Protein 3FUY (pdb70)

Nearest PDB structures (foldseek):
  3fuy-assembly1_C  TM=1.002E+00  e=9.524E-32  uncultured bacterium
  8t6e-assembly1_E  TM=9.948E-01  e=7.193E-29  synthetic construct
  4nwr-assembly1_C  TM=9.764E-01  e=1.088E-26  uncultured bacterium
  4nwr-assembly3_y  TM=9.760E-01  e=6.179E-26  uncultured bacterium
  4nwr-assembly3_8  TM=9.685E-01  e=9.828E-25  uncultured bacterium

Structure (mmCIF, N/CA/C/O backbone):
data_3FUY
#
_entry.id   3FUY
#
_cell.length_a   71.572
_cell.length_b   71.572
_cell.length_c   92.725
_cell.angle_alpha   90.000
_cell.angle_beta   90.000
_cell.angle_gamma   120.000
#
_symmetry.space_group_name_H-M   'P 32'
#
loop_
_entity.id
_entity.type
_entity.pdbx_description
1 polymer 'Putative integron gene cassette protein'
2 non-polymer 'SULFATE ION'
3 water water
#
loop_
_atom_site.group_PDB
_atom_site.id
_atom_site.type_symbol
_atom_site.label_atom_id
_atom_site.label_alt_id
_atom_site.label_comp_id
_atom_site.label_asym_id
_atom_site.label_entity_id
_atom_site.label_seq_id
_atom_site.pdbx_PDB_ins_code
_atom_site.Cartn_x
_atom_site.Cartn_y
_atom_site.Cartn_z
_atom_site.occupancy
_atom_site.B_iso_or_equiv
_atom_site.auth_seq_id
_atom_site.auth_comp_id
_atom_site.auth_asym_id
_atom_site.auth_atom_id
_atom_site.pdbx_PDB_model_num
ATOM 1 N N . SER A 1 24 ? 8.259 13.544 25.698 1.00 41.99 3 SER A N 1
ATOM 2 C CA . SER A 1 24 ? 7.814 14.526 24.709 1.00 41.73 3 SER A CA 1
ATOM 3 C C . SER A 1 24 ? 6.614 15.344 25.183 1.00 35.43 3 SER A C 1
ATOM 4 O O . SER A 1 24 ? 6.393 16.450 24.700 1.00 37.23 3 SER A O 1
ATOM 7 N N . VAL A 1 25 ? 5.850 14.801 26.125 1.00 30.56 4 VAL A N 1
ATOM 8 C CA . VAL A 1 25 ? 4.681 15.482 26.681 1.00 27.78 4 VAL A CA 1
ATOM 9 C C . VAL A 1 25 ? 4.826 15.662 28.211 1.00 31.32 4 VAL A C 1
ATOM 10 O O . VAL A 1 25 ? 5.173 14.719 28.912 1.00 28.93 4 VAL A O 1
ATOM 14 N N . ASN A 1 26 ? 4.592 16.874 28.711 1.00 26.01 5 ASN A N 1
ATOM 15 C CA . ASN A 1 26 ? 4.605 17.138 30.160 1.00 28.31 5 ASN A CA 1
ATOM 16 C C . ASN A 1 26 ? 3.222 17.501 30.673 1.00 27.61 5 ASN A C 1
ATOM 17 O O . ASN A 1 26 ? 2.631 18.487 30.241 1.00 26.39 5 ASN A O 1
ATOM 22 N N . THR A 1 27 ? 2.701 16.679 31.578 1.00 24.77 6 THR A N 1
ATOM 23 C CA . THR A 1 27 ? 1.370 16.862 32.133 1.00 21.11 6 THR A CA 1
ATOM 24 C C . THR A 1 27 ? 1.498 17.200 33.619 1.00 27.04 6 THR A C 1
ATOM 25 O O . THR A 1 27 ? 2.308 16.581 34.312 1.00 27.77 6 THR A O 1
ATOM 29 N N . SER A 1 28 ? 0.711 18.172 34.092 1.00 24.80 7 SER A N 1
ATOM 30 C CA . SER A 1 28 ? 0.709 18.595 35.500 1.00 25.48 7 SER A CA 1
ATOM 31 C C . SER A 1 28 ? -0.709 18.826 35.978 1.00 25.56 7 SER A C 1
ATOM 32 O O . SER A 1 28 ? -1.506 19.407 35.252 1.00 26.82 7 SER A O 1
ATOM 35 N N . PHE A 1 29 ? -1.031 18.374 37.193 1.00 20.88 8 PHE A N 1
ATOM 36 C CA . PHE A 1 29 ? -2.332 18.654 37.785 1.00 23.13 8 PHE A CA 1
ATOM 37 C C . PHE A 1 29 ? -2.229 19.913 38.647 1.00 28.05 8 PHE A C 1
ATOM 38 O O . PHE A 1 29 ? -1.489 19.932 39.639 1.00 28.04 8 PHE A O 1
ATOM 46 N N . LEU A 1 30 ? -2.937 20.964 38.244 1.00 23.86 9 LEU A N 1
ATOM 47 C CA . LEU A 1 30 ? -3.051 22.179 39.049 1.00 28.21 9 LEU A CA 1
ATOM 48 C C . LEU A 1 30 ? -4.111 21.956 40.122 1.00 26.22 9 LEU A C 1
ATOM 49 O O . LEU A 1 30 ? -4.005 22.462 41.244 1.00 30.54 9 LEU A O 1
ATOM 54 N N . SER A 1 31 ? -5.119 21.167 39.773 1.00 25.18 10 SER A N 1
ATOM 55 C CA . SER A 1 31 ? -6.098 20.660 40.727 1.00 27.23 10 SER A CA 1
ATOM 56 C C . SER A 1 31 ? -6.591 19.327 40.164 1.00 26.98 10 SER A C 1
ATOM 57 O O . SER A 1 31 ? -6.093 18.883 39.138 1.00 24.65 10 SER A O 1
ATOM 60 N N . PRO A 1 32 ? -7.542 18.662 40.841 1.00 26.06 11 PRO A N 1
ATOM 61 C CA . PRO A 1 32 ? -7.967 17.386 40.257 1.00 23.91 11 PRO A CA 1
ATOM 62 C C . PRO A 1 32 ? -8.556 17.538 38.847 1.00 27.09 11 PRO A C 1
ATOM 63 O O . PRO A 1 32 ? -8.398 16.635 38.028 1.00 26.27 11 PRO A O 1
ATOM 67 N N . SER A 1 33 ? -9.179 18.681 38.570 1.00 24.32 12 SER A N 1
ATOM 68 C CA . SER A 1 33 ? -9.950 18.870 37.340 1.00 24.19 12 SER A CA 1
ATOM 69 C C . SER A 1 33 ? -9.303 19.857 36.377 1.00 26.53 12 SER A C 1
ATOM 70 O O . SER A 1 33 ? -9.915 20.265 35.387 1.00 29.29 12 SER A O 1
ATOM 73 N N . LEU A 1 34 ? -8.065 20.245 36.661 1.00 26.15 13 LEU A N 1
ATOM 74 C CA . LEU A 1 34 ? -7.376 21.218 35.823 1.00 28.46 13 LEU A CA 1
ATOM 75 C C . LEU A 1 34 ? -5.954 20.770 35.572 1.00 26.32 13 LEU A C 1
ATOM 76 O O . LEU A 1 34 ? -5.140 20.729 36.498 1.00 28.99 13 LEU A O 1
ATOM 81 N N . VAL A 1 35 ? -5.669 20.424 34.324 1.00 23.45 14 VAL A N 1
ATOM 82 C CA . VAL A 1 35 ? -4.390 19.850 33.939 1.00 25.94 14 VAL A CA 1
ATOM 83 C C . VAL A 1 35 ? -3.741 20.693 32.845 1.00 26.64 14 VAL A C 1
ATOM 84 O O . VAL A 1 35 ? -4.412 21.094 31.890 1.00 26.73 14 VAL A O 1
ATOM 88 N N . THR A 1 36 ? -2.450 20.979 32.976 1.00 22.58 15 THR A N 1
ATOM 89 C CA . THR A 1 36 ? -1.736 21.574 31.853 1.00 25.73 15 THR A CA 1
ATOM 90 C C . THR A 1 36 ? -1.029 20.494 31.071 1.00 25.66 15 THR A C 1
ATOM 91 O O . THR A 1 36 ? -0.470 19.570 31.656 1.00 23.80 15 THR A O 1
ATOM 95 N N . ILE A 1 37 ? -1.052 20.615 29.744 1.00 25.90 16 ILE A N 1
ATOM 96 C CA . ILE A 1 37 ? -0.396 19.652 28.878 1.00 20.01 16 ILE A CA 1
ATOM 97 C C . ILE A 1 37 ? 0.519 20.365 27.882 1.00 26.75 16 ILE A C 1
ATOM 98 O O . ILE A 1 37 ? 0.067 21.115 27.020 1.00 27.65 16 ILE A O 1
ATOM 103 N N . ARG A 1 38 ? 1.814 20.125 28.006 1.00 24.30 17 ARG A N 1
ATOM 104 C CA . ARG A 1 38 ? 2.794 20.731 27.125 1.00 24.90 17 ARG A CA 1
ATOM 105 C C . ARG A 1 38 ? 3.367 19.644 26.225 1.00 29.15 17 ARG A C 1
ATOM 106 O O . ARG A 1 38 ? 3.994 18.715 26.713 1.00 26.02 17 ARG A O 1
ATOM 114 N N . ASP A 1 39 ? 3.126 19.749 24.913 1.00 25.58 18 ASP A N 1
ATOM 115 C CA . ASP A 1 39 ? 3.706 18.815 23.941 1.00 26.07 18 ASP A CA 1
ATOM 116 C C . ASP A 1 39 ? 4.938 19.453 23.281 1.00 29.50 18 ASP A C 1
ATOM 117 O O . ASP A 1 39 ? 4.808 20.348 22.440 1.00 31.71 18 ASP A O 1
ATOM 122 N N . PHE A 1 40 ? 6.133 19.006 23.660 1.00 31.29 19 PHE A N 1
ATOM 123 C CA . PHE A 1 40 ? 7.374 19.589 23.132 1.00 35.91 19 PHE A CA 1
ATOM 124 C C . PHE A 1 40 ? 7.604 19.285 21.646 1.00 33.17 19 PHE A C 1
ATOM 125 O O . PHE A 1 40 ? 7.973 20.166 20.877 1.00 35.57 19 PHE A O 1
ATOM 133 N N . ASP A 1 41 ? 7.417 18.029 21.261 1.00 34.47 20 ASP A N 1
ATOM 134 C CA . ASP A 1 41 ? 7.736 17.594 19.910 1.00 34.07 20 ASP A CA 1
ATOM 135 C C . ASP A 1 41 ? 6.886 18.287 18.849 1.00 38.48 20 ASP A C 1
ATOM 136 O O . ASP A 1 41 ? 7.378 18.600 17.762 1.00 37.03 20 ASP A O 1
ATOM 141 N N . ASN A 1 42 ? 5.611 18.503 19.157 1.00 33.73 21 ASN A N 1
ATOM 142 C CA . ASN A 1 42 ? 4.713 19.178 18.231 1.00 33.51 21 ASN A CA 1
ATOM 143 C C . ASN A 1 42 ? 4.531 20.648 18.578 1.00 36.53 21 ASN A C 1
ATOM 144 O O . ASN A 1 42 ? 3.746 21.344 17.939 1.00 33.90 21 ASN A O 1
ATOM 149 N N . GLY A 1 43 ? 5.265 21.128 19.578 1.00 29.86 22 GLY A N 1
ATOM 150 C CA . GLY A 1 43 ? 5.187 22.534 19.952 1.00 32.94 22 GLY A CA 1
ATOM 151 C C . GLY A 1 43 ? 3.781 23.056 20.211 1.00 32.64 22 GLY A C 1
ATOM 152 O O . GLY A 1 43 ? 3.339 24.026 19.592 1.00 32.83 22 GLY A O 1
ATOM 153 N N . GLN A 1 44 ? 3.073 22.417 21.136 1.00 29.57 23 GLN A N 1
ATOM 154 C CA . GLN A 1 44 ? 1.699 22.786 21.450 1.00 26.99 23 GLN A CA 1
ATOM 155 C C . GLN A 1 44 ? 1.525 22.903 22.959 1.00 30.19 23 GLN A C 1
ATOM 156 O O . GLN A 1 44 ? 2.318 22.354 23.717 1.00 28.77 23 GLN A O 1
ATOM 162 N N . PHE A 1 45 ? 0.487 23.609 23.387 1.00 26.85 24 PHE A N 1
ATOM 163 C CA . PHE A 1 45 ? 0.149 23.681 24.815 1.00 29.58 24 PHE A CA 1
ATOM 164 C C . PHE A 1 45 ? -1.366 23.729 24.933 1.00 28.18 24 PHE A C 1
ATOM 165 O O . PHE A 1 45 ? -2.020 24.433 24.170 1.00 29.10 24 PHE A O 1
ATOM 173 N N . ALA A 1 46 ? -1.929 22.966 25.860 1.00 25.21 25 ALA A N 1
ATOM 174 C CA . ALA A 1 46 ? -3.371 22.999 26.082 1.00 26.02 25 ALA A CA 1
ATOM 175 C C . ALA A 1 46 ? -3.701 22.856 27.560 1.00 28.32 25 ALA A C 1
ATOM 176 O O . ALA A 1 46 ? -2.991 22.178 28.312 1.00 26.90 25 ALA A O 1
ATOM 178 N N . VAL A 1 47 ? -4.786 23.500 27.963 1.00 25.53 26 VAL A N 1
ATOM 179 C CA . VAL A 1 47 ? -5.339 23.339 29.296 1.00 24.49 26 VAL A CA 1
ATOM 180 C C . VAL A 1 47 ? -6.477 22.338 29.212 1.00 28.29 26 VAL A C 1
ATOM 181 O O . VAL A 1 47 ? -7.387 22.492 28.395 1.00 27.28 26 VAL A O 1
ATOM 185 N N . LEU A 1 48 ? -6.413 21.291 30.026 1.00 24.58 27 LEU A N 1
ATOM 186 C CA . LEU A 1 48 ? -7.521 20.351 30.111 1.00 23.41 27 LEU A CA 1
ATOM 187 C C . LEU A 1 48 ? -8.315 20.664 31.358 1.00 29.01 27 LEU A C 1
ATOM 188 O O . LEU A 1 48 ? -7.747 20.759 32.459 1.00 26.27 27 LEU A O 1
ATOM 193 N N . ARG A 1 49 ? -9.619 20.859 31.209 1.00 25.87 28 ARG A N 1
ATOM 194 C CA . ARG A 1 49 ? -10.433 21.027 32.399 1.00 29.24 28 ARG A CA 1
ATOM 195 C C . ARG A 1 49 ? -11.687 20.189 32.335 1.00 29.13 28 ARG A C 1
ATOM 196 O O . ARG A 1 49 ? -12.307 20.056 31.279 1.00 27.98 28 ARG A O 1
ATOM 204 N N . ILE A 1 50 ? -12.036 19.601 33.472 1.00 27.91 29 ILE A N 1
ATOM 205 C CA . ILE A 1 50 ? -13.270 18.845 33.592 1.00 28.50 29 ILE A CA 1
ATOM 206 C C . ILE A 1 50 ? -14.264 19.816 34.202 1.00 30.57 29 ILE A C 1
ATOM 207 O O . ILE A 1 50 ? -14.503 19.812 35.408 1.00 26.30 29 ILE A O 1
ATOM 212 N N . GLY A 1 51 ? -14.815 20.668 33.346 1.00 29.20 30 GLY A N 1
ATOM 213 C CA . GLY A 1 51 ? -15.551 21.836 33.782 1.00 33.12 30 GLY A CA 1
ATOM 214 C C . GLY A 1 51 ? -16.884 21.579 34.444 1.00 32.76 30 GLY A C 1
ATOM 215 O O . GLY A 1 51 ? -17.131 22.034 35.562 1.00 38.31 30 GLY A O 1
ATOM 216 N N . ARG A 1 52 ? -17.757 20.849 33.767 1.00 31.33 31 ARG A N 1
ATOM 217 C CA . ARG A 1 52 ? -19.116 20.710 34.271 1.00 34.19 31 ARG A CA 1
ATOM 218 C C . ARG A 1 52 ? -19.177 19.979 35.619 1.00 36.11 31 ARG A C 1
ATOM 219 O O . ARG A 1 52 ? -19.851 20.420 36.550 1.00 36.88 31 ARG A O 1
ATOM 227 N N . THR A 1 53 ? -18.466 18.863 35.724 1.00 31.23 32 THR A N 1
ATOM 228 C CA . THR A 1 53 ? -18.572 18.016 36.898 1.00 29.77 32 THR A CA 1
ATOM 229 C C . THR A 1 53 ? -17.516 18.313 37.956 1.00 32.52 32 THR A C 1
ATOM 230 O O . THR A 1 53 ? -17.723 18.041 39.131 1.00 30.31 32 THR A O 1
ATOM 234 N N . GLY A 1 54 ? -16.373 18.847 37.539 1.00 30.98 33 GLY A N 1
ATOM 235 C CA . GLY A 1 54 ? -15.253 18.975 38.448 1.00 30.24 33 GLY A CA 1
ATOM 236 C C . GLY A 1 54 ? -14.620 17.632 38.787 1.00 29.53 33 GLY A C 1
ATOM 237 O O . GLY A 1 54 ? -13.822 17.553 39.715 1.00 30.12 33 GLY A O 1
ATOM 238 N N . PHE A 1 55 ? -14.948 16.580 38.037 1.00 28.42 34 PHE A N 1
ATOM 239 C CA . PHE A 1 55 ? -14.399 15.258 38.336 1.00 27.91 34 PHE A CA 1
ATOM 240 C C . PHE A 1 55 ? -12.899 15.219 38.002 1.00 26.99 34 PHE A C 1
ATOM 241 O O . PHE A 1 55 ? -12.449 15.952 37.126 1.00 28.92 34 PHE A O 1
ATOM 249 N N . PRO A 1 56 ? -12.120 14.368 38.695 1.00 26.20 35 PRO A N 1
ATOM 250 C CA . PRO A 1 56 ? -10.678 14.333 38.402 1.00 24.45 35 PRO A CA 1
ATOM 251 C C . PRO A 1 56 ? -10.402 13.834 36.986 1.00 25.44 35 PRO A C 1
ATOM 252 O O . PRO A 1 56 ? -11.033 12.885 36.528 1.00 26.97 35 PRO A O 1
ATOM 256 N N . ALA A 1 57 ? -9.453 14.456 36.301 1.00 24.60 36 ALA A N 1
ATOM 257 C CA . ALA A 1 57 ? -9.083 13.994 34.972 1.00 22.13 36 ALA A CA 1
ATOM 258 C C . ALA A 1 57 ? -8.416 12.622 35.072 1.00 25.58 36 ALA A C 1
ATOM 259 O O . ALA A 1 57 ? -7.536 12.417 35.912 1.00 23.40 36 ALA A O 1
ATOM 261 N N . ASP A 1 58 ? -8.861 11.674 34.246 1.00 23.16 37 ASP A N 1
ATOM 262 C CA . ASP A 1 58 ? -8.253 10.342 34.210 1.00 24.16 37 ASP A CA 1
ATOM 263 C C . ASP A 1 58 ? -7.427 10.151 32.937 1.00 24.20 37 ASP A C 1
ATOM 264 O O . ASP A 1 58 ? -7.333 11.062 32.117 1.00 24.19 37 ASP A O 1
ATOM 269 N N . LYS A 1 59 ? -6.813 8.983 32.772 1.00 22.72 38 LYS A N 1
ATOM 270 C CA . LYS A 1 59 ? -5.951 8.782 31.608 1.00 24.05 38 LYS A CA 1
ATOM 271 C C . LYS A 1 59 ? -6.721 8.928 30.306 1.00 23.81 38 LYS A C 1
ATOM 272 O O . LYS A 1 59 ? -6.179 9.409 29.323 1.00 23.62 38 LYS A O 1
ATOM 278 N N . GLY A 1 60 ? -7.974 8.485 30.298 1.00 25.34 39 GLY A N 1
ATOM 279 C CA . GLY A 1 60 ? -8.828 8.639 29.133 1.00 24.47 39 GLY A CA 1
ATOM 280 C C . GLY A 1 60 ? -9.065 10.097 28.773 1.00 26.04 39 GLY A C 1
ATOM 281 O O . GLY A 1 60 ? -9.005 10.467 27.607 1.00 25.54 39 GLY A O 1
ATOM 282 N N . ASP A 1 61 ? -9.334 10.935 29.772 1.00 26.29 40 ASP A N 1
ATOM 283 C CA . ASP A 1 61 ? -9.555 12.356 29.525 1.00 23.41 40 ASP A CA 1
ATOM 284 C C . ASP A 1 61 ? -8.302 12.992 28.937 1.00 22.41 40 ASP A C 1
ATOM 285 O O . ASP A 1 61 ? -8.371 13.846 28.038 1.00 22.01 40 ASP A O 1
ATOM 290 N N . ILE A 1 62 ? -7.147 12.612 29.467 1.00 21.08 41 ILE A N 1
ATOM 291 C CA . ILE A 1 62 ? -5.897 13.182 28.977 1.00 24.00 41 ILE A CA 1
ATOM 292 C C . ILE A 1 62 ? -5.613 12.703 27.555 1.00 24.38 41 ILE A C 1
ATOM 293 O O . ILE A 1 62 ? -5.161 13.483 26.707 1.00 22.11 41 ILE A O 1
ATOM 298 N N . ASP A 1 63 ? -5.889 11.428 27.295 1.00 24.89 42 ASP A N 1
ATOM 299 C CA . ASP A 1 63 ? -5.714 10.883 25.938 1.00 25.54 42 ASP A CA 1
ATOM 300 C C . ASP A 1 63 ? -6.642 11.588 24.940 1.00 25.33 42 ASP A C 1
ATOM 301 O O . ASP A 1 63 ? -6.237 11.918 23.825 1.00 27.17 42 ASP A O 1
ATOM 306 N N . LEU A 1 64 ? -7.882 11.818 25.360 1.00 25.88 43 LEU A N 1
ATOM 307 C CA . LEU A 1 64 ? -8.850 12.601 24.591 1.00 27.93 43 LEU A CA 1
ATOM 308 C C . LEU A 1 64 ? -8.274 13.973 24.244 1.00 27.76 43 LEU A C 1
ATOM 309 O O . LEU A 1 64 ? -8.323 14.409 23.082 1.00 26.44 43 LEU A O 1
ATOM 314 N N . CYS A 1 65 ? -7.723 14.653 25.248 1.00 24.24 44 CYS A N 1
ATOM 315 C CA . CYS A 1 65 ? -7.132 15.976 25.025 1.00 23.96 44 CYS A CA 1
ATOM 316 C C . CYS A 1 65 ? -5.997 15.914 23.993 1.00 26.94 44 CYS A C 1
ATOM 317 O O . CYS A 1 65 ? -5.938 16.739 23.084 1.00 27.11 44 CYS A O 1
ATOM 320 N N . LEU A 1 66 ? -5.118 14.923 24.124 1.00 26.26 45 LEU A N 1
ATOM 321 C CA . LEU A 1 66 ? -4.049 14.708 23.160 1.00 27.39 45 LEU A CA 1
ATOM 322 C C . LEU A 1 66 ? -4.587 14.467 21.737 1.00 28.11 45 LEU A C 1
ATOM 323 O O . LEU A 1 66 ? -3.947 14.841 20.765 1.00 28.80 45 LEU A O 1
ATOM 328 N N . ASP A 1 67 ? -5.744 13.829 21.618 1.00 28.65 46 ASP A N 1
ATOM 329 C CA . ASP A 1 67 ? -6.308 13.575 20.286 1.00 30.54 46 ASP A CA 1
ATOM 330 C C . ASP A 1 67 ? -6.870 14.843 19.655 1.00 30.09 46 ASP A C 1
ATOM 331 O O . ASP A 1 67 ? -6.773 15.038 18.436 1.00 30.19 46 ASP A O 1
ATOM 336 N N . LYS A 1 68 ? -7.433 15.714 20.482 1.00 26.79 47 LYS A N 1
ATOM 337 C CA . LYS A 1 68 ? -7.952 16.983 19.988 1.00 27.64 47 LYS A CA 1
ATOM 338 C C . LYS A 1 68 ? -6.807 17.934 19.647 1.00 30.79 47 LYS A C 1
ATOM 339 O O . LYS A 1 68 ? -6.874 18.669 18.661 1.00 28.07 47 LYS A O 1
ATOM 353 N N . LYS A 1 70 ? -4.033 16.847 18.461 1.00 26.53 49 LYS A N 1
ATOM 354 C CA . LYS A 1 70 ? -3.569 16.333 17.169 1.00 28.94 49 LYS A CA 1
ATOM 355 C C . LYS A 1 70 ? -4.501 16.763 16.032 1.00 31.88 49 LYS A C 1
ATOM 356 O O . LYS A 1 70 ? -4.045 17.097 14.943 1.00 32.06 49 LYS A O 1
ATOM 362 N N . GLY A 1 71 ? -5.803 16.733 16.289 1.00 30.40 50 GLY A N 1
ATOM 363 C CA . GLY A 1 71 ? -6.774 17.186 15.313 1.00 32.69 50 GLY A CA 1
ATOM 364 C C . GLY A 1 71 ? -6.494 18.617 14.889 1.00 33.51 50 GLY A C 1
ATOM 365 O O . GLY A 1 71 ? -6.512 18.953 13.700 1.00 33.11 50 GLY A O 1
ATOM 366 N N . VAL A 1 72 ? -6.218 19.470 15.864 1.00 32.06 51 VAL A N 1
ATOM 367 C CA . VAL A 1 72 ? -5.946 20.865 15.560 1.00 29.82 51 VAL A CA 1
ATOM 368 C C . VAL A 1 72 ? -4.696 21.048 14.696 1.00 34.53 51 VAL A C 1
ATOM 369 O O . VAL A 1 72 ? -4.743 21.773 13.699 1.00 34.00 51 VAL A O 1
ATOM 373 N N . ARG A 1 73 ? -3.590 20.382 15.032 1.00 32.36 52 ARG A N 1
ATOM 374 C CA . ARG A 1 73 ? -2.394 20.516 14.189 1.00 35.32 52 ARG A CA 1
ATOM 375 C C . ARG A 1 73 ? -2.545 19.884 12.792 1.00 39.81 52 ARG A C 1
ATOM 376 O O . ARG A 1 73 ? -1.863 20.290 11.849 1.00 36.25 52 ARG A O 1
ATOM 384 N N . ASP A 1 74 ? -3.437 18.907 12.657 1.00 36.95 53 ASP A N 1
ATOM 385 C CA . ASP A 1 74 ? -3.704 18.327 11.337 1.00 40.76 53 ASP A CA 1
ATOM 386 C C . ASP A 1 74 ? -4.521 19.313 10.504 1.00 41.88 53 ASP A C 1
ATOM 387 O O . ASP A 1 74 ? -4.265 19.498 9.312 1.00 44.44 53 ASP A O 1
ATOM 392 N N . ALA A 1 75 ? -5.494 19.955 11.141 1.00 38.66 54 ALA A N 1
ATOM 393 C CA . ALA A 1 75 ? -6.222 21.050 10.516 1.00 39.41 54 ALA A CA 1
ATOM 394 C C . ALA A 1 75 ? -5.253 22.147 10.070 1.00 47.49 54 ALA A C 1
ATOM 395 O O . ALA A 1 75 ? -5.366 22.682 8.963 1.00 45.37 54 ALA A O 1
ATOM 397 N N . GLN A 1 76 ? -4.306 22.486 10.942 1.00 42.23 55 GLN A N 1
ATOM 398 C CA . GLN A 1 76 ? -3.276 23.468 10.616 1.00 41.68 55 GLN A CA 1
ATOM 399 C C . GLN A 1 76 ? -2.530 23.087 9.337 1.00 48.42 55 GLN A C 1
ATOM 400 O O . GLN A 1 76 ? -2.368 23.919 8.440 1.00 49.44 55 GLN A O 1
ATOM 406 N N . GLN A 1 77 ? -2.075 21.837 9.252 1.00 43.51 56 GLN A N 1
ATOM 407 C CA . GLN A 1 77 ? -1.365 21.381 8.056 1.00 49.68 56 GLN A CA 1
ATOM 408 C C . GLN A 1 77 ? -2.243 21.462 6.817 1.00 51.46 56 GLN A C 1
ATOM 409 O O . GLN A 1 77 ? -1.745 21.651 5.711 1.00 54.68 56 GLN A O 1
ATOM 415 N N . SER A 1 78 ? -3.548 21.314 7.006 1.00 49.21 57 SER A N 1
ATOM 416 C CA . SER A 1 78 ? -4.500 21.480 5.915 1.00 55.37 57 SER A CA 1
ATOM 417 C C . SER A 1 78 ? -4.419 22.883 5.334 1.00 56.62 57 SER A C 1
ATOM 418 O O . SER A 1 78 ? -4.323 23.056 4.123 1.00 58.85 57 SER A O 1
ATOM 421 N N . ILE A 1 79 ? -4.453 23.884 6.207 1.00 55.31 58 ILE A N 1
ATOM 422 C CA . ILE A 1 79 ? -4.465 25.277 5.768 1.00 57.13 58 ILE A CA 1
ATOM 423 C C . ILE A 1 79 ? -3.086 25.767 5.327 1.00 61.10 58 ILE A C 1
ATOM 424 O O . ILE A 1 79 ? -2.977 26.756 4.602 1.00 66.08 58 ILE A O 1
ATOM 429 N N . GLY A 1 80 ? -2.033 25.079 5.762 1.00 58.91 59 GLY A N 1
ATOM 430 C CA . GLY A 1 80 ? -0.683 25.459 5.382 1.00 59.20 59 GLY A CA 1
ATOM 431 C C . GLY A 1 80 ? 0.397 25.085 6.381 1.00 61.48 59 GLY A C 1
ATOM 432 O O . GLY A 1 80 ? 0.239 25.261 7.590 1.00 58.76 59 GLY A O 1
ATOM 433 N N . ASP A 1 81 ? 1.509 24.573 5.864 1.00 62.90 60 ASP A N 1
ATOM 434 C CA . ASP A 1 81 ? 2.628 24.155 6.695 1.00 66.47 60 ASP A CA 1
ATOM 435 C C . ASP A 1 81 ? 3.150 25.307 7.551 1.00 69.32 60 ASP A C 1
ATOM 436 O O . ASP A 1 81 ? 3.836 26.199 7.050 1.00 71.34 60 ASP A O 1
ATOM 441 N N . ASP A 1 82 ? 2.830 25.279 8.843 1.00 64.69 61 ASP A N 1
ATOM 442 C CA . ASP A 1 82 ? 3.231 26.354 9.752 1.00 66.26 61 ASP A CA 1
ATOM 443 C C . ASP A 1 82 ? 4.718 26.299 10.112 1.00 69.89 61 ASP A C 1
ATOM 444 O O . ASP A 1 82 ? 5.241 27.203 10.769 1.00 68.86 61 ASP A O 1
ATOM 449 N N . THR A 1 83 ? 5.392 25.237 9.676 1.00 71.28 62 THR A N 1
ATOM 450 C CA . THR A 1 83 ? 6.824 25.089 9.912 1.00 74.04 62 THR A CA 1
ATOM 451 C C . THR A 1 83 ? 7.629 25.658 8.743 1.00 80.81 62 THR A C 1
ATOM 452 O O . THR A 1 83 ? 8.854 25.766 8.818 1.00 82.45 62 THR A O 1
ATOM 456 N N . GLU A 1 84 ? 6.933 26.009 7.663 1.00 78.44 63 GLU A N 1
ATOM 457 C CA . GLU A 1 84 ? 7.558 26.686 6.534 1.00 82.85 63 GLU A CA 1
ATOM 458 C C . GLU A 1 84 ? 8.000 28.084 6.954 1.00 86.70 63 GLU A C 1
ATOM 459 O O . GLU A 1 84 ? 7.242 28.815 7.595 1.00 85.53 63 GLU A O 1
ATOM 465 N N . PHE A 1 85 ? 9.228 28.454 6.601 1.00 90.61 64 PHE A N 1
ATOM 466 C CA . PHE A 1 85 ? 9.740 29.780 6.935 1.00 90.32 64 PHE A CA 1
ATOM 467 C C . PHE A 1 85 ? 8.983 30.866 6.169 1.00 90.41 64 PHE A C 1
ATOM 468 O O . PHE A 1 85 ? 8.594 30.675 5.012 1.00 86.16 64 PHE A O 1
ATOM 476 N N . GLY A 1 86 ? 8.769 32.001 6.828 1.00 89.12 65 GLY A N 1
ATOM 477 C CA . GLY A 1 86 ? 8.017 33.092 6.238 1.00 85.51 65 GLY A CA 1
ATOM 478 C C . GLY A 1 86 ? 6.529 32.804 6.233 1.00 79.32 65 GLY A C 1
ATOM 479 O O . GLY A 1 86 ? 5.744 33.580 5.681 1.00 75.21 65 GLY A O 1
ATOM 480 N N . PHE A 1 87 ? 6.147 31.686 6.850 1.00 77.46 66 PHE A N 1
ATOM 481 C CA . PHE A 1 87 ? 4.748 31.270 6.922 1.00 74.27 66 PHE A CA 1
ATOM 482 C C . PHE A 1 87 ? 3.830 32.462 7.165 1.00 72.32 66 PHE A C 1
ATOM 483 O O . PHE A 1 87 ? 3.844 33.073 8.237 1.00 71.16 66 PHE A O 1
ATOM 491 N N . LYS A 1 88 ? 3.031 32.785 6.157 1.00 66.91 67 LYS A N 1
ATOM 492 C CA . LYS A 1 88 ? 2.220 33.988 6.184 1.00 66.51 67 LYS A CA 1
ATOM 493 C C . LYS A 1 88 ? 0.920 33.790 6.956 1.00 62.28 67 LYS A C 1
ATOM 494 O O . LYS A 1 88 ? 0.204 34.749 7.232 1.00 62.51 67 LYS A O 1
ATOM 500 N N . GLY A 1 89 ? 0.623 32.543 7.312 1.00 62.83 68 GLY A N 1
ATOM 501 C CA . GLY A 1 89 ? -0.562 32.239 8.097 1.00 57.59 68 GLY A CA 1
ATOM 502 C C . GLY A 1 89 ? -1.654 31.563 7.287 1.00 60.57 68 GLY A C 1
ATOM 503 O O . GLY A 1 89 ? -1.452 31.247 6.108 1.00 58.12 68 GLY A O 1
ATOM 504 N N . PRO A 1 90 ? -2.823 31.336 7.913 1.00 54.28 69 PRO A N 1
ATOM 505 C CA . PRO A 1 90 ? -3.121 31.710 9.296 1.00 48.98 69 PRO A CA 1
ATOM 506 C C . PRO A 1 90 ? -2.675 30.630 10.281 1.00 45.92 69 PRO A C 1
ATOM 507 O O . PRO A 1 90 ? -2.320 29.525 9.871 1.00 48.17 69 PRO A O 1
ATOM 511 N N . HIS A 1 91 ? -2.681 30.957 11.569 1.00 44.05 70 HIS A N 1
ATOM 512 C CA . HIS A 1 91 ? -2.427 29.963 12.609 1.00 41.11 70 HIS A CA 1
ATOM 513 C C . HIS A 1 91 ? -3.737 29.499 13.226 1.00 35.39 70 HIS A C 1
ATOM 514 O O . HIS A 1 91 ? -4.573 30.319 13.596 1.00 36.72 70 HIS A O 1
ATOM 521 N N . ILE A 1 92 ? -3.911 28.184 13.329 1.00 37.36 71 ILE A N 1
ATOM 522 C CA . ILE A 1 92 ? -4.984 27.609 14.135 1.00 36.28 71 ILE A CA 1
ATOM 523 C C . ILE A 1 92 ? -4.361 26.882 15.340 1.00 32.16 71 ILE A C 1
ATOM 524 O O . ILE A 1 92 ? -3.617 25.916 15.172 1.00 34.50 71 ILE A O 1
ATOM 529 N N . ARG A 1 93 ? -4.654 27.365 16.541 1.00 31.75 72 ARG A N 1
ATOM 530 C CA . ARG A 1 93 ? -3.994 26.872 17.761 1.00 34.57 72 ARG A CA 1
ATOM 531 C C . ARG A 1 93 ? -4.988 26.441 18.825 1.00 31.46 72 ARG A C 1
ATOM 532 O O . ARG A 1 93 ? -5.905 27.188 19.173 1.00 29.28 72 ARG A O 1
ATOM 540 N N . ILE A 1 94 ? -4.781 25.250 19.380 1.00 31.35 73 ILE A N 1
ATOM 541 C CA . ILE A 1 94 ? -5.615 24.810 20.497 1.00 27.56 73 ILE A CA 1
ATOM 542 C C . ILE A 1 94 ? -5.212 25.551 21.779 1.00 30.60 73 ILE A C 1
ATOM 543 O O . ILE A 1 94 ? -4.027 25.810 22.000 1.00 29.36 73 ILE A O 1
ATOM 548 N N . ARG A 1 95 ? -6.204 25.897 22.600 1.00 26.91 74 ARG A N 1
ATOM 549 C CA . ARG A 1 95 ? -5.976 26.516 23.898 1.00 29.06 74 ARG A CA 1
ATOM 550 C C . ARG A 1 95 ? -6.430 25.620 25.040 1.00 32.77 74 ARG A C 1
ATOM 551 O O . ARG A 1 95 ? -5.699 25.424 26.022 1.00 32.87 74 ARG A O 1
ATOM 559 N N . CYS A 1 96 ? -7.643 25.090 24.924 1.00 27.86 75 CYS A N 1
ATOM 560 C CA . CYS A 1 96 ? -8.270 24.383 26.032 1.00 28.55 75 CYS A CA 1
ATOM 561 C C . CYS A 1 96 ? -9.272 23.349 25.535 1.00 31.07 75 CYS A C 1
ATOM 562 O O . CYS A 1 96 ? -10.011 23.590 24.567 1.00 29.89 75 CYS A O 1
ATOM 565 N N . VAL A 1 97 ? -9.289 22.202 26.208 1.00 29.51 76 VAL A N 1
ATOM 566 C CA . VAL A 1 97 ? -10.316 21.191 26.009 1.00 29.26 76 VAL A CA 1
ATOM 567 C C . VAL A 1 97 ? -11.112 21.115 27.305 1.00 31.30 76 VAL A C 1
ATOM 568 O O . VAL A 1 97 ? -10.560 20.822 28.381 1.00 29.91 76 VAL A O 1
ATOM 572 N N . ASP A 1 98 ? -12.399 21.411 27.221 1.00 26.65 77 ASP A N 1
ATOM 573 C CA . ASP A 1 98 ? -13.247 21.408 28.414 1.00 29.21 77 ASP A CA 1
ATOM 574 C C . ASP A 1 98 ? -14.205 20.235 28.305 1.00 30.50 77 ASP A C 1
ATOM 575 O O . ASP A 1 98 ? -15.080 20.206 27.436 1.00 30.41 77 ASP A O 1
ATOM 580 N N . ILE A 1 99 ? -14.009 19.255 29.172 1.00 26.57 78 ILE A N 1
ATOM 581 C CA . ILE A 1 99 ? -14.764 18.019 29.127 1.00 30.24 78 ILE A CA 1
ATOM 582 C C . ILE A 1 99 ? -15.982 18.072 30.036 1.00 30.76 78 ILE A C 1
ATOM 583 O O . ILE A 1 99 ? -15.906 18.496 31.192 1.00 28.99 78 ILE A O 1
ATOM 588 N N . ASP A 1 100 ? -17.110 17.642 29.484 1.00 32.43 79 ASP A N 1
ATOM 589 C CA . ASP A 1 100 ? -18.365 17.528 30.212 1.00 33.23 79 ASP A CA 1
ATOM 590 C C . ASP A 1 100 ? -18.673 16.050 30.303 1.00 34.22 79 ASP A C 1
ATOM 591 O O . ASP A 1 100 ? -19.074 15.441 29.315 1.00 35.50 79 ASP A O 1
ATOM 596 N N . ASP A 1 101 ? -18.455 15.458 31.472 1.00 28.65 80 ASP A N 1
ATOM 597 C CA . ASP A 1 101 ? -18.675 14.029 31.620 1.00 33.13 80 ASP A CA 1
ATOM 598 C C . ASP A 1 101 ? -19.796 13.732 32.603 1.00 35.12 80 ASP A C 1
ATOM 599 O O . ASP A 1 101 ? -19.780 12.709 33.261 1.00 37.57 80 ASP A O 1
ATOM 604 N N . LYS A 1 102 ? -20.781 14.622 32.683 1.00 36.78 81 LYS A N 1
ATOM 605 C CA . LYS A 1 102 ? -21.877 14.452 33.630 1.00 35.42 81 LYS A CA 1
ATOM 606 C C . LYS A 1 102 ? -22.836 13.318 33.273 1.00 40.22 81 LYS A C 1
ATOM 607 O O . LYS A 1 102 ? -22.943 12.343 34.006 1.00 39.78 81 LYS A O 1
ATOM 613 N N . HIS A 1 103 ? -23.540 13.435 32.152 1.00 41.71 82 HIS A N 1
ATOM 614 C CA . HIS A 1 103 ? -24.487 12.390 31.766 1.00 42.80 82 HIS A CA 1
ATOM 615 C C . HIS A 1 103 ? -23.920 11.531 30.649 1.00 45.22 82 HIS A C 1
ATOM 616 O O . HIS A 1 103 ? -24.015 10.303 30.664 1.00 44.87 82 HIS A O 1
ATOM 623 N N . THR A 1 104 ? -23.329 12.208 29.679 1.00 40.95 83 THR A N 1
ATOM 624 C CA . THR A 1 104 ? -22.703 11.566 28.549 1.00 37.84 83 THR A CA 1
ATOM 625 C C . THR A 1 104 ? -21.329 12.217 28.419 1.00 40.64 83 THR A C 1
ATOM 626 O O . THR A 1 104 ? -20.955 13.037 29.257 1.00 42.89 83 THR A O 1
ATOM 630 N N . TYR A 1 105 ? -20.582 11.869 27.378 1.00 35.80 84 TYR A N 1
ATOM 631 C CA . TYR A 1 105 ? -19.193 12.294 27.267 1.00 33.36 84 TYR A CA 1
ATOM 632 C C . TYR A 1 105 ? -19.067 13.311 26.148 1.00 34.02 84 TYR A C 1
ATOM 633 O O . TYR A 1 105 ? -19.212 12.964 24.979 1.00 34.25 84 TYR A O 1
ATOM 642 N N . ASN A 1 106 ? -18.817 14.569 26.506 1.00 36.38 85 ASN A N 1
ATOM 643 C CA . ASN A 1 106 ? -18.697 15.633 25.514 1.00 32.45 85 ASN A CA 1
ATOM 644 C C . ASN A 1 106 ? -17.474 16.509 25.741 1.00 34.73 85 ASN A C 1
ATOM 645 O O . ASN A 1 106 ? -16.938 16.581 26.850 1.00 30.52 85 ASN A O 1
ATOM 650 N N . ALA A 1 107 ? -17.041 17.188 24.688 1.00 33.06 86 ALA A N 1
ATOM 651 C CA . ALA A 1 107 ? -15.879 18.056 24.793 1.00 34.98 86 ALA A CA 1
ATOM 652 C C . ALA A 1 107 ? -16.093 19.366 24.050 1.00 34.92 86 ALA A C 1
ATOM 653 O O . ALA A 1 107 ? -16.604 19.373 22.939 1.00 30.76 86 ALA A O 1
ATOM 663 N N . VAL A 1 109 ? -13.821 22.328 22.547 1.00 31.21 88 VAL A N 1
ATOM 664 C CA . VAL A 1 109 ? -12.447 22.659 22.224 1.00 32.49 88 VAL A CA 1
ATOM 665 C C . VAL A 1 109 ? -12.339 24.146 21.902 1.00 36.12 88 VAL A C 1
ATOM 666 O O . VAL A 1 109 ? -12.960 24.638 20.963 1.00 35.16 88 VAL A O 1
ATOM 670 N N . TYR A 1 110 ? -11.566 24.867 22.704 1.00 34.60 89 TYR A N 1
ATOM 671 C CA . TYR A 1 110 ? -11.342 26.282 22.460 1.00 32.94 89 TYR A CA 1
ATOM 672 C C . TYR A 1 110 ? -10.081 26.443 21.638 1.00 35.66 89 TYR A C 1
ATOM 673 O O . TYR A 1 110 ? -9.000 25.987 22.053 1.00 32.61 89 TYR A O 1
ATOM 682 N N . VAL A 1 111 ? -10.220 27.087 20.478 1.00 32.38 90 VAL A N 1
ATOM 683 C CA . VAL A 1 111 ? -9.091 27.327 19.581 1.00 35.09 90 VAL A CA 1
ATOM 684 C C . VAL A 1 111 ? -8.929 28.822 19.236 1.00 36.47 90 VAL A C 1
ATOM 685 O O . VAL A 1 111 ? -9.863 29.605 19.362 1.00 34.96 90 VAL A O 1
ATOM 689 N N . ASP A 1 112 ? -7.726 29.206 18.820 1.00 37.72 91 ASP A N 1
ATOM 690 C CA . ASP A 1 112 ? -7.482 30.554 18.310 1.00 38.00 91 ASP A CA 1
ATOM 691 C C . ASP A 1 112 ? -7.205 30.441 16.837 1.00 36.85 91 ASP A C 1
ATOM 692 O O . ASP A 1 112 ? -6.416 29.588 16.424 1.00 36.59 91 ASP A O 1
ATOM 697 N N . LEU A 1 113 ? -7.846 31.306 16.051 1.00 37.62 92 LEU A N 1
ATOM 698 C CA . LEU A 1 113 ? -7.471 31.511 14.656 1.00 40.37 92 LEU A CA 1
ATOM 699 C C . LEU A 1 113 ? -6.708 32.836 14.555 1.00 37.99 92 LEU A C 1
ATOM 700 O O . LEU A 1 113 ? -7.242 33.898 14.877 1.00 39.23 92 LEU A O 1
ATOM 705 N N . ILE A 1 114 ? -5.451 32.776 14.133 1.00 38.79 93 ILE A N 1
ATOM 706 C CA . ILE A 1 114 ? -4.640 33.985 14.087 1.00 40.72 93 ILE A CA 1
ATOM 707 C C . ILE A 1 114 ? -4.256 34.319 12.658 1.00 40.66 93 ILE A C 1
ATOM 708 O O . ILE A 1 114 ? -3.537 33.556 12.010 1.00 39.00 93 ILE A O 1
ATOM 713 N N . VAL A 1 115 ? -4.744 35.455 12.165 1.00 44.89 94 VAL A N 1
ATOM 714 C CA . VAL A 1 115 ? -4.438 35.878 10.795 1.00 48.30 94 VAL A CA 1
ATOM 715 C C . VAL A 1 115 ? -3.436 37.020 10.785 1.00 44.21 94 VAL A C 1
ATOM 716 O O . VAL A 1 115 ? -3.363 37.794 11.732 1.00 47.36 94 VAL A O 1
ATOM 720 N N . GLY A 1 116 ? -2.660 37.106 9.710 1.00 55.98 95 GLY A N 1
ATOM 721 C CA . GLY A 1 116 ? -1.785 38.243 9.483 1.00 57.73 95 GLY A CA 1
ATOM 722 C C . GLY A 1 116 ? -2.558 39.547 9.589 1.00 59.38 95 GLY A C 1
ATOM 723 O O . GLY A 1 116 ? -3.629 39.701 8.986 1.00 57.95 95 GLY A O 1
ATOM 724 N N . THR A 1 117 ? -2.003 40.483 10.356 1.00 58.20 96 THR A N 1
ATOM 725 C CA . THR A 1 117 ? -2.664 41.738 10.698 1.00 58.67 96 THR A CA 1
ATOM 726 C C . THR A 1 117 ? -2.968 42.629 9.491 1.00 64.64 96 THR A C 1
ATOM 727 O O . THR A 1 117 ? -3.678 43.632 9.617 1.00 63.65 96 THR A O 1
ATOM 731 N N . GLY A 1 118 ? -2.434 42.268 8.328 1.00 60.88 97 GLY A N 1
ATOM 732 C CA . GLY A 1 118 ? -2.641 43.064 7.132 1.00 68.11 97 GLY A CA 1
ATOM 733 C C . GLY A 1 118 ? -3.491 42.392 6.067 1.00 70.57 97 GLY A C 1
ATOM 734 O O . GLY A 1 118 ? -3.253 42.569 4.870 1.00 69.66 97 GLY A O 1
ATOM 735 N N . ALA A 1 119 ? -4.492 41.632 6.500 1.00 68.94 98 ALA A N 1
ATOM 736 C CA . ALA A 1 119 ? -5.325 40.869 5.573 1.00 69.74 98 ALA A CA 1
ATOM 737 C C . ALA A 1 119 ? -6.681 41.529 5.304 1.00 66.82 98 ALA A C 1
ATOM 738 O O . ALA A 1 119 ? -7.287 42.128 6.197 1.00 65.12 98 ALA A O 1
ATOM 740 N N . SER A 1 120 ? -7.153 41.399 4.069 1.00 62.56 99 SER A N 1
ATOM 741 C CA . SER A 1 120 ? -8.425 41.988 3.667 1.00 65.12 99 SER A CA 1
ATOM 742 C C . SER A 1 120 ? -9.601 41.279 4.329 1.00 66.32 99 SER A C 1
ATOM 743 O O . SER A 1 120 ? -9.474 40.140 4.784 1.00 62.99 99 SER A O 1
ATOM 746 N N . GLU A 1 121 ? -10.745 41.958 4.377 1.00 67.34 100 GLU A N 1
ATOM 747 C CA . GLU A 1 121 ? -11.955 41.388 4.962 1.00 65.30 100 GLU A CA 1
ATOM 748 C C . GLU A 1 121 ? -12.237 40.029 4.337 1.00 62.76 100 GLU A C 1
ATOM 749 O O . GLU A 1 121 ? -12.581 39.073 5.029 1.00 61.33 100 GLU A O 1
ATOM 755 N N . VAL A 1 122 ? -12.082 39.943 3.022 1.00 61.36 101 VAL A N 1
ATOM 756 C CA . VAL A 1 122 ? -12.412 38.712 2.328 1.00 62.11 101 VAL A CA 1
ATOM 757 C C . VAL A 1 122 ? -11.368 37.623 2.573 1.00 60.68 101 VAL A C 1
ATOM 758 O O . VAL A 1 122 ? -11.703 36.436 2.600 1.00 57.01 101 VAL A O 1
ATOM 762 N N . GLU A 1 123 ? -10.111 38.022 2.755 1.00 59.77 102 GLU A N 1
ATOM 763 C CA . GLU A 1 123 ? -9.064 37.058 3.077 1.00 58.90 102 GLU A CA 1
ATOM 764 C C . GLU A 1 123 ? -9.250 36.477 4.482 1.00 57.08 102 GLU A C 1
ATOM 765 O O . GLU A 1 123 ? -8.989 35.295 4.713 1.00 56.01 102 GLU A O 1
ATOM 771 N N . ARG A 1 124 ? -9.722 37.306 5.410 1.00 54.17 103 ARG A N 1
ATOM 772 C CA . ARG A 1 124 ? -10.059 36.837 6.749 1.00 57.67 103 ARG A CA 1
ATOM 773 C C . ARG A 1 124 ? -11.231 35.861 6.693 1.00 57.99 103 ARG A C 1
ATOM 774 O O . ARG A 1 124 ? -11.160 34.759 7.238 1.00 54.04 103 ARG A O 1
ATOM 782 N N . GLU A 1 125 ? -12.303 36.281 6.025 1.00 55.66 104 GLU A N 1
ATOM 783 C CA . GLU A 1 125 ? -13.497 35.460 5.844 1.00 52.07 104 GLU A CA 1
ATOM 784 C C . GLU A 1 125 ? -13.154 34.091 5.268 1.00 51.38 104 GLU A C 1
ATOM 785 O O . GLU A 1 125 ? -13.653 33.070 5.738 1.00 51.23 104 GLU A O 1
ATOM 791 N N . THR A 1 126 ? -12.300 34.076 4.250 1.00 50.42 105 THR A N 1
ATOM 792 C CA . THR A 1 126 ? -11.857 32.832 3.635 1.00 49.85 105 THR A CA 1
ATOM 793 C C . THR A 1 126 ? -11.072 31.965 4.621 1.00 53.52 105 THR A C 1
ATOM 794 O O . THR A 1 126 ? -11.234 30.740 4.662 1.00 48.73 105 THR A O 1
ATOM 798 N N . ALA A 1 127 ? -10.210 32.605 5.406 1.00 51.19 106 ALA A N 1
ATOM 799 C CA . ALA A 1 127 ? -9.407 31.886 6.385 1.00 52.85 106 ALA A CA 1
ATOM 800 C C . ALA A 1 127 ? -10.307 31.295 7.459 1.00 47.53 106 ALA A C 1
ATOM 801 O O . ALA A 1 127 ? -10.141 30.146 7.851 1.00 49.73 106 ALA A O 1
ATOM 803 N N . GLU A 1 128 ? -11.273 32.087 7.910 1.00 47.70 107 GLU A N 1
ATOM 804 C CA . GLU A 1 128 ? -12.192 31.673 8.959 1.00 46.98 107 GLU A CA 1
ATOM 805 C C . GLU A 1 128 ? -13.088 30.494 8.576 1.00 52.16 107 GLU A C 1
ATOM 806 O O . GLU A 1 128 ? -13.350 29.610 9.398 1.00 48.73 107 GLU A O 1
ATOM 812 N N . GLU A 1 129 ? -13.567 30.473 7.337 1.00 48.05 108 GLU A N 1
ATOM 813 C CA . GLU A 1 129 ? -14.460 29.399 6.923 1.00 45.43 108 GLU A CA 1
ATOM 814 C C . GLU A 1 129 ? -13.697 28.126 6.602 1.00 44.84 108 GLU A C 1
ATOM 815 O O . GLU A 1 129 ? -14.219 27.029 6.775 1.00 47.53 108 GLU A O 1
ATOM 821 N N . LEU A 1 130 ? -12.461 28.272 6.136 1.00 42.73 109 LEU A N 1
ATOM 822 C CA . LEU A 1 130 ? -11.641 27.109 5.813 1.00 47.97 109 LEU A CA 1
ATOM 823 C C . LEU A 1 130 ? -11.164 26.380 7.081 1.00 47.07 109 LEU A C 1
ATOM 824 O O . LEU A 1 130 ? -11.089 25.153 7.107 1.00 44.76 109 LEU A O 1
ATOM 829 N N . ALA A 1 131 ? -10.848 27.143 8.123 1.00 43.33 110 ALA A N 1
ATOM 830 C CA . ALA A 1 131 ? -10.417 26.565 9.397 1.00 45.73 110 ALA A CA 1
ATOM 831 C C . ALA A 1 131 ? -11.591 25.882 10.098 1.00 43.55 110 ALA A C 1
ATOM 832 O O . ALA A 1 131 ? -11.453 24.808 10.674 1.00 42.60 110 ALA A O 1
ATOM 834 N N . LYS A 1 132 ? -12.754 26.517 10.027 1.00 46.14 111 LYS A N 1
ATOM 835 C CA . LYS A 1 132 ? -13.968 25.998 10.635 1.00 41.62 111 LYS A CA 1
ATOM 836 C C . LYS A 1 132 ? -14.359 24.654 10.017 1.00 46.03 111 LYS A C 1
ATOM 837 O O . LYS A 1 132 ? -14.864 23.766 10.702 1.00 42.67 111 LYS A O 1
ATOM 843 N N . GLU A 1 133 ? -14.115 24.510 8.718 1.00 45.23 112 GLU A N 1
ATOM 844 C CA . GLU A 1 133 ? -14.447 23.281 8.008 1.00 48.61 112 GLU A CA 1
ATOM 845 C C . GLU A 1 133 ? -13.434 22.183 8.301 1.00 44.11 112 GLU A C 1
ATOM 846 O O . GLU A 1 133 ? -13.797 21.028 8.517 1.00 43.72 112 GLU A O 1
ATOM 852 N N . LYS A 1 134 ? -12.158 22.540 8.293 1.00 41.26 113 LYS A N 1
ATOM 853 C CA . LYS A 1 134 ? -11.117 21.565 8.600 1.00 43.79 113 LYS A CA 1
ATOM 854 C C . LYS A 1 134 ? -11.245 21.078 10.053 1.00 37.54 113 LYS A C 1
ATOM 855 O O . LYS A 1 134 ? -11.006 19.904 10.343 1.00 38.57 113 LYS A O 1
ATOM 861 N N . LEU A 1 135 ? -11.655 21.975 10.945 1.00 35.48 114 LEU A N 1
ATOM 862 C CA . LEU A 1 135 ? -11.816 21.636 12.361 1.00 37.01 114 LEU A CA 1
ATOM 863 C C . LEU A 1 135 ? -13.037 20.747 12.617 1.00 41.60 114 LEU A C 1
ATOM 864 O O . LEU A 1 135 ? -12.959 19.772 13.384 1.00 36.23 114 LEU A O 1
ATOM 869 N N . ARG A 1 136 ? -14.160 21.082 11.983 1.00 38.75 115 ARG A N 1
ATOM 870 C CA . ARG A 1 136 ? -15.347 20.243 12.080 1.00 37.71 115 ARG A CA 1
ATOM 871 C C . ARG A 1 136 ? -14.992 18.803 11.764 1.00 36.07 115 ARG A C 1
ATOM 872 O O . ARG A 1 136 ? -15.524 17.880 12.375 1.00 37.62 115 ARG A O 1
ATOM 880 N N . ALA A 1 137 ? -14.088 18.621 10.805 1.00 35.13 116 ALA A N 1
ATOM 881 C CA . ALA A 1 137 ? -13.682 17.291 10.374 1.00 35.62 116 ALA A CA 1
ATOM 882 C C . ALA A 1 137 ? -12.628 16.709 11.301 1.00 34.84 116 ALA A C 1
ATOM 883 O O . ALA A 1 137 ? -12.742 15.565 11.737 1.00 36.80 116 ALA A O 1
ATOM 885 N N . ALA A 1 138 ? -11.596 17.497 11.589 1.00 33.72 117 ALA A N 1
ATOM 886 C CA . ALA A 1 138 ? -10.463 17.019 12.385 1.00 34.39 117 ALA A CA 1
ATOM 887 C C . ALA A 1 138 ? -10.816 16.758 13.851 1.00 28.91 117 ALA A C 1
ATOM 888 O O . ALA A 1 138 ? -10.238 15.871 14.474 1.00 33.69 117 ALA A O 1
ATOM 890 N N . LEU A 1 139 ? -11.767 17.516 14.388 1.00 29.68 118 LEU A N 1
ATOM 891 C CA . LEU A 1 139 ? -12.189 17.363 15.775 1.00 32.65 118 LEU A CA 1
ATOM 892 C C . LEU A 1 139 ? -13.434 16.475 15.870 1.00 33.20 118 LEU A C 1
ATOM 893 O O . LEU A 1 139 ? -13.932 16.208 16.957 1.00 28.71 118 LEU A O 1
ATOM 898 N N . GLN A 1 140 ? -13.935 16.028 14.720 1.00 32.96 119 GLN A N 1
ATOM 899 C CA . GLN A 1 140 ? -15.125 15.166 14.677 1.00 33.46 119 GLN A CA 1
ATOM 900 C C . GLN A 1 140 ? -16.297 15.801 15.396 1.00 31.79 119 GLN A C 1
ATOM 901 O O . GLN A 1 140 ? -16.906 15.198 16.284 1.00 32.07 119 GLN A O 1
ATOM 907 N N . VAL A 1 141 ? -16.600 17.036 15.007 1.00 30.68 120 VAL A N 1
ATOM 908 C CA . VAL A 1 141 ? -17.683 17.794 15.622 1.00 33.41 120 VAL A CA 1
ATOM 909 C C . VAL A 1 141 ? -19.032 17.082 15.448 1.00 36.41 120 VAL A C 1
ATOM 910 O O . VAL A 1 141 ? -19.276 16.452 14.425 1.00 33.97 120 VAL A O 1
ATOM 914 N N . ASP A 1 142 ? -19.877 17.151 16.473 1.00 34.74 121 ASP A N 1
ATOM 915 C CA . ASP A 1 142 ? -21.240 16.604 16.418 1.00 37.06 121 ASP A CA 1
ATOM 916 C C . ASP A 1 142 ? -21.394 15.089 16.243 1.00 34.77 121 ASP A C 1
ATOM 917 O O . ASP A 1 142 ? -22.514 14.601 16.133 1.00 35.29 121 ASP A O 1
ATOM 922 N N . ILE A 1 143 ? -20.296 14.347 16.210 1.00 33.27 122 ILE A N 1
ATOM 923 C CA . ILE A 1 143 ? -20.367 12.887 16.172 1.00 31.20 122 ILE A CA 1
ATOM 924 C C . ILE A 1 143 ? -19.514 12.277 17.305 1.00 34.98 122 ILE A C 1
ATOM 925 O O . ILE A 1 143 ? -18.608 12.933 17.825 1.00 32.29 122 ILE A O 1
ATOM 930 N N . ALA A 1 144 ? -19.797 11.027 17.672 1.00 30.05 123 ALA A N 1
ATOM 931 C CA . ALA A 1 144 ? -19.030 10.325 18.706 1.00 28.51 123 ALA A CA 1
ATOM 932 C C . ALA A 1 144 ? -17.688 9.840 18.161 1.00 33.09 123 ALA A C 1
ATOM 933 O O . ALA A 1 144 ? -17.646 9.126 17.169 1.00 32.23 123 ALA A O 1
ATOM 935 N N . ASP A 1 145 ? -16.591 10.224 18.814 1.00 29.44 124 ASP A N 1
ATOM 936 C CA . ASP A 1 145 ? -15.257 9.908 18.303 1.00 29.89 124 ASP A CA 1
ATOM 937 C C . ASP A 1 145 ? -14.688 8.579 18.833 1.00 30.53 124 ASP A C 1
ATOM 938 O O . ASP A 1 145 ? -15.421 7.748 19.367 1.00 29.14 124 ASP A O 1
ATOM 943 N N . GLU A 1 146 ? -13.382 8.383 18.664 1.00 30.06 125 GLU A N 1
ATOM 944 C CA . GLU A 1 146 ? -12.705 7.175 19.133 1.00 28.28 125 GLU A CA 1
ATOM 945 C C . GLU A 1 146 ? -12.694 7.014 20.654 1.00 28.42 125 GLU A C 1
ATOM 946 O O . GLU A 1 146 ? -12.357 5.944 21.148 1.00 28.40 125 GLU A O 1
ATOM 952 N N . HIS A 1 147 ? -13.051 8.062 21.389 1.00 27.89 126 HIS A N 1
ATOM 953 C CA . HIS A 1 147 ? -13.174 7.955 22.844 1.00 29.98 126 HIS A CA 1
ATOM 954 C C . HIS A 1 147 ? -14.636 8.006 23.224 1.00 27.99 126 HIS A C 1
ATOM 955 O O . HIS A 1 147 ? -14.971 8.309 24.361 1.00 26.93 126 HIS A O 1
ATOM 962 N N . SER A 1 148 ? -15.502 7.725 22.257 1.00 28.79 127 SER A N 1
ATOM 963 C CA . SER A 1 148 ? -16.938 7.862 22.443 1.00 28.76 127 SER A CA 1
ATOM 964 C C . SER A 1 148 ? -17.326 9.234 22.958 1.00 29.22 127 SER A C 1
ATOM 965 O O . SER A 1 148 ? -18.278 9.372 23.729 1.00 29.68 127 SER A O 1
ATOM 968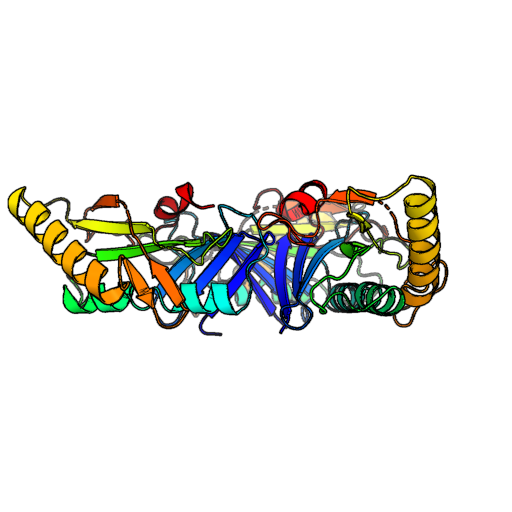 N N . CYS A 1 149 ? -16.602 10.257 22.513 1.00 27.62 128 CYS A N 1
ATOM 969 C CA . CYS A 1 149 ? -16.889 11.629 22.940 1.00 28.55 128 CYS A CA 1
ATOM 970 C C . CYS A 1 149 ? -17.484 12.446 21.782 1.00 28.02 128 CYS A C 1
ATOM 971 O O . CYS A 1 149 ? -17.063 12.293 20.631 1.00 28.49 128 CYS A O 1
ATOM 974 N N . VAL A 1 150 ? -18.440 13.319 22.091 1.00 30.83 129 VAL A N 1
ATOM 975 C CA . VAL A 1 150 ? -19.050 14.195 21.084 1.00 29.00 129 VAL A CA 1
ATOM 976 C C . VAL A 1 150 ? -18.496 15.599 21.253 1.00 32.61 129 VAL A C 1
ATOM 977 O O . VAL A 1 150 ? -18.6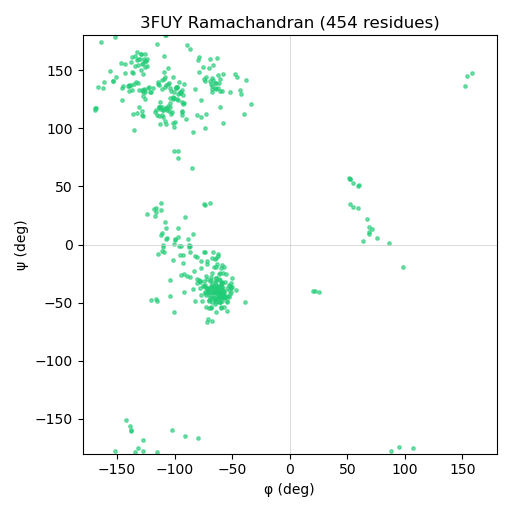24 16.212 22.313 1.00 31.28 129 VAL A O 1
ATOM 981 N N . THR A 1 151 ? -17.885 16.113 20.194 1.00 31.88 130 THR A N 1
ATOM 982 C CA . THR A 1 151 ? -17.086 17.327 20.312 1.00 31.56 130 THR A CA 1
ATOM 983 C C . THR A 1 151 ? -17.750 18.537 19.672 1.00 34.17 130 THR A C 1
ATOM 984 O O . THR A 1 151 ? -18.422 18.418 18.650 1.00 29.34 130 THR A O 1
ATOM 988 N N . GLN A 1 152 ? -17.569 19.699 20.290 1.00 33.98 131 GLN A N 1
ATOM 989 C CA . GLN A 1 152 ? -17.891 20.973 19.649 1.00 32.51 131 GLN A CA 1
ATOM 990 C C . GLN A 1 152 ? -16.663 21.849 19.797 1.00 39.07 131 GLN A C 1
ATOM 991 O O . GLN A 1 152 ? -15.788 21.555 20.623 1.00 33.21 131 GLN A O 1
ATOM 997 N N . PHE A 1 153 ? -16.580 22.929 19.025 1.00 30.08 132 PHE A N 1
ATOM 998 C CA . PHE A 1 153 ? -15.471 23.850 19.226 1.00 34.01 132 PHE A CA 1
ATOM 999 C C . PHE A 1 153 ? -15.916 25.292 19.253 1.00 35.04 132 PHE A C 1
ATOM 1000 O O . PHE A 1 153 ? -17.014 25.635 18.808 1.00 34.02 132 PHE A O 1
ATOM 1008 N N . GLU A 1 154 ? -15.050 26.138 19.785 1.00 32.53 133 GLU A N 1
ATOM 1009 C CA . GLU A 1 154 ? -15.294 27.565 19.777 1.00 37.50 133 GLU A CA 1
ATOM 1010 C C . GLU A 1 154 ? -14.030 28.292 19.353 1.00 41.29 133 GLU A C 1
ATOM 1011 O O . GLU A 1 154 ? -12.938 28.022 19.862 1.00 38.57 133 GLU A O 1
ATOM 1025 N N . LYS A 1 156 ? -11.748 31.719 18.524 1.00 42.30 135 LYS A N 1
ATOM 1026 C CA . LYS A 1 156 ? -11.485 33.117 18.819 1.00 40.12 135 LYS A CA 1
ATOM 1027 C C . LYS A 1 156 ? -10.606 33.679 17.720 1.00 42.66 135 LYS A C 1
ATOM 1028 O O . LYS A 1 156 ? -9.636 33.042 17.297 1.00 41.89 135 LYS A O 1
ATOM 1034 N N . LEU A 1 157 ? -10.946 34.872 17.250 1.00 44.48 136 LEU A N 1
ATOM 1035 C CA . LEU A 1 157 ? -10.215 35.488 16.148 1.00 43.09 136 LEU A CA 1
ATOM 1036 C C . LEU A 1 157 ? -9.131 36.445 16.646 1.00 38.46 136 LEU A C 1
ATOM 1037 O O . LEU A 1 157 ? -9.375 37.291 17.502 1.00 41.07 136 LEU A O 1
ATOM 1042 N N . ARG A 1 158 ? -7.924 36.298 16.114 1.00 44.67 137 ARG A N 1
ATOM 1043 C CA . ARG A 1 158 ? -6.840 37.204 16.471 1.00 44.83 137 ARG A CA 1
ATOM 1044 C C . ARG A 1 158 ? -6.105 37.655 15.224 1.00 44.70 137 ARG A C 1
ATOM 1045 O O . ARG A 1 158 ? -6.079 36.946 14.212 1.00 43.35 137 ARG A O 1
ATOM 1053 N N . GLU A 1 159 ? -5.496 38.835 15.307 1.00 46.24 138 GLU A N 1
ATOM 1054 C CA . GLU A 1 159 ? -4.544 39.260 14.292 1.00 47.96 138 GLU A CA 1
ATOM 1055 C C . GLU A 1 159 ? -3.274 39.792 14.945 1.00 45.77 138 GLU A C 1
ATOM 1056 O O . GLU A 1 159 ? -3.317 40.487 15.960 1.00 47.95 138 GLU A O 1
ATOM 1062 N N . GLU A 1 160 ? -2.142 39.430 14.360 1.00 49.84 139 GLU A N 1
ATOM 1063 C CA . GLU A 1 160 ? -0.844 39.791 14.895 1.00 48.51 139 GLU A CA 1
ATOM 1064 C C . GLU A 1 160 ? 0.119 40.010 13.741 1.00 50.54 139 GLU A C 1
ATOM 1065 O O . GLU A 1 160 ? -0.078 39.467 12.650 1.00 47.19 139 GLU A O 1
ATOM 1071 N N . LEU A 1 161 ? 1.163 40.797 13.976 1.00 49.47 140 LEU A N 1
ATOM 1072 C CA . LEU A 1 161 ? 2.225 40.905 12.991 1.00 51.92 140 LEU A CA 1
ATOM 1073 C C . LEU A 1 161 ? 3.014 39.611 13.053 1.00 50.44 140 LEU A C 1
ATOM 1074 O O . LEU A 1 161 ? 3.841 39.428 13.945 1.00 53.13 140 LEU A O 1
ATOM 1079 N N . LEU A 1 162 ? 2.741 38.709 12.116 1.00 48.46 141 LEU A N 1
ATOM 1080 C CA . LEU A 1 162 ? 3.277 37.350 12.171 1.00 49.21 141 LEU A CA 1
ATOM 1081 C C . LEU A 1 162 ? 4.797 37.280 12.063 1.00 51.81 141 LEU A C 1
ATOM 1082 O O . LEU A 1 162 ? 5.394 36.225 12.297 1.00 54.09 141 LEU A O 1
ATOM 1087 N N . SER A 1 163 ? 5.417 38.397 11.702 1.00 50.39 142 SER A N 1
ATOM 1088 C CA . SER A 1 163 ? 6.865 38.444 11.527 1.00 51.30 142 SER A CA 1
ATOM 1089 C C . SER A 1 163 ? 7.541 39.092 12.727 1.00 51.66 142 SER A C 1
ATOM 1090 O O . SER A 1 163 ? 8.763 39.019 12.869 1.00 52.67 142 SER A O 1
ATOM 1093 N N . SER A 1 164 ? 6.740 39.733 13.577 1.00 48.73 143 SER A N 1
ATOM 1094 C CA . SER A 1 164 ? 7.242 40.383 14.787 1.00 52.25 143 SER A CA 1
ATOM 1095 C C . SER A 1 164 ? 7.948 39.405 15.725 1.00 51.94 143 SER A C 1
ATOM 1096 O O . SER A 1 164 ? 7.420 38.334 16.023 1.00 49.52 143 SER A O 1
ATOM 1099 N N . ASP A 1 165 ? 9.136 39.781 16.196 1.00 53.13 144 ASP A N 1
ATOM 1100 C CA . ASP A 1 165 ? 9.903 38.937 17.115 1.00 51.06 144 ASP A CA 1
ATOM 1101 C C . ASP A 1 165 ? 9.164 38.735 18.430 1.00 49.73 144 ASP A C 1
ATOM 1102 O O . ASP A 1 165 ? 9.477 37.825 19.204 1.00 48.98 144 ASP A O 1
ATOM 1107 N N . SER A 1 166 ? 8.181 39.592 18.677 1.00 45.58 145 SER A N 1
ATOM 1108 C CA . SER A 1 166 ? 7.380 39.493 19.874 1.00 42.36 145 SER A CA 1
ATOM 1109 C C . SER A 1 166 ? 6.210 38.536 19.678 1.00 42.99 145 SER A C 1
ATOM 1110 O O . SER A 1 166 ? 5.427 38.316 20.598 1.00 45.82 145 SER A O 1
ATOM 1113 N N . PHE A 1 167 ? 6.079 37.968 18.484 1.00 46.31 146 PHE A N 1
ATOM 1114 C CA . PHE A 1 167 ? 4.959 37.070 18.225 1.00 42.95 146 PHE A CA 1
ATOM 1115 C C . PHE A 1 167 ? 5.291 35.585 18.337 1.00 39.05 146 PHE A C 1
ATOM 1116 O O . PHE A 1 167 ? 6.299 35.110 17.807 1.00 33.89 146 PHE A O 1
ATOM 1124 N N . HIS A 1 168 ? 4.408 34.864 19.022 1.00 36.93 147 HIS A N 1
ATOM 1125 C CA . HIS A 1 168 ? 4.443 33.408 19.058 1.00 39.51 147 HIS A CA 1
ATOM 1126 C C . HIS A 1 168 ? 3.008 32.898 19.131 1.00 34.21 147 HIS A C 1
ATOM 1127 O O . HIS A 1 168 ? 2.208 33.405 19.912 1.00 33.82 147 HIS A O 1
ATOM 1134 N N . PRO A 1 169 ? 2.686 31.882 18.325 1.00 33.29 148 PRO A N 1
ATOM 1135 C CA . PRO A 1 169 ? 1.312 31.372 18.231 1.00 35.89 148 PRO A CA 1
ATOM 1136 C C . PRO A 1 169 ? 0.758 30.907 19.581 1.00 33.85 148 PRO A C 1
ATOM 1137 O O . PRO A 1 169 ? -0.461 30.909 19.763 1.00 33.10 148 PRO A O 1
ATOM 1141 N N . ASP A 1 170 ? 1.638 30.535 20.512 1.00 33.83 149 ASP A N 1
ATOM 1142 C CA . ASP A 1 170 ? 1.207 30.006 21.810 1.00 33.64 149 ASP A CA 1
ATOM 1143 C C . ASP A 1 170 ? 1.619 30.878 22.983 1.00 36.94 149 ASP A C 1
ATOM 1144 O O . ASP A 1 170 ? 1.807 30.377 24.093 1.00 32.11 149 ASP A O 1
ATOM 1149 N N . LYS A 1 171 ? 1.766 32.177 22.737 1.00 37.01 150 LYS A N 1
ATOM 1150 C CA . LYS A 1 171 ? 2.099 33.112 23.804 1.00 34.65 150 LYS A CA 1
ATOM 1151 C C . LYS A 1 171 ? 1.202 32.885 25.016 1.00 36.47 150 LYS A C 1
ATOM 1152 O O . LYS A 1 171 ? 0.025 32.525 24.881 1.00 33.52 150 LYS A O 1
ATOM 1158 N N . ASP A 1 172 ? 1.756 33.116 26.204 1.00 34.14 151 ASP A N 1
ATOM 1159 C CA . ASP A 1 172 ? 1.067 32.782 27.443 1.00 32.49 151 ASP A CA 1
ATOM 1160 C C . ASP A 1 172 ? -0.201 33.602 27.646 1.00 36.26 151 ASP A C 1
ATOM 1161 O O . ASP A 1 172 ? -1.176 33.129 28.233 1.00 33.11 151 ASP A O 1
ATOM 1166 N N . GLU A 1 173 ? -0.167 34.833 27.154 1.00 33.16 152 GLU A N 1
ATOM 1167 C CA . GLU A 1 173 ? -1.301 35.744 27.206 1.00 37.82 152 GLU A CA 1
ATOM 1168 C C . GLU A 1 173 ? -2.561 35.095 26.624 1.00 37.51 152 GLU A C 1
ATOM 1169 O O . GLU A 1 173 ? -3.674 35.321 27.102 1.00 39.58 152 GLU A O 1
ATOM 1175 N N . TYR A 1 174 ? -2.369 34.273 25.600 1.00 36.08 153 TYR A N 1
ATOM 1176 C CA . TYR A 1 174 ? -3.480 33.641 24.899 1.00 37.73 153 TYR A CA 1
ATOM 1177 C C . TYR A 1 174 ? -4.257 32.618 25.738 1.00 36.68 153 TYR A C 1
ATOM 1178 O O . TYR A 1 174 ? -5.335 32.178 25.324 1.00 37.06 153 TYR A O 1
ATOM 1187 N N . TYR A 1 175 ? -3.722 32.227 26.897 1.00 31.80 154 TYR A N 1
ATOM 1188 C CA . TYR A 1 175 ? -4.387 31.220 27.745 1.00 34.27 154 TYR A CA 1
ATOM 1189 C C . TYR A 1 175 ? -5.016 31.803 29.022 1.00 38.95 154 TYR A C 1
ATOM 1190 O O . TYR A 1 175 ? -5.541 31.068 29.866 1.00 36.48 154 TYR A O 1
ATOM 1199 N N . LYS A 1 176 ? -4.965 33.122 29.151 1.00 37.15 155 LYS A N 1
ATOM 1200 C CA . LYS A 1 176 ? -5.463 33.816 30.336 1.00 39.22 155 LYS A CA 1
ATOM 1201 C C . LYS A 1 176 ? -6.895 33.425 30.720 1.00 43.74 155 LYS A C 1
ATOM 1202 O O . LYS A 1 176 ? -7.231 33.346 31.904 1.00 41.56 155 LYS A O 1
ATOM 1208 N N . ASP A 1 177 ? -7.731 33.178 29.718 1.00 40.66 156 ASP A N 1
ATOM 1209 C CA . ASP A 1 177 ? -9.124 32.810 29.958 1.00 42.32 156 ASP A CA 1
ATOM 1210 C C . ASP A 1 177 ? -9.229 31.467 30.658 1.00 40.78 156 ASP A C 1
ATOM 1211 O O . ASP A 1 177 ? -10.260 31.149 31.244 1.00 39.38 156 ASP A O 1
ATOM 1216 N N . PHE A 1 178 ? -8.166 30.670 30.582 1.00 38.44 157 PHE A N 1
ATOM 1217 C CA . PHE A 1 178 ? -8.248 29.270 30.998 1.00 38.72 157 PHE A CA 1
ATOM 1218 C C . PHE A 1 178 ? -7.412 28.891 32.221 1.00 40.50 157 PHE A C 1
ATOM 1219 O O . PHE A 1 178 ? -7.551 27.783 32.736 1.00 44.42 157 PHE A O 1
ATOM 1227 N N . LEU A 1 179 ? -6.561 29.798 32.695 1.00 40.59 158 LEU A N 1
ATOM 1228 C CA . LEU A 1 179 ? -5.694 29.499 33.837 1.00 43.53 158 LEU A CA 1
ATOM 1229 C C . LEU A 1 179 ? -5.887 30.452 35.015 1.00 52.53 158 LEU A C 1
ATOM 1230 O O . LEU A 1 179 ? -5.664 31.661 34.909 1.00 59.93 158 LEU A O 1
ATOM 1236 N N . GLU B 1 23 ? 2.341 7.128 32.814 1.00 39.82 2 GLU B N 1
ATOM 1237 C CA . GLU B 1 23 ? 2.863 6.943 34.162 1.00 44.73 2 GLU B CA 1
ATOM 1238 C C . GLU B 1 23 ? 1.698 6.781 35.128 1.00 41.17 2 GLU B C 1
ATOM 1239 O O . GLU B 1 23 ? 0.631 7.379 34.940 1.00 41.02 2 GLU B O 1
ATOM 1245 N N . SER B 1 24 ? 1.886 5.963 36.151 1.00 34.64 3 SER B N 1
ATOM 1246 C CA . SER B 1 24 ? 0.780 5.657 37.051 1.00 32.11 3 SER B CA 1
ATOM 1247 C C . SER B 1 24 ? 0.521 6.789 38.038 1.00 29.68 3 SER B C 1
ATOM 1248 O O . SER B 1 24 ? -0.610 7.013 38.445 1.00 29.01 3 SER B O 1
ATOM 1251 N N . VAL B 1 25 ? 1.573 7.492 38.429 1.00 27.24 4 VAL B N 1
ATOM 1252 C CA . VAL B 1 25 ? 1.438 8.567 39.391 1.00 28.60 4 VAL B CA 1
ATOM 1253 C C . VAL B 1 25 ? 2.026 9.849 38.836 1.00 30.67 4 VAL B C 1
ATOM 1254 O O . VAL B 1 25 ? 3.185 9.889 38.445 1.00 29.29 4 VAL B O 1
ATOM 1258 N N . ASN B 1 26 ? 1.226 10.903 38.825 1.00 26.86 5 ASN B N 1
ATOM 1259 C CA . ASN B 1 26 ? 1.684 12.167 38.293 1.00 27.93 5 ASN B CA 1
ATOM 1260 C C . ASN B 1 26 ? 1.847 13.180 39.415 1.00 24.50 5 ASN B C 1
ATOM 1261 O O . ASN B 1 26 ? 0.889 13.515 40.099 1.00 22.03 5 ASN B O 1
ATOM 1266 N N . THR B 1 27 ? 3.069 13.652 39.601 1.00 24.24 6 THR B N 1
ATOM 1267 C CA . THR B 1 27 ? 3.384 14.555 40.706 1.00 24.88 6 THR B CA 1
ATOM 1268 C C . THR B 1 27 ? 3.772 15.911 40.143 1.00 25.02 6 THR B C 1
ATOM 1269 O O . THR B 1 27 ? 4.506 15.976 39.148 1.00 24.17 6 THR B O 1
ATOM 1273 N N . SER B 1 28 ? 3.293 16.985 40.772 1.00 21.95 7 SER B N 1
ATOM 1274 C CA . SER B 1 28 ? 3.593 18.338 40.293 1.00 25.03 7 SER B CA 1
ATOM 1275 C C . SER B 1 28 ? 3.858 19.284 41.456 1.00 22.13 7 SER B C 1
ATOM 1276 O O . SER B 1 28 ? 3.135 19.271 42.440 1.00 22.92 7 SER B O 1
ATOM 1279 N N . PHE B 1 29 ? 4.886 20.115 41.341 1.00 23.54 8 PHE B N 1
ATOM 1280 C CA . PHE B 1 29 ? 5.140 21.115 42.382 1.00 23.90 8 PHE B CA 1
ATOM 1281 C C . PHE B 1 29 ? 4.478 22.430 42.021 1.00 25.54 8 PHE B C 1
ATOM 1282 O O . PHE B 1 29 ? 4.873 23.072 41.046 1.00 26.72 8 PHE B O 1
ATOM 1290 N N . LEU B 1 30 ? 3.481 22.837 42.801 1.00 24.80 9 LEU B N 1
ATOM 1291 C CA . LEU B 1 30 ? 2.877 24.152 42.616 1.00 28.91 9 LEU B CA 1
ATOM 1292 C C . LEU B 1 30 ? 3.762 25.194 43.288 1.00 32.70 9 LEU B C 1
ATOM 1293 O O . LEU B 1 30 ? 3.832 26.350 42.858 1.00 34.55 9 LEU B O 1
ATOM 1298 N N . SER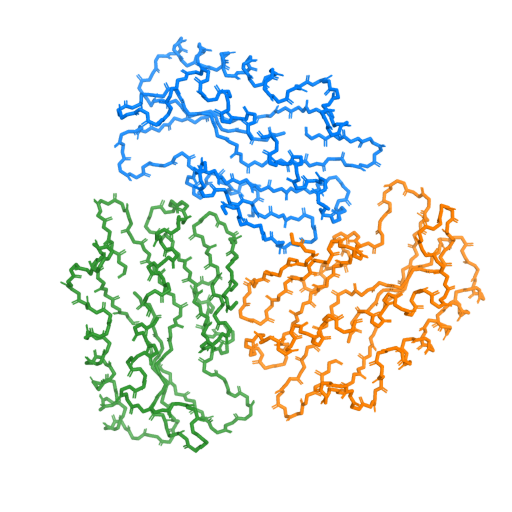 B 1 31 ? 4.444 24.767 44.345 1.00 27.98 10 SER B N 1
ATOM 1299 C CA . SER B 1 31 ? 5.518 25.545 44.945 1.00 30.01 10 SER B CA 1
ATOM 1300 C C . SER B 1 31 ? 6.488 24.552 45.597 1.00 27.44 10 SER B C 1
ATOM 1301 O O . SER B 1 31 ? 6.269 23.339 45.540 1.00 28.17 10 SER B O 1
ATOM 1304 N N . PRO B 1 32 ? 7.576 25.044 46.192 1.00 28.51 11 PRO B N 1
ATOM 1305 C CA . PRO B 1 32 ? 8.476 24.060 46.808 1.00 27.72 11 PRO B CA 1
ATOM 1306 C C . PRO B 1 32 ? 7.771 23.162 47.840 1.00 25.01 11 PRO B C 1
ATOM 1307 O O . PRO B 1 32 ? 8.101 21.988 47.943 1.00 24.03 11 PRO B O 1
ATOM 1311 N N . SER B 1 33 ? 6.776 23.699 48.534 1.00 25.53 12 SER B N 1
ATOM 1312 C CA . SER B 1 33 ? 6.154 23.015 49.673 1.00 26.56 12 SER B CA 1
ATOM 1313 C C . SER B 1 33 ? 4.701 22.578 49.431 1.00 26.72 12 SER B C 1
ATOM 1314 O O . SER B 1 33 ? 4.018 22.127 50.355 1.00 25.81 12 SER B O 1
ATOM 1317 N N . LEU B 1 34 ? 4.229 22.713 48.191 1.00 24.84 13 LEU B N 1
ATOM 1318 C CA . LEU B 1 34 ? 2.859 22.318 47.843 1.00 23.93 13 LEU B CA 1
ATOM 1319 C C . LEU B 1 34 ? 2.875 21.445 46.579 1.00 24.10 13 LEU B C 1
ATOM 1320 O O . LEU B 1 34 ? 3.304 21.882 45.505 1.00 22.78 13 LEU B O 1
ATOM 1325 N N . VAL B 1 35 ? 2.410 20.212 46.723 1.00 23.19 14 VAL B N 1
ATOM 1326 C CA . VAL B 1 35 ? 2.558 19.205 45.671 1.00 23.40 14 VAL B CA 1
ATOM 1327 C C . VAL B 1 35 ? 1.233 18.509 45.394 1.00 23.36 14 VAL B C 1
ATOM 1328 O O . VAL B 1 35 ? 0.528 18.110 46.314 1.00 24.23 14 VAL B O 1
ATOM 1332 N N . THR B 1 36 ? 0.882 18.373 44.123 1.00 23.95 15 THR B N 1
ATOM 1333 C CA . THR B 1 36 ? -0.293 17.587 43.7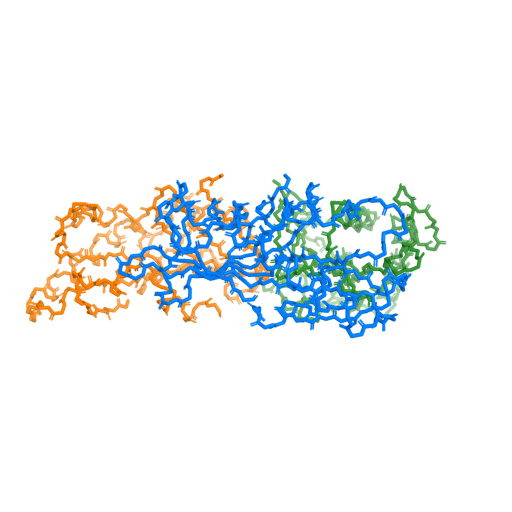78 1.00 24.71 15 THR B CA 1
ATOM 1334 C C . THR B 1 36 ? 0.142 16.190 43.340 1.00 21.30 15 THR B C 1
ATOM 1335 O O . THR B 1 36 ? 1.092 16.022 42.570 1.00 19.95 15 THR B O 1
ATOM 1339 N N . ILE B 1 37 ? -0.563 15.184 43.835 1.00 23.35 16 ILE B N 1
ATOM 1340 C CA . ILE B 1 37 ? -0.236 13.800 43.508 1.00 22.19 16 ILE B CA 1
ATOM 1341 C C . ILE B 1 37 ? -1.488 13.088 43.018 1.00 23.04 16 ILE B C 1
ATOM 1342 O O . ILE B 1 37 ? -2.442 12.874 43.765 1.00 23.19 16 ILE B O 1
ATOM 1347 N N . ARG B 1 38 ? -1.492 12.762 41.737 1.00 22.16 17 ARG B N 1
ATOM 1348 C CA . ARG B 1 38 ? -2.621 12.101 41.120 1.00 21.45 17 ARG B CA 1
ATOM 1349 C C . ARG B 1 38 ? -2.191 10.660 40.859 1.00 25.19 17 ARG B C 1
ATOM 1350 O O . ARG B 1 38 ? -1.267 10.436 40.082 1.00 26.04 17 ARG B O 1
ATOM 1358 N N . ASP B 1 39 ? -2.858 9.697 41.490 1.00 21.91 18 ASP B N 1
ATOM 1359 C CA . ASP B 1 39 ? -2.582 8.266 41.267 1.00 24.50 18 ASP B CA 1
ATOM 1360 C C . ASP B 1 39 ? -3.637 7.715 40.311 1.00 24.71 18 ASP B C 1
ATOM 1361 O O . ASP B 1 39 ? -4.766 7.456 40.711 1.00 22.46 18 ASP B O 1
ATOM 1366 N N . PHE B 1 40 ? -3.284 7.553 39.044 1.00 22.46 19 PHE B N 1
ATOM 1367 C CA . PHE B 1 40 ? -4.262 7.087 38.056 1.00 26.64 19 PHE B CA 1
ATOM 1368 C C . PHE B 1 40 ? -4.734 5.666 38.336 1.00 28.70 19 PHE B C 1
ATOM 1369 O O . PHE B 1 40 ? -5.937 5.403 38.319 1.00 23.90 19 PHE B O 1
ATOM 1377 N N . ASP B 1 41 ? -3.777 4.765 38.584 1.00 23.44 20 ASP B N 1
ATOM 1378 C CA . ASP B 1 41 ? -4.053 3.345 38.714 1.00 26.38 20 ASP B CA 1
ATOM 1379 C C . ASP B 1 41 ? -5.052 3.072 39.847 1.00 28.76 20 ASP B C 1
ATOM 1380 O O . ASP B 1 41 ? -5.964 2.263 39.696 1.00 26.63 20 ASP B O 1
ATOM 1385 N N . ASN B 1 42 ? -4.879 3.753 40.979 1.00 25.44 21 ASN B N 1
ATOM 1386 C CA . ASN B 1 42 ? -5.763 3.562 42.125 1.00 26.31 21 ASN B CA 1
ATOM 1387 C C . ASN B 1 42 ? -6.915 4.573 42.172 1.00 27.44 21 ASN B C 1
ATOM 1388 O O . ASN B 1 42 ? -7.770 4.512 43.040 1.00 28.06 21 ASN B O 1
ATOM 1393 N N . GLY B 1 43 ? -6.950 5.483 41.207 1.00 24.83 22 GLY B N 1
ATOM 1394 C CA . GLY B 1 43 ? -8.025 6.459 41.146 1.00 26.99 22 GLY B CA 1
ATOM 1395 C C . GLY B 1 43 ? -8.063 7.318 42.407 1.00 26.08 22 GLY B C 1
ATOM 1396 O O . GLY B 1 43 ? -9.098 7.448 43.043 1.00 23.31 22 GLY B O 1
ATOM 1397 N N . GLN B 1 44 ? -6.920 7.889 42.779 1.00 23.67 23 GLN B N 1
ATOM 1398 C CA . GLN B 1 44 ? -6.880 8.767 43.945 1.00 22.93 23 GLN B CA 1
ATOM 1399 C C . GLN B 1 44 ? -6.202 10.081 43.622 1.00 21.76 23 GLN B C 1
ATOM 1400 O O . GLN B 1 44 ? -5.406 10.167 42.678 1.00 22.11 23 GLN B O 1
ATOM 1406 N N . PHE B 1 45 ? -6.475 11.088 44.446 1.00 22.61 24 PHE B N 1
ATOM 1407 C CA . PHE B 1 45 ? -5.810 12.382 44.342 1.00 24.63 24 PHE B CA 1
ATOM 1408 C C . PHE B 1 45 ? -5.491 12.892 45.738 1.00 22.45 24 PHE B C 1
ATOM 1409 O O . PHE B 1 45 ? -6.341 12.848 46.618 1.00 22.46 24 PHE B O 1
ATOM 1417 N N . ALA B 1 46 ? -4.264 13.354 45.955 1.00 21.55 25 ALA B N 1
ATOM 1418 C CA . ALA B 1 46 ? -3.935 13.972 47.236 1.00 22.67 25 ALA B CA 1
ATOM 1419 C C . ALA B 1 46 ? -3.110 15.221 47.050 1.00 21.52 25 ALA B C 1
ATOM 1420 O O . ALA B 1 46 ? -2.315 15.330 46.111 1.00 21.85 25 ALA B O 1
ATOM 1422 N N . VAL B 1 47 ? -3.291 16.160 47.965 1.00 21.93 26 VAL B N 1
ATOM 1423 C CA . VAL B 1 47 ? -2.394 17.288 48.069 1.00 19.81 26 VAL B CA 1
ATOM 1424 C C . VAL B 1 47 ? -1.358 17.029 49.160 1.00 24.42 26 VAL B C 1
ATOM 1425 O O . VAL B 1 47 ? -1.694 16.680 50.287 1.00 24.31 26 VAL B O 1
ATOM 1429 N N . LEU B 1 48 ? -0.093 17.227 48.820 1.00 23.16 27 LEU B N 1
ATOM 1430 C CA . LEU B 1 48 ? 0.967 17.191 49.805 1.00 22.29 27 LEU B CA 1
ATOM 1431 C C . LEU B 1 48 ? 1.392 18.615 50.194 1.00 26.40 27 LEU B C 1
ATOM 1432 O O . LEU B 1 48 ? 1.714 19.448 49.335 1.00 22.09 27 LEU B O 1
ATOM 1437 N N . ARG B 1 49 ? 1.369 18.892 51.495 1.00 24.72 28 ARG B N 1
ATOM 1438 C CA . ARG B 1 49 ? 1.788 20.197 52.014 1.00 28.93 28 ARG B CA 1
ATOM 1439 C C . ARG B 1 49 ? 2.862 20.044 53.076 1.00 28.15 28 ARG B C 1
ATOM 1440 O O . ARG B 1 49 ? 2.711 19.247 54.001 1.00 26.72 28 ARG B O 1
ATOM 1448 N N . ILE B 1 50 ? 3.943 20.804 52.948 1.00 26.46 29 ILE B N 1
ATOM 1449 C CA . ILE B 1 50 ? 4.905 20.896 54.025 1.00 27.92 29 ILE B CA 1
ATOM 1450 C C . ILE B 1 50 ? 4.546 22.170 54.805 1.00 30.08 29 ILE B C 1
ATOM 1451 O O . ILE B 1 50 ? 5.214 23.194 54.702 1.00 30.79 29 ILE B O 1
ATOM 1456 N N . GLY B 1 51 ? 3.464 22.082 55.563 1.00 27.21 30 GLY B N 1
ATOM 1457 C CA . GLY B 1 51 ? 2.770 23.246 56.086 1.00 32.35 30 GLY B CA 1
ATOM 1458 C C . GLY B 1 51 ? 3.522 24.068 57.117 1.00 33.32 30 GLY B C 1
ATOM 1459 O O . GLY B 1 51 ? 3.621 25.292 56.996 1.00 35.16 30 GLY B O 1
ATOM 1460 N N . ARG B 1 52 ? 4.067 23.409 58.128 1.00 31.38 31 ARG B N 1
ATOM 1461 C CA . ARG B 1 52 ? 4.635 24.151 59.255 1.00 31.31 31 ARG B CA 1
ATOM 1462 C C . ARG B 1 52 ? 5.916 24.903 58.90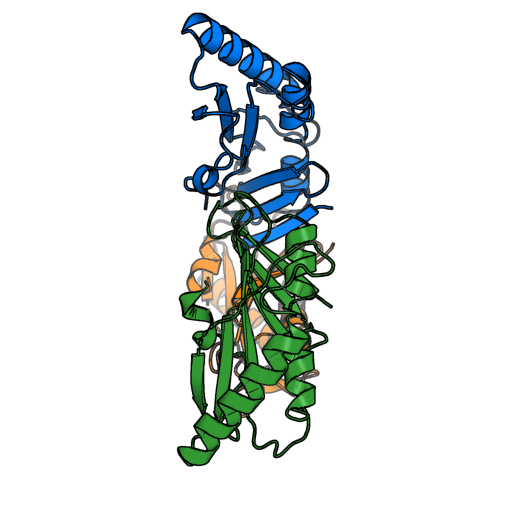1 1.00 35.99 31 ARG B C 1
ATOM 1463 O O . ARG B 1 52 ? 6.052 26.085 59.218 1.00 37.26 31 ARG B O 1
ATOM 1471 N N . THR B 1 53 ? 6.844 24.220 58.241 1.00 31.91 32 THR B N 1
ATOM 1472 C CA . THR B 1 53 ? 8.143 24.798 57.925 1.00 31.28 32 THR B CA 1
ATOM 1473 C C . THR B 1 53 ? 8.198 25.489 56.568 1.00 33.03 32 THR B C 1
ATOM 1474 O O . THR B 1 53 ? 9.050 26.357 56.341 1.00 32.40 32 THR B O 1
ATOM 1478 N N . GLY B 1 54 ? 7.324 25.065 55.658 1.00 32.43 33 GLY B N 1
ATOM 1479 C CA . GLY B 1 54 ? 7.362 25.517 54.281 1.00 32.26 33 GLY B CA 1
ATOM 1480 C C . GLY B 1 54 ? 8.599 25.009 53.571 1.00 28.71 33 GLY B C 1
ATOM 1481 O O . GLY B 1 54 ? 9.029 25.591 52.584 1.00 31.04 33 GLY B O 1
ATOM 1482 N N . PHE B 1 55 ? 9.181 23.929 54.080 1.00 26.00 34 PHE B N 1
ATOM 1483 C CA . PHE B 1 55 ? 10.383 23.368 53.484 1.00 28.12 34 PHE B CA 1
ATOM 1484 C C . PHE B 1 55 ? 9.981 22.633 52.195 1.00 29.19 34 PHE B C 1
ATOM 1485 O O . PHE B 1 55 ? 8.844 22.180 52.075 1.00 25.1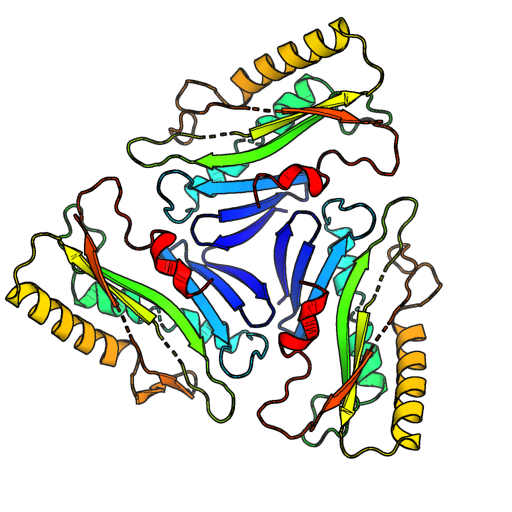5 34 PHE B O 1
ATOM 1493 N N . PRO B 1 56 ? 10.907 22.540 51.231 1.00 24.88 35 PRO B N 1
ATOM 1494 C CA . PRO B 1 56 ? 10.594 21.864 49.959 1.00 28.56 35 PRO B CA 1
ATOM 1495 C C . PRO B 1 56 ? 10.304 20.379 50.197 1.00 29.61 35 PRO B C 1
ATOM 1496 O O . PRO B 1 56 ? 11.049 19.714 50.928 1.00 29.20 35 PRO B O 1
ATOM 1500 N N . ALA B 1 57 ? 9.233 19.870 49.598 1.00 27.44 36 ALA B N 1
ATOM 1501 C CA . ALA B 1 57 ? 8.968 18.436 49.637 1.00 26.77 36 ALA B CA 1
ATOM 1502 C C . ALA B 1 57 ? 10.084 17.612 48.989 1.00 27.31 36 ALA B C 1
ATOM 1503 O O . ALA B 1 57 ? 10.559 17.929 47.889 1.00 26.69 36 ALA B O 1
ATOM 1505 N N . ASP B 1 58 ? 10.525 16.561 49.683 1.00 26.25 37 ASP B N 1
ATOM 1506 C CA . ASP B 1 58 ? 11.535 15.680 49.122 1.00 27.21 37 ASP B CA 1
ATOM 1507 C C . ASP B 1 58 ? 10.964 14.313 48.734 1.00 24.44 37 ASP B C 1
ATOM 1508 O O . ASP B 1 58 ? 9.772 14.077 48.870 1.00 22.48 37 ASP B O 1
ATOM 1513 N N . LYS B 1 59 ? 11.805 13.429 48.209 1.00 26.27 38 LYS B N 1
ATOM 1514 C CA . LYS B 1 59 ? 11.315 12.124 47.777 1.00 25.98 38 LYS B CA 1
ATOM 1515 C C . LYS B 1 59 ? 10.680 11.385 48.961 1.00 24.96 38 LYS B C 1
ATOM 1516 O O . LYS B 1 59 ? 9.685 10.675 48.797 1.00 24.71 38 LYS B O 1
ATOM 1522 N N . GLY B 1 60 ? 11.258 11.560 50.147 1.00 22.76 39 GLY B N 1
ATOM 1523 C CA . GLY B 1 60 ? 10.748 10.909 51.349 1.00 26.58 39 GLY B CA 1
ATOM 1524 C C . GLY B 1 60 ? 9.348 11.377 51.705 1.00 25.25 39 GLY B C 1
ATOM 1525 O O . GLY B 1 60 ? 8.450 10.568 51.952 1.00 23.93 39 GLY B O 1
ATOM 1526 N N . ASP B 1 61 ? 9.160 12.693 51.728 1.00 25.63 40 ASP B N 1
ATOM 1527 C CA . ASP B 1 61 ? 7.840 13.287 51.924 1.00 25.74 40 ASP B CA 1
ATOM 1528 C C . ASP B 1 61 ? 6.790 12.749 50.931 1.00 24.59 40 ASP B C 1
ATOM 1529 O O . ASP B 1 61 ? 5.653 12.465 51.302 1.00 22.22 40 ASP B O 1
ATOM 1534 N N . ILE B 1 62 ? 7.161 12.642 49.662 1.00 23.50 41 ILE B N 1
ATOM 1535 C CA . ILE B 1 62 ? 6.218 12.144 48.670 1.00 21.93 41 ILE B CA 1
ATOM 1536 C C . ILE B 1 62 ? 5.934 10.660 48.894 1.00 22.73 41 ILE B C 1
ATOM 1537 O O . ILE B 1 62 ? 4.793 10.234 48.807 1.00 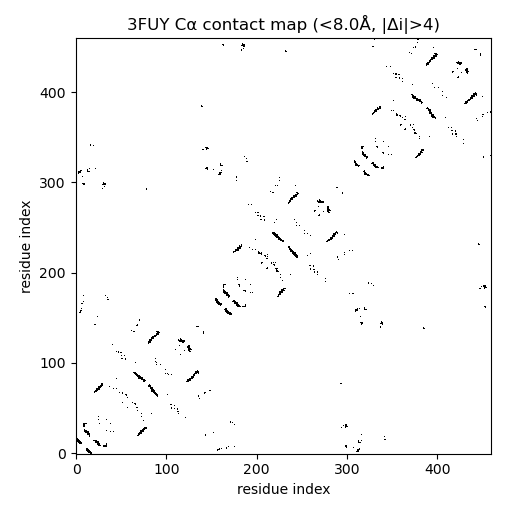23.41 41 ILE B O 1
ATOM 1542 N N . ASP B 1 63 ? 6.967 9.878 49.208 1.00 21.00 42 ASP B N 1
ATOM 1543 C CA . ASP B 1 63 ? 6.775 8.462 49.503 1.00 23.21 42 ASP B CA 1
ATOM 1544 C C . ASP B 1 63 ? 5.866 8.267 50.731 1.00 25.50 42 ASP B C 1
ATOM 1545 O O . ASP B 1 63 ? 5.027 7.367 50.758 1.00 24.24 42 ASP B O 1
ATOM 1550 N N . LEU B 1 64 ? 6.040 9.124 51.737 1.00 23.85 43 LEU B N 1
ATOM 1551 C CA . LEU B 1 64 ? 5.183 9.124 52.925 1.00 24.11 43 LEU B CA 1
ATOM 1552 C C . LEU B 1 64 ? 3.748 9.366 52.489 1.00 23.50 43 LEU B C 1
ATOM 1553 O O . LEU B 1 64 ? 2.828 8.632 52.858 1.00 23.59 43 LEU B O 1
ATOM 1558 N N . CYS B 1 65 ? 3.561 10.386 51.663 1.00 23.12 44 CYS B N 1
ATOM 1559 C CA . CYS B 1 65 ? 2.227 10.672 51.158 1.00 22.78 44 CYS B CA 1
ATOM 1560 C C . CYS B 1 65 ? 1.636 9.462 50.416 1.00 22.55 44 CYS B C 1
ATOM 1561 O O . CYS B 1 65 ? 0.482 9.087 50.642 1.00 18.86 44 CYS B O 1
ATOM 1564 N N . LEU B 1 66 ? 2.431 8.829 49.554 1.00 22.33 45 LEU B N 1
ATOM 1565 C CA . LEU B 1 66 ? 1.953 7.630 48.863 1.00 23.64 45 LEU B CA 1
ATOM 1566 C C . LEU B 1 66 ? 1.558 6.515 49.844 1.00 22.71 45 LEU B C 1
ATOM 1567 O O . LEU B 1 66 ? 0.567 5.815 49.629 1.00 22.19 45 LEU B O 1
ATOM 1572 N N . ASP B 1 67 ? 2.328 6.340 50.916 1.00 22.33 46 ASP B N 1
ATOM 1573 C CA . ASP B 1 67 ? 1.981 5.317 51.897 1.00 22.56 46 ASP B CA 1
ATOM 1574 C C . ASP B 1 67 ? 0.654 5.614 52.607 1.00 23.36 46 ASP B C 1
ATOM 1575 O O . ASP B 1 67 ? -0.145 4.702 52.835 1.00 21.83 46 ASP B O 1
ATOM 1580 N N . LYS B 1 68 ? 0.414 6.881 52.958 1.00 20.95 47 LYS B N 1
ATOM 1581 C CA . LYS B 1 68 ? -0.857 7.245 53.580 1.00 22.33 47 LYS B CA 1
ATOM 1582 C C . LYS B 1 68 ? -2.025 7.128 52.578 1.00 19.96 47 LYS B C 1
ATOM 1583 O O . LYS B 1 68 ? -3.133 6.742 52.944 1.00 19.38 47 LYS B O 1
ATOM 1597 N N . LYS B 1 70 ? -2.155 4.903 50.356 1.00 19.79 49 LYS B N 1
ATOM 1598 C CA . LYS B 1 70 ? -2.416 3.477 50.377 1.00 23.00 49 LYS B CA 1
ATOM 1599 C C . LYS B 1 70 ? -3.188 3.077 51.655 1.00 22.85 49 LYS B C 1
ATOM 1600 O O . LYS B 1 70 ? -4.098 2.257 51.609 1.00 21.64 49 LYS B O 1
ATOM 1606 N N . GLY B 1 71 ? -2.838 3.674 52.791 1.00 23.20 50 GLY B N 1
ATOM 1607 C CA . GLY B 1 71 ? -3.521 3.335 54.030 1.00 21.37 50 GLY B CA 1
ATOM 1608 C C . GLY B 1 71 ? -5.017 3.623 53.933 1.00 23.52 50 GLY B C 1
ATOM 1609 O O . GLY B 1 71 ? -5.854 2.832 54.392 1.00 21.50 50 GLY B O 1
ATOM 1610 N N . VAL B 1 72 ? -5.360 4.758 53.328 1.00 19.51 51 VAL B N 1
ATOM 1611 C CA . VAL B 1 72 ? -6.768 5.111 53.130 1.00 23.14 51 VAL B CA 1
ATOM 1612 C C . VAL B 1 72 ? -7.504 4.148 52.183 1.00 25.51 51 VAL B C 1
ATOM 1613 O O . VAL B 1 72 ? -8.615 3.694 52.486 1.00 24.11 51 VAL B O 1
ATOM 1617 N N . ARG B 1 73 ? -6.911 3.816 51.039 1.00 23.90 52 ARG B N 1
ATOM 1618 C CA . ARG B 1 73 ? -7.635 2.907 50.147 1.00 25.21 52 ARG B CA 1
ATOM 1619 C C . ARG B 1 73 ? -7.737 1.494 50.759 1.00 27.38 52 ARG B C 1
ATOM 1620 O O . ARG B 1 73 ? -8.723 0.798 50.543 1.00 29.02 52 ARG B O 1
ATOM 1628 N N . ASP B 1 74 ? -6.744 1.096 51.555 1.00 27.94 53 ASP B N 1
ATOM 1629 C CA . ASP B 1 74 ? -6.837 -0.147 52.338 1.00 29.51 53 ASP B CA 1
ATOM 1630 C C . ASP B 1 74 ? -7.917 -0.076 53.434 1.00 32.77 53 ASP B C 1
ATOM 1631 O O . ASP B 1 74 ? -8.639 -1.042 53.661 1.00 34.18 53 ASP B O 1
ATOM 1636 N N . ALA B 1 75 ? -8.023 1.056 54.126 1.00 30.19 54 ALA B N 1
ATOM 1637 C CA . ALA B 1 75 ? -9.133 1.236 55.072 1.00 30.35 54 ALA B CA 1
ATOM 1638 C C . ALA B 1 75 ? -10.484 1.132 54.354 1.00 34.93 54 ALA B C 1
ATOM 1639 O O . ALA B 1 75 ? -11.414 0.508 54.865 1.00 33.01 54 ALA B O 1
ATOM 1641 N N . GLN B 1 76 ? -10.577 1.730 53.165 1.00 28.87 55 GLN B N 1
ATOM 1642 C CA . GLN B 1 76 ? -11.793 1.675 52.356 1.00 32.59 55 GLN B CA 1
ATOM 1643 C C . GLN B 1 76 ? -12.134 0.236 51.995 1.00 36.55 55 GLN B C 1
ATOM 1644 O O . GLN B 1 76 ? -13.281 -0.195 52.115 1.00 37.32 55 GLN B O 1
ATOM 1650 N N . GLN B 1 77 ? -11.121 -0.506 51.563 1.00 33.67 56 GLN B N 1
ATOM 1651 C CA . GLN B 1 77 ? -11.296 -1.903 51.190 1.00 39.20 56 GLN B CA 1
ATOM 1652 C C . GLN B 1 77 ? -11.815 -2.743 52.363 1.00 42.75 56 GLN B C 1
ATOM 1653 O O . GLN B 1 77 ? -12.576 -3.681 52.153 1.00 44.59 56 GLN B O 1
ATOM 1659 N N . SER B 1 78 ? -11.417 -2.399 53.588 1.00 37.13 57 SER B N 1
ATOM 1660 C CA . SER B 1 78 ? -11.883 -3.115 54.777 1.00 45.34 57 SER B CA 1
ATOM 1661 C C . SER B 1 78 ? -13.337 -2.809 55.108 1.00 46.80 57 SER B C 1
ATOM 1662 O O . SER B 1 78 ? -14.019 -3.614 55.735 1.00 49.08 57 SER B O 1
ATOM 1665 N N . ILE B 1 79 ? -13.794 -1.628 54.710 1.00 46.74 58 ILE B N 1
ATOM 1666 C CA . ILE B 1 79 ? -15.143 -1.187 55.030 1.00 46.07 58 ILE B CA 1
ATOM 1667 C C . ILE B 1 79 ? -16.133 -1.676 53.992 1.00 48.30 58 ILE B C 1
ATOM 1668 O O . ILE B 1 79 ? -17.307 -1.881 54.289 1.00 51.24 58 ILE B O 1
ATOM 1673 N N . GLY B 1 80 ? -15.646 -1.877 52.776 1.00 44.78 59 GLY B N 1
ATOM 1674 C CA . GLY B 1 80 ? -16.481 -2.338 51.685 1.00 46.54 59 GLY B CA 1
ATOM 1675 C C . GLY B 1 80 ? -15.851 -1.992 50.351 1.00 47.69 59 GLY B C 1
ATOM 1676 O O . GLY B 1 80 ? -15.186 -0.968 50.223 1.00 49.19 59 GLY B O 1
ATOM 1677 N N . ASP B 1 81 ? -16.063 -2.843 49.354 1.00 48.88 60 ASP B N 1
ATOM 1678 C CA . ASP B 1 81 ? -15.500 -2.632 48.024 1.00 50.68 60 ASP B CA 1
ATOM 1679 C C . ASP B 1 81 ? -16.184 -1.508 47.240 1.00 51.74 60 ASP B C 1
ATOM 1680 O O . ASP B 1 81 ? -17.339 -1.644 46.829 1.00 51.48 60 ASP B O 1
ATOM 1685 N N . ASP B 1 82 ? -15.457 -0.416 46.998 1.00 48.12 61 ASP B N 1
ATOM 1686 C CA . ASP B 1 82 ? -16.032 0.751 46.323 1.00 45.11 61 ASP B CA 1
ATOM 1687 C C . ASP B 1 82 ? -16.032 0.660 44.795 1.00 48.50 61 ASP B C 1
ATOM 1688 O O . ASP B 1 82 ? -16.325 1.643 44.118 1.00 47.45 61 ASP B O 1
ATOM 1693 N N . THR B 1 83 ? -15.703 -0.507 44.248 1.00 51.92 62 THR B N 1
ATOM 1694 C CA . THR B 1 83 ? -15.765 -0.691 42.795 1.00 56.73 62 THR B CA 1
ATOM 1695 C C . THR B 1 83 ? -17.118 -1.244 42.325 1.00 56.46 62 THR B C 1
ATOM 1696 O O . THR B 1 83 ? -17.652 -0.808 41.301 1.00 58.46 62 THR B O 1
ATOM 1700 N N . GLU B 1 84 ? -17.658 -2.201 43.078 1.00 56.00 63 GLU B N 1
ATOM 1701 C CA . GLU B 1 84 ? -18.967 -2.792 42.799 1.00 55.64 63 GLU B CA 1
ATOM 1702 C C . GLU B 1 84 ? -20.009 -1.744 42.421 1.00 56.04 63 GLU B C 1
ATOM 1703 O O . GLU B 1 84 ? -20.148 -0.725 43.100 1.00 53.31 63 GLU B O 1
ATOM 1709 N N . PHE B 1 85 ? -20.759 -2.001 41.356 1.00 54.31 64 PHE B N 1
ATOM 1710 C CA . PHE B 1 85 ? -21.853 -1.111 40.983 1.00 50.36 64 PHE B CA 1
ATOM 1711 C C . PHE B 1 85 ? -22.964 -1.160 42.030 1.00 49.16 64 PHE B C 1
ATOM 1712 O O . PHE B 1 85 ? -23.329 -2.232 42.503 1.00 47.20 64 PHE B O 1
ATOM 1720 N N . GLY B 1 86 ? -23.500 0.003 42.390 1.00 52.85 65 GLY B N 1
ATOM 1721 C CA . GLY B 1 86 ? -24.527 0.080 43.418 1.00 48.21 65 GLY B CA 1
ATOM 1722 C C . GLY B 1 86 ? -23.970 0.181 44.830 1.00 45.28 65 GLY B C 1
ATOM 1723 O O . GLY B 1 86 ? -24.732 0.224 45.797 1.00 40.96 65 GLY B O 1
ATOM 1724 N N . PHE B 1 87 ? -22.642 0.206 44.948 1.00 43.78 66 PHE B N 1
ATOM 1725 C CA . PHE B 1 87 ? -21.981 0.378 46.242 1.00 40.28 66 PHE B CA 1
ATOM 1726 C C . PHE B 1 87 ? -22.691 1.452 47.062 1.00 40.49 66 PHE B C 1
ATOM 1727 O O . PHE B 1 87 ? -22.938 2.558 46.579 1.00 37.74 66 PHE B O 1
ATOM 1735 N N . LYS B 1 88 ? -23.021 1.126 48.306 1.00 36.60 67 LYS B N 1
ATOM 1736 C CA . LYS B 1 88 ? -23.873 2.004 49.103 1.00 43.33 67 LYS B CA 1
ATOM 1737 C C . LYS B 1 88 ? -23.091 2.868 50.082 1.00 40.23 67 LYS B C 1
ATOM 1738 O O . LYS B 1 88 ? -23.676 3.623 50.850 1.00 39.28 67 LYS B O 1
ATOM 1744 N N . GLY B 1 89 ? -21.768 2.775 50.034 1.00 39.19 68 GLY B N 1
ATOM 1745 C CA . GLY B 1 89 ? -20.932 3.555 50.924 1.00 36.02 68 GLY B CA 1
ATOM 1746 C C . GLY B 1 89 ? -20.714 2.821 52.227 1.00 37.43 68 GLY B C 1
ATOM 1747 O O . GLY B 1 89 ? -21.175 1.694 52.390 1.00 38.29 68 GLY B O 1
ATOM 1748 N N . PRO B 1 90 ? -19.991 3.450 53.158 1.00 35.75 69 PRO B N 1
ATOM 1749 C CA . PRO B 1 90 ? -19.409 4.785 52.959 1.00 33.71 69 PRO B CA 1
ATOM 1750 C C . PRO B 1 90 ? -18.126 4.777 52.113 1.00 34.89 69 PRO B C 1
ATOM 1751 O O . PRO B 1 90 ? -17.492 3.732 51.958 1.00 31.78 69 PRO B O 1
ATOM 1755 N N . HIS B 1 91 ? -17.766 5.945 51.584 1.00 30.32 70 HIS B N 1
ATOM 1756 C CA . HIS B 1 91 ? -16.473 6.161 50.942 1.00 30.30 70 HIS B CA 1
ATOM 1757 C C . HIS B 1 91 ? -15.516 6.830 51.934 1.00 31.94 70 HIS B C 1
ATOM 1758 O O . HIS B 1 91 ? -15.893 7.787 52.625 1.00 31.45 70 HIS B O 1
ATOM 1765 N N . ILE B 1 92 ? -14.277 6.350 52.001 1.00 28.19 71 ILE B N 1
ATOM 1766 C CA . ILE B 1 92 ? -13.247 7.041 52.761 1.00 26.85 71 ILE B CA 1
ATOM 1767 C C . ILE B 1 92 ? -12.222 7.527 51.754 1.00 25.38 71 ILE B C 1
ATOM 1768 O O . ILE B 1 92 ? -11.616 6.723 51.052 1.00 26.78 71 ILE B O 1
ATOM 1773 N N . ARG B 1 93 ? -12.027 8.837 51.670 1.00 25.85 72 ARG B N 1
ATOM 1774 C CA . ARG B 1 93 ? -11.179 9.395 50.627 1.00 24.66 72 ARG B CA 1
ATOM 1775 C C . ARG B 1 93 ? -10.104 10.287 51.210 1.00 26.17 72 ARG B C 1
ATOM 1776 O O . ARG B 1 93 ? -10.387 11.129 52.062 1.00 25.24 72 ARG B O 1
ATOM 1784 N N . ILE B 1 94 ? -8.863 10.122 50.756 1.00 22.48 73 ILE B N 1
ATOM 1785 C CA . ILE B 1 94 ? -7.813 11.007 51.247 1.00 24.51 73 ILE B CA 1
ATOM 1786 C C . ILE B 1 94 ? -7.912 12.354 50.516 1.00 25.31 73 ILE B C 1
ATOM 1787 O O . ILE B 1 94 ? -8.334 12.408 49.355 1.00 22.24 73 ILE B O 1
ATOM 1792 N N . ARG B 1 95 ? -7.551 13.443 51.191 1.00 24.47 74 ARG B N 1
ATOM 1793 C CA . ARG B 1 95 ? -7.548 14.751 50.536 1.00 24.09 74 ARG B CA 1
ATOM 1794 C C . ARG B 1 95 ? -6.169 15.371 50.557 1.00 22.20 74 ARG B C 1
ATOM 1795 O O . ARG B 1 95 ? -5.669 15.861 49.538 1.00 22.21 74 ARG B O 1
ATOM 1803 N N . CYS B 1 96 ? -5.545 15.351 51.730 1.00 22.44 75 CYS B N 1
ATOM 1804 C CA . CYS B 1 96 ? -4.299 16.076 51.913 1.00 22.01 75 CYS B CA 1
ATOM 1805 C C . CYS B 1 96 ? -3.449 15.387 52.970 1.00 22.38 75 CYS B C 1
ATOM 1806 O O . CYS B 1 96 ? -3.965 14.839 53.946 1.00 24.64 75 CYS B O 1
ATOM 1809 N N . VAL B 1 97 ? -2.145 15.403 52.759 1.00 20.77 76 VAL B N 1
ATOM 1810 C CA . VAL B 1 97 ? -1.209 15.016 53.801 1.00 23.44 76 VAL B CA 1
ATOM 1811 C C . VAL B 1 97 ? -0.392 16.259 54.080 1.00 24.33 76 VAL B C 1
ATOM 1812 O O . VAL B 1 97 ? 0.339 16.746 53.211 1.00 25.92 76 VAL B O 1
ATOM 1816 N N . ASP B 1 98 ? -0.555 16.796 55.280 1.00 25.19 77 ASP B N 1
ATOM 1817 C CA . ASP B 1 98 ? 0.207 17.952 55.716 1.00 25.07 77 ASP B CA 1
ATOM 1818 C C . ASP B 1 98 ? 1.326 17.506 56.654 1.00 27.27 77 ASP B C 1
ATOM 1819 O O . ASP B 1 98 ? 1.076 17.007 57.764 1.00 26.93 77 ASP B O 1
ATOM 1824 N N . ILE B 1 99 ? 2.562 17.682 56.201 1.00 25.10 78 ILE B N 1
ATOM 1825 C CA . ILE B 1 99 ? 3.715 17.248 56.964 1.00 27.74 78 ILE B CA 1
ATOM 1826 C C . ILE B 1 99 ? 4.290 18.380 57.821 1.00 28.39 78 ILE B C 1
ATOM 1827 O O . ILE B 1 99 ? 4.506 19.481 57.333 1.00 28.13 78 ILE B O 1
ATOM 1832 N N . ASP B 1 100 ? 4.528 18.083 59.098 1.00 28.39 79 ASP B N 1
ATOM 1833 C CA . ASP B 1 100 ? 5.255 18.964 60.011 1.00 28.13 79 ASP B CA 1
ATOM 1834 C C . ASP B 1 100 ? 6.625 18.368 60.261 1.00 30.16 79 ASP B C 1
ATOM 1835 O O . ASP B 1 100 ? 6.764 17.407 61.022 1.00 32.39 79 ASP B O 1
ATOM 1840 N N . ASP B 1 101 ? 7.639 18.934 59.625 1.00 27.74 80 ASP B N 1
ATOM 1841 C CA . ASP B 1 101 ? 9.004 18.449 59.789 1.00 32.43 80 ASP B CA 1
ATOM 1842 C C . ASP B 1 101 ? 9.901 19.446 60.536 1.00 33.45 80 ASP B C 1
ATOM 1843 O O . ASP B 1 101 ? 11.112 19.487 60.323 1.00 31.13 80 ASP B O 1
ATOM 1848 N N . LYS B 1 102 ? 9.307 20.243 61.416 1.00 35.26 81 LYS B N 1
ATOM 1849 C CA . LYS B 1 102 ? 10.085 21.273 62.104 1.00 35.47 81 LYS B CA 1
ATOM 1850 C C . LYS B 1 102 ? 11.027 20.671 63.141 1.00 37.82 81 LYS B C 1
ATOM 1851 O O . LYS B 1 102 ? 12.249 20.722 62.977 1.00 36.15 81 LYS B O 1
ATOM 1857 N N . HIS B 1 103 ? 10.464 20.080 64.193 1.00 38.46 82 HIS B N 1
ATOM 1858 C CA . HIS B 1 103 ? 11.284 19.435 65.219 1.00 42.17 82 HIS B CA 1
ATOM 1859 C C . HIS B 1 103 ? 11.335 17.923 65.050 1.00 42.77 82 HIS B C 1
ATOM 1860 O O . HIS B 1 103 ? 12.410 17.351 64.916 1.00 50.48 82 HIS B O 1
ATOM 1867 N N . THR B 1 104 ? 10.177 17.274 65.064 1.00 38.19 83 THR B N 1
ATOM 1868 C CA . THR B 1 104 ? 10.115 15.859 64.724 1.00 39.21 83 THR B CA 1
ATOM 1869 C C . THR B 1 104 ? 9.306 15.689 63.448 1.00 37.34 83 THR B C 1
ATOM 1870 O O . THR B 1 104 ? 8.694 16.641 62.952 1.00 39.21 83 THR B O 1
ATOM 1874 N N . TYR B 1 105 ? 9.292 14.466 62.940 1.00 29.26 84 TYR B N 1
ATOM 1875 C CA . TYR B 1 105 ? 8.574 14.148 61.713 1.00 29.95 84 TYR B CA 1
ATOM 1876 C C . TYR B 1 105 ? 7.131 13.724 62.006 1.00 28.63 84 TYR B C 1
ATOM 1877 O O . TYR B 1 105 ? 6.880 12.647 62.538 1.00 29.57 84 TYR B O 1
ATOM 1886 N N . ASN B 1 106 ? 6.195 14.602 61.674 1.00 27.15 85 ASN B N 1
ATOM 1887 C CA . ASN B 1 106 ? 4.776 14.368 61.880 1.00 27.68 85 ASN B CA 1
ATOM 1888 C C . ASN B 1 106 ? 3.955 14.610 60.612 1.00 28.87 85 ASN B C 1
ATOM 1889 O O . ASN B 1 106 ? 4.364 15.374 59.720 1.00 27.03 85 ASN B O 1
ATOM 1894 N N . ALA B 1 107 ? 2.797 13.961 60.535 1.00 25.20 86 ALA B N 1
ATOM 1895 C CA . ALA B 1 107 ? 1.871 14.225 59.446 1.00 28.10 86 ALA B CA 1
ATOM 1896 C C . ALA B 1 107 ? 0.429 14.282 59.916 1.00 29.61 86 ALA B C 1
ATOM 1897 O O . ALA B 1 107 ? 0.005 13.519 60.793 1.00 26.26 86 ALA B O 1
ATOM 1907 N N . VAL B 1 109 ? -3.209 13.747 58.225 1.00 25.02 88 VAL B N 1
ATOM 1908 C CA . VAL B 1 109 ? -3.937 13.268 57.055 1.00 26.35 88 VAL B CA 1
ATOM 1909 C C . VAL B 1 109 ? -5.403 13.683 57.090 1.00 25.49 88 VAL B C 1
ATOM 1910 O O . VAL B 1 109 ? -6.136 13.282 57.991 1.00 30.40 88 VAL B O 1
ATOM 1914 N N . TYR B 1 110 ? -5.820 14.487 56.115 1.00 24.45 89 TYR B N 1
ATOM 1915 C CA . TYR B 1 110 ? -7.215 14.914 55.982 1.00 24.85 89 TYR B CA 1
ATOM 1916 C C . TYR B 1 110 ? -7.972 13.966 55.071 1.00 26.16 89 TYR B C 1
ATOM 1917 O O . TYR B 1 110 ? -7.601 13.794 53.901 1.00 23.14 89 TYR B O 1
ATOM 1926 N N . VAL B 1 111 ? -9.033 13.369 55.597 1.00 22.99 90 VAL B N 1
ATOM 1927 C CA . VAL B 1 111 ? -9.830 12.408 54.860 1.00 27.03 90 VAL B CA 1
ATOM 1928 C C . VAL B 1 111 ? -11.269 12.884 54.907 1.00 28.11 90 VAL B C 1
ATOM 1929 O O . VAL B 1 111 ? -11.647 13.606 55.827 1.00 25.81 90 VAL B O 1
ATOM 1933 N N . ASP B 1 112 ? -12.048 12.519 53.896 1.00 23.85 91 ASP B N 1
ATOM 1934 C CA . ASP B 1 112 ? -13.488 12.761 53.884 1.00 27.05 91 ASP B CA 1
ATOM 1935 C C . ASP B 1 112 ? -14.150 11.407 54.084 1.00 28.60 91 ASP B C 1
ATOM 1936 O O . ASP B 1 112 ? -13.722 10.418 53.482 1.00 28.45 91 ASP B O 1
ATOM 1941 N N . LEU B 1 113 ? -15.185 11.353 54.919 1.00 26.13 92 LEU B N 1
ATOM 1942 C CA . LEU B 1 113 ? -16.059 10.188 54.977 1.00 27.66 92 LEU B CA 1
ATOM 1943 C C . LEU B 1 113 ? -17.362 10.570 54.286 1.00 29.26 92 LEU B C 1
ATOM 1944 O O . LEU B 1 113 ? -18.047 11.505 54.709 1.00 31.79 92 LEU B O 1
ATOM 1949 N N . ILE B 1 114 ? -17.699 9.860 53.220 1.00 27.60 93 ILE B N 1
ATOM 1950 C CA . ILE B 1 114 ? -18.917 10.163 52.471 1.00 30.25 93 ILE B CA 1
ATOM 1951 C C . ILE B 1 114 ? -19.961 9.068 52.651 1.00 31.19 93 ILE B C 1
ATOM 1952 O O . ILE B 1 114 ? -19.736 7.929 52.256 1.00 32.91 93 ILE B O 1
ATOM 1957 N N . VAL B 1 115 ? -21.098 9.415 53.261 1.00 33.34 94 VAL B N 1
ATOM 1958 C CA . VAL B 1 115 ? -22.214 8.481 53.396 1.00 32.01 94 VAL B CA 1
ATOM 1959 C C . VAL B 1 115 ? -23.373 8.905 52.500 1.00 32.88 94 VAL B C 1
ATOM 1960 O O . VAL B 1 115 ? -23.429 10.040 52.041 1.00 37.72 94 VAL B O 1
ATOM 1964 N N . GLY B 1 116 ? -24.291 7.983 52.241 1.00 34.14 95 GLY B N 1
ATOM 1965 C CA . GLY B 1 116 ? -25.421 8.269 51.369 1.00 42.66 95 GLY B CA 1
ATOM 1966 C C . GLY B 1 116 ? -26.430 9.173 52.058 1.00 46.89 95 GLY B C 1
ATOM 1967 O O . GLY B 1 116 ? -26.678 9.026 53.253 1.00 41.96 95 GLY B O 1
ATOM 1968 N N . THR B 1 117 ? -27.006 10.112 51.312 1.00 44.96 96 THR B N 1
ATOM 1969 C CA . THR B 1 117 ? -28.002 11.027 51.868 1.00 45.45 96 THR B CA 1
ATOM 1970 C C . THR B 1 117 ? -29.098 10.274 52.629 1.00 50.67 96 THR B C 1
ATOM 1971 O O . THR B 1 117 ? -29.679 10.807 53.578 1.00 53.51 96 THR B O 1
ATOM 1975 N N . GLY B 1 118 ? -29.363 9.034 52.222 1.00 46.50 97 GLY B N 1
ATOM 1976 C CA . GLY B 1 118 ? -30.438 8.252 52.811 1.00 49.94 97 GLY B CA 1
ATOM 1977 C C . GLY B 1 118 ? -30.051 7.387 53.999 1.00 55.28 97 GLY B C 1
ATOM 1978 O O . GLY B 1 118 ? -30.725 6.397 54.304 1.00 57.19 97 GLY B O 1
ATOM 1979 N N . ALA B 1 119 ? -28.976 7.760 54.685 1.00 56.01 98 ALA B N 1
ATOM 1980 C CA . ALA B 1 119 ? -28.511 6.998 55.843 1.00 56.97 98 ALA B CA 1
ATOM 1981 C C . ALA B 1 119 ? -29.119 7.520 57.139 1.00 55.22 98 ALA B C 1
ATOM 1982 O O . ALA B 1 119 ? -29.212 8.729 57.347 1.00 56.89 98 ALA B O 1
ATOM 1984 N N . SER B 1 120 ? -29.518 6.604 58.015 1.00 55.24 99 SER B N 1
ATOM 1985 C CA . SER B 1 120 ? -30.115 6.983 59.290 1.00 58.36 99 SER B CA 1
ATOM 1986 C C . SER B 1 120 ? -29.064 7.387 60.324 1.00 58.19 99 SER B C 1
ATOM 1987 O O . SER B 1 120 ? -27.897 7.020 60.219 1.00 57.61 99 SER B O 1
ATOM 1990 N N . GLU B 1 121 ? -29.500 8.142 61.323 1.00 61.72 100 GLU B N 1
ATOM 1991 C CA . GLU B 1 121 ? -28.646 8.558 62.432 1.00 62.11 100 GLU B CA 1
ATOM 1992 C C . GLU B 1 121 ? -27.689 7.459 62.895 1.00 60.41 100 GLU B C 1
ATOM 1993 O O . GLU B 1 121 ? -26.488 7.690 63.049 1.00 58.38 100 GLU B O 1
ATOM 1999 N N . VAL B 1 122 ? -28.223 6.265 63.124 1.00 55.23 101 VAL B N 1
ATOM 2000 C CA . VAL B 1 122 ? -27.416 5.178 63.660 1.00 58.26 101 VAL B CA 1
ATOM 2001 C C . VAL B 1 122 ? -26.423 4.645 62.627 1.00 58.09 101 VAL B C 1
ATOM 2002 O O . VAL B 1 122 ? -25.281 4.329 62.965 1.00 55.87 101 VAL B O 1
ATOM 2006 N N . GLU B 1 123 ? -26.861 4.553 61.374 1.00 55.32 102 GLU B N 1
ATOM 2007 C CA . GLU B 1 123 ? -26.009 4.055 60.300 1.00 58.33 102 GLU B CA 1
ATOM 2008 C C . GLU B 1 123 ? -24.822 4.975 60.078 1.00 53.96 102 GLU B C 1
ATOM 2009 O O . GLU B 1 123 ? -23.762 4.527 59.640 1.00 52.31 102 GLU B O 1
ATOM 2015 N N . ARG B 1 124 ? -25.013 6.259 60.377 1.00 50.76 103 ARG B N 1
ATOM 2016 C CA . ARG B 1 124 ? -23.952 7.248 60.237 1.00 52.43 103 ARG B CA 1
ATOM 2017 C C . ARG B 1 124 ? -22.958 7.130 61.372 1.00 49.22 103 ARG B C 1
ATOM 2018 O O . ARG B 1 124 ? -21.752 7.101 61.149 1.00 44.66 103 ARG B O 1
ATOM 2026 N N . GLU B 1 125 ? -23.474 7.076 62.593 1.00 49.29 104 GLU B N 1
ATOM 2027 C CA . GLU B 1 125 ? -22.633 6.925 63.764 1.00 48.38 104 GLU B CA 1
ATOM 2028 C C . GLU B 1 125 ? -21.832 5.639 63.646 1.00 46.04 104 GLU B C 1
ATOM 2029 O O . GLU B 1 125 ? -20.670 5.587 64.046 1.00 48.09 104 GLU B O 1
ATOM 2035 N N . THR B 1 126 ? -22.463 4.610 63.086 1.00 44.30 105 THR B N 1
ATOM 2036 C CA . THR B 1 126 ? -21.813 3.324 62.854 1.00 47.34 105 THR B CA 1
ATOM 2037 C C . THR B 1 126 ? -20.700 3.399 61.794 1.00 42.90 105 THR B C 1
ATOM 2038 O O . THR B 1 126 ? -19.609 2.875 61.997 1.00 37.61 105 THR B O 1
ATOM 2042 N N . ALA B 1 127 ? -20.975 4.053 60.668 1.00 41.96 106 ALA B N 1
ATOM 2043 C CA . ALA B 1 127 ? -19.964 4.199 59.624 1.00 40.83 106 ALA B CA 1
ATOM 2044 C C . ALA B 1 127 ? -18.772 5.023 60.117 1.00 37.82 106 ALA B C 1
ATOM 2045 O O . ALA B 1 127 ? -17.616 4.701 59.834 1.00 36.12 106 ALA B O 1
ATOM 2047 N N . GLU B 1 128 ? -19.064 6.071 60.874 1.00 37.17 107 GLU B N 1
ATOM 2048 C CA . GLU B 1 128 ? -18.043 6.953 61.407 1.00 39.18 107 GLU B CA 1
ATOM 2049 C C . GLU B 1 128 ? -17.084 6.235 62.355 1.00 38.01 107 GLU B C 1
ATOM 2050 O O . GLU B 1 128 ? -15.879 6.448 62.296 1.00 31.67 107 GLU B O 1
ATOM 2056 N N . GLU B 1 129 ? -17.620 5.382 63.220 1.00 36.48 108 GLU B N 1
ATOM 2057 C CA . GLU B 1 129 ? -16.786 4.681 64.196 1.00 38.34 108 GLU B CA 1
ATOM 2058 C C . GLU B 1 129 ? -15.955 3.582 63.561 1.00 35.01 108 GLU B C 1
ATOM 2059 O O . GLU B 1 129 ? -14.793 3.407 63.900 1.00 32.11 108 GLU B O 1
ATOM 2065 N N . LEU B 1 130 ? -16.565 2.839 62.645 1.00 36.30 109 LEU B N 1
ATOM 2066 C CA . LEU B 1 130 ? -15.866 1.792 61.920 1.00 37.94 109 LEU B CA 1
ATOM 2067 C C . LEU B 1 130 ? -14.723 2.390 61.109 1.00 36.03 109 LEU B C 1
ATOM 2068 O O . LEU B 1 130 ? -13.589 1.919 61.182 1.00 36.81 109 LEU B O 1
ATOM 2073 N N . ALA B 1 131 ? -15.028 3.445 60.358 1.00 36.07 110 ALA B N 1
ATOM 2074 C CA . ALA B 1 131 ? -14.024 4.141 59.558 1.00 35.70 110 ALA B CA 1
ATOM 2075 C C . ALA B 1 131 ? -12.866 4.659 60.419 1.00 33.57 110 ALA B C 1
ATOM 2076 O O . ALA B 1 131 ? -11.701 4.467 60.077 1.00 30.89 110 ALA B O 1
ATOM 2078 N N . LYS B 1 132 ? -13.177 5.280 61.556 1.00 34.84 111 LYS B N 1
ATOM 2079 C CA . LYS B 1 132 ? -12.123 5.810 62.423 1.00 33.63 111 LYS B CA 1
ATOM 2080 C C . LYS B 1 132 ? -11.211 4.693 62.941 1.00 33.48 111 LYS B C 1
ATOM 2081 O O . LYS B 1 132 ? -9.990 4.850 63.035 1.00 30.94 111 LYS B O 1
ATOM 2087 N N . GLU B 1 133 ? -11.820 3.567 63.282 1.00 31.25 112 GLU B N 1
ATOM 2088 C CA . GLU B 1 133 ? -11.088 2.385 63.706 1.00 35.95 112 GLU B CA 1
ATOM 2089 C C . GLU B 1 133 ? -10.140 1.929 62.591 1.00 33.91 112 GLU B C 1
ATOM 2090 O O . GLU B 1 133 ? -8.949 1.770 62.814 1.00 28.45 112 GLU B O 1
ATOM 2096 N N . LYS B 1 134 ? -10.669 1.730 61.387 1.00 30.11 113 LYS B N 1
ATOM 2097 C CA . LYS B 1 134 ? -9.827 1.287 60.278 1.00 32.71 113 LYS B CA 1
ATOM 2098 C C . LYS B 1 134 ? -8.696 2.269 59.999 1.00 29.29 113 LYS B C 1
ATOM 2099 O O . LYS B 1 134 ? -7.575 1.858 59.723 1.00 29.18 113 LYS B O 1
ATOM 2105 N N . LEU B 1 135 ? -8.986 3.563 60.097 1.00 26.23 114 LEU B N 1
ATOM 2106 C CA . LEU B 1 135 ? -7.983 4.582 59.799 1.00 28.66 114 LEU B CA 1
ATOM 2107 C C . LEU B 1 135 ? -6.904 4.678 60.870 1.00 27.95 114 LEU B C 1
ATOM 2108 O O . LEU B 1 135 ? -5.736 4.910 60.564 1.00 25.55 114 LEU B O 1
ATOM 2113 N N . ARG B 1 136 ? -7.289 4.513 62.130 1.00 24.78 115 ARG B N 1
ATOM 2114 C CA . ARG B 1 136 ? -6.301 4.545 63.190 1.00 30.11 115 ARG B CA 1
ATOM 2115 C C . ARG B 1 136 ? -5.278 3.454 62.938 1.00 26.85 115 ARG B C 1
ATOM 2116 O O . ARG B 1 136 ? -4.082 3.676 63.099 1.00 25.96 115 ARG B O 1
ATOM 2124 N N . ALA B 1 137 ? -5.754 2.278 62.533 1.00 27.04 116 ALA B N 1
ATOM 2125 C CA . ALA B 1 137 ? -4.860 1.166 62.183 1.00 28.64 116 ALA B CA 1
ATOM 2126 C C . ALA B 1 137 ? -4.051 1.403 60.902 1.00 26.68 116 ALA B C 1
ATOM 2127 O O . ALA B 1 137 ? -2.819 1.298 60.911 1.00 25.42 116 ALA B O 1
ATOM 2129 N N . ALA B 1 138 ? -4.733 1.726 59.804 1.00 23.68 117 ALA B N 1
ATOM 2130 C CA . ALA B 1 138 ? -4.056 1.836 58.508 1.00 27.18 117 ALA B CA 1
ATOM 2131 C C . ALA B 1 138 ? -3.072 3.000 58.427 1.00 27.35 117 ALA B C 1
ATOM 2132 O O . ALA B 1 138 ? -2.036 2.897 57.769 1.00 26.17 117 ALA B O 1
ATOM 2134 N N . LEU B 1 139 ? -3.413 4.115 59.061 1.00 24.25 118 LEU B N 1
ATOM 2135 C CA . LEU B 1 139 ? -2.555 5.304 59.049 1.00 25.27 118 LEU B CA 1
ATOM 2136 C C . LEU B 1 139 ? -1.501 5.307 60.164 1.00 25.38 118 LEU B C 1
ATOM 2137 O O . LEU B 1 139 ? -0.674 6.221 60.240 1.00 24.52 118 LEU B O 1
ATOM 2142 N N . GLN B 1 140 ? -1.532 4.278 61.010 1.00 23.27 119 GLN B N 1
ATOM 2143 C CA . GLN B 1 140 ? -0.631 4.171 62.177 1.00 25.89 119 GLN B CA 1
ATOM 2144 C C . GLN B 1 140 ? -0.642 5.425 63.037 1.00 26.05 119 GLN B C 1
ATOM 2145 O O . GLN B 1 140 ? 0.400 6.040 63.288 1.00 23.54 119 GLN B O 1
ATOM 2151 N N . VAL B 1 141 ? -1.836 5.778 63.498 1.00 26.33 120 VAL B N 1
ATOM 2152 C CA . VAL B 1 141 ? -2.046 7.001 64.260 1.00 25.55 120 VAL B CA 1
ATOM 2153 C C . VAL B 1 141 ? -1.307 6.935 65.588 1.00 28.64 120 VAL B C 1
ATOM 2154 O O . VAL B 1 141 ? -1.320 5.915 66.253 1.00 24.61 120 VAL B O 1
ATOM 2158 N N . ASP B 1 142 ? -0.621 8.018 65.922 1.00 28.55 121 ASP B N 1
ATOM 2159 C CA . ASP B 1 142 ? -0.003 8.193 67.226 1.00 30.97 121 ASP B CA 1
ATOM 2160 C C . ASP B 1 142 ? 1.182 7.278 67.489 1.00 31.42 121 ASP B C 1
ATOM 2161 O O . ASP B 1 142 ? 1.651 7.206 68.611 1.00 32.68 121 ASP B O 1
ATOM 2166 N N . ILE B 1 143 ? 1.644 6.567 66.466 1.00 27.99 122 ILE B N 1
ATOM 2167 C CA . ILE B 1 143 ? 2.906 5.834 66.559 1.00 29.16 122 ILE B CA 1
ATOM 2168 C C . ILE B 1 143 ? 3.832 6.234 65.412 1.00 27.74 122 ILE B C 1
ATOM 2169 O O . ILE B 1 143 ? 3.392 6.856 64.432 1.00 23.02 122 ILE B O 1
ATOM 2174 N N . ALA B 1 144 ? 5.115 5.913 65.549 1.00 26.56 123 ALA B N 1
ATOM 2175 C CA . ALA B 1 144 ? 6.077 6.182 64.480 1.00 27.15 123 ALA B CA 1
ATOM 2176 C C . ALA B 1 144 ? 6.002 5.061 63.462 1.00 27.03 123 ALA B C 1
ATOM 2177 O O . ALA B 1 144 ? 5.982 3.893 63.825 1.00 22.57 123 ALA B O 1
ATOM 2179 N N . ASP B 1 145 ? 5.954 5.420 62.179 1.00 27.63 124 ASP B N 1
ATOM 2180 C CA . ASP B 1 145 ? 5.750 4.423 61.141 1.00 26.06 124 ASP B CA 1
ATOM 2181 C C . ASP B 1 145 ? 7.047 4.072 60.409 1.00 27.87 124 ASP B C 1
ATOM 2182 O O . ASP B 1 145 ? 8.155 4.328 60.909 1.00 26.39 124 ASP B O 1
ATOM 2187 N N . GLU B 1 146 ? 6.904 3.517 59.207 1.00 28.04 125 GLU B N 1
ATOM 2188 C CA . GLU B 1 146 ? 8.055 3.047 58.449 1.00 26.94 125 GLU B CA 1
ATOM 2189 C C . GLU B 1 146 ? 8.852 4.207 57.874 1.00 25.87 125 GLU B C 1
ATOM 2190 O O . GLU B 1 146 ? 9.917 3.999 57.308 1.00 29.05 125 GLU B O 1
ATOM 2196 N N . HIS B 1 147 ? 8.330 5.421 58.017 1.00 26.25 126 HIS B N 1
ATOM 2197 C CA . HIS B 1 147 ? 9.095 6.627 57.683 1.00 28.76 126 HIS B CA 1
ATOM 2198 C C . HIS B 1 147 ? 9.523 7.391 58.934 1.00 27.53 126 HIS B C 1
ATOM 2199 O O . HIS B 1 147 ? 9.937 8.542 58.842 1.00 29.70 126 HIS B O 1
ATOM 2206 N N . SER B 1 148 ? 9.420 6.756 60.100 1.00 26.57 127 SER B N 1
ATOM 2207 C CA . SER B 1 148 ? 9.639 7.440 61.379 1.00 24.80 127 SER B CA 1
ATOM 2208 C C . SER B 1 148 ? 8.741 8.663 61.510 1.00 27.25 127 SER B C 1
ATOM 2209 O O . SER B 1 148 ? 9.124 9.655 62.117 1.00 30.82 127 SER B O 1
ATOM 2212 N N . CYS B 1 149 ? 7.553 8.592 60.928 1.00 25.55 128 CYS B N 1
ATOM 2213 C CA . CYS B 1 149 ? 6.605 9.685 61.008 1.00 24.95 128 CYS B CA 1
ATOM 2214 C C . CYS B 1 149 ? 5.484 9.306 61.974 1.00 26.11 128 CYS B C 1
ATOM 2215 O O . CYS B 1 149 ? 5.011 8.168 61.963 1.00 23.80 128 CYS B O 1
ATOM 2218 N N . VAL B 1 150 ? 5.067 10.255 62.803 1.00 24.14 129 VAL B N 1
ATOM 2219 C CA . VAL B 1 150 ? 3.942 10.028 63.710 1.00 25.02 129 VAL B CA 1
ATOM 2220 C C . VAL B 1 150 ? 2.726 10.688 63.091 1.00 23.23 129 VAL B C 1
ATOM 2221 O O . VAL B 1 150 ? 2.761 11.871 62.786 1.00 24.04 129 VAL B O 1
ATOM 2225 N N . THR B 1 151 ? 1.652 9.925 62.931 1.00 23.48 130 THR B N 1
ATOM 2226 C CA . THR B 1 151 ? 0.519 10.361 62.126 1.00 25.15 130 THR B CA 1
ATOM 2227 C C . THR B 1 151 ? -0.730 10.655 62.957 1.00 26.83 130 THR B C 1
ATOM 2228 O O . THR B 1 151 ? -1.016 9.972 63.934 1.00 29.44 130 THR B O 1
ATOM 2232 N N . GLN B 1 152 ? -1.457 11.697 62.577 1.00 25.37 131 GLN B N 1
ATOM 2233 C CA . GLN B 1 152 ? -2.796 11.936 63.095 1.00 26.26 131 GLN B CA 1
ATOM 2234 C C . GLN B 1 152 ? -3.707 12.156 61.903 1.00 29.52 131 GLN B C 1
ATOM 2235 O O . GLN B 1 152 ? -3.231 12.424 60.788 1.00 26.24 131 GLN B O 1
ATOM 2241 N N . PHE B 1 153 ? -5.017 12.075 62.110 1.00 28.04 132 PHE B N 1
ATOM 2242 C CA . PHE B 1 153 ? -5.918 12.409 61.010 1.00 28.41 132 PHE B CA 1
ATOM 2243 C C . PHE B 1 153 ? -7.107 13.263 61.441 1.00 30.11 132 PHE B C 1
ATOM 2244 O O . PHE B 1 153 ? -7.435 13.347 62.626 1.00 25.90 132 PHE B O 1
ATOM 2252 N N . GLU B 1 154 ? -7.729 13.908 60.461 1.00 24.72 133 GLU B N 1
ATOM 2253 C CA . GLU B 1 154 ? -8.996 14.604 60.656 1.00 33.22 133 GLU B CA 1
ATOM 2254 C C . GLU B 1 154 ? -9.959 14.107 59.603 1.00 28.87 133 GLU B C 1
ATOM 2255 O O . GLU B 1 154 ? -9.612 14.022 58.410 1.00 28.04 133 GLU B O 1
ATOM 2269 N N . LYS B 1 156 ? -13.566 14.707 57.780 1.00 30.77 135 LYS B N 1
ATOM 2270 C CA . LYS B 1 156 ? -14.711 15.537 57.445 1.00 30.75 135 LYS B CA 1
ATOM 2271 C C . LYS B 1 156 ? -15.850 14.623 57.012 1.00 34.70 135 LYS B C 1
ATOM 2272 O O . LYS B 1 156 ? -15.627 13.623 56.317 1.00 34.33 135 LYS B O 1
ATOM 2278 N N . LEU B 1 157 ? -17.069 14.947 57.429 1.00 31.70 136 LEU B N 1
ATOM 2279 C CA . LEU B 1 157 ? -18.228 14.136 57.085 1.00 31.27 136 LEU B CA 1
ATOM 2280 C C . LEU B 1 157 ? -19.054 14.796 55.982 1.00 37.59 136 LEU B C 1
ATOM 2281 O O . LEU B 1 157 ? -19.321 15.997 56.019 1.00 38.74 136 LEU B O 1
ATOM 2286 N N . ARG B 1 158 ? -19.451 14.004 54.994 1.00 33.20 137 ARG B N 1
ATOM 2287 C CA . ARG B 1 158 ? -20.248 14.510 53.886 1.00 36.36 137 ARG B CA 1
ATOM 2288 C C . ARG B 1 158 ? -21.408 13.572 53.684 1.00 33.89 137 ARG B C 1
ATOM 2289 O O . ARG B 1 158 ? -21.335 12.399 54.033 1.00 33.95 137 ARG B O 1
ATOM 2297 N N . GLU B 1 159 ? -22.486 14.089 53.117 1.00 38.02 138 GLU B N 1
ATOM 2298 C CA . GLU B 1 159 ? -23.529 13.223 52.612 1.00 38.74 138 GLU B CA 1
ATOM 2299 C C . GLU B 1 159 ? -23.792 13.625 51.169 1.00 40.16 138 GLU B C 1
ATOM 2300 O O . GLU B 1 159 ? -23.652 14.793 50.791 1.00 38.66 138 GLU B O 1
ATOM 2306 N N . GLU B 1 160 ? -24.130 12.633 50.360 1.00 40.32 139 GLU B N 1
ATOM 2307 C CA . GLU B 1 160 ? -24.296 12.824 48.939 1.00 38.97 139 GLU B CA 1
ATOM 2308 C C . GLU B 1 160 ? -25.210 11.725 48.460 1.00 39.63 139 GLU B C 1
ATOM 2309 O O . GLU B 1 160 ? -25.218 10.638 49.018 1.00 38.26 139 GLU B O 1
ATOM 2315 N N . LEU B 1 161 ? -25.988 12.002 47.423 1.00 41.40 140 LEU B N 1
ATOM 2316 C CA . LEU B 1 161 ? -26.756 10.953 46.798 1.00 38.29 140 LEU B CA 1
ATOM 2317 C C . LEU B 1 161 ? -25.772 10.174 45.939 1.00 42.37 140 LEU B C 1
ATOM 2318 O O . LEU B 1 161 ? -25.293 10.681 44.925 1.00 43.83 140 LEU B O 1
ATOM 2323 N N . LEU B 1 162 ? -25.461 8.948 46.341 1.00 36.65 141 LEU B N 1
ATOM 2324 C CA . LEU B 1 162 ? -24.348 8.227 45.737 1.00 38.17 141 LEU B CA 1
ATOM 2325 C C . LEU B 1 162 ? -24.625 7.755 44.304 1.00 44.98 141 LEU B C 1
ATOM 2326 O O . LEU B 1 162 ? -23.700 7.377 43.575 1.00 43.44 141 LEU B O 1
ATOM 2331 N N . SER B 1 163 ? -25.891 7.780 43.902 1.00 43.36 142 SER B N 1
ATOM 2332 C CA . SER B 1 163 ? -26.258 7.322 42.568 1.00 43.54 142 SER B CA 1
ATOM 2333 C C . SER B 1 163 ? -26.345 8.481 41.575 1.00 40.73 142 SER B C 1
ATOM 2334 O O . SER B 1 163 ? -26.482 8.269 40.377 1.00 46.40 142 SER B O 1
ATOM 2337 N N . SER B 1 164 ? -26.261 9.706 42.080 1.00 42.92 143 SER B N 1
ATOM 2338 C CA . SER B 1 164 ? -26.338 10.890 41.232 1.00 43.72 143 SER B CA 1
ATOM 2339 C C . SER B 1 164 ? -25.204 10.952 40.197 1.00 45.25 143 SER B C 1
ATOM 2340 O O . SER B 1 164 ? -24.049 10.634 40.499 1.00 40.74 143 SER B O 1
ATOM 2343 N N . ASP B 1 165 ? -25.538 11.352 38.972 1.00 44.68 144 ASP B N 1
ATOM 2344 C CA . ASP B 1 165 ? -24.521 11.540 37.943 1.00 39.61 144 ASP B CA 1
ATOM 2345 C C . ASP B 1 165 ? -23.578 12.669 38.339 1.00 36.92 144 ASP B C 1
ATOM 2346 O O . ASP B 1 165 ? -22.472 12.772 37.821 1.00 39.90 144 ASP B O 1
ATOM 2351 N N . SER B 1 166 ? -24.014 13.518 39.263 1.00 38.53 145 SER B N 1
ATOM 2352 C CA . SER B 1 166 ? -23.193 14.641 39.704 1.00 38.70 145 SER B CA 1
ATOM 2353 C C . SER B 1 166 ? -22.131 14.235 40.724 1.00 36.82 145 SER B C 1
ATOM 2354 O O . SER B 1 166 ? -21.246 15.027 41.045 1.00 36.97 145 SER B O 1
ATOM 2357 N N . PHE B 1 167 ? -22.222 13.009 41.234 1.00 36.22 146 PHE B N 1
ATOM 2358 C CA . PHE B 1 167 ? -21.337 12.581 42.316 1.00 35.63 146 PHE B CA 1
ATOM 2359 C C . PHE B 1 167 ? -20.091 11.821 41.861 1.00 29.75 146 PHE B C 1
ATOM 2360 O O . PHE B 1 167 ? -20.175 10.866 41.085 1.00 34.14 146 PHE B O 1
ATOM 2368 N N . HIS B 1 168 ? -18.940 12.257 42.362 1.00 30.85 147 HIS B N 1
ATOM 2369 C CA . HIS B 1 168 ? -17.703 11.482 42.290 1.00 31.61 147 HIS B CA 1
ATOM 2370 C C . HIS B 1 168 ? -16.972 11.657 43.632 1.00 30.34 147 HIS B C 1
ATOM 2371 O O . HIS B 1 168 ? -16.906 12.765 44.155 1.00 29.27 147 HIS B O 1
ATOM 2378 N N . PRO B 1 169 ? -16.438 10.563 44.202 1.00 29.14 148 PRO B N 1
ATOM 2379 C CA . PRO B 1 169 ? -15.810 10.646 45.531 1.00 27.12 148 PRO B CA 1
ATOM 2380 C C . PRO B 1 169 ? -14.630 11.608 45.611 1.00 27.91 148 PRO B C 1
ATOM 2381 O O . PRO B 1 169 ? -14.293 12.022 46.720 1.00 30.64 148 PRO B O 1
ATOM 2385 N N . ASP B 1 170 ? -14.013 11.955 44.479 1.00 25.52 149 ASP B N 1
ATOM 2386 C CA . ASP B 1 170 ? -12.895 12.895 44.478 1.00 25.89 149 ASP B CA 1
ATOM 2387 C C . ASP B 1 170 ? -13.169 14.186 43.681 1.00 25.91 149 ASP B C 1
ATOM 2388 O O . ASP B 1 170 ? -12.250 14.792 43.143 1.00 24.26 149 ASP B O 1
ATOM 2393 N N . LYS B 1 171 ? -14.420 14.619 43.630 1.00 28.79 150 LYS B N 1
ATOM 2394 C CA . LYS B 1 171 ? -14.770 15.880 42.970 1.00 29.59 150 LYS B CA 1
ATOM 2395 C C . LYS B 1 171 ? -13.805 16.990 43.386 1.00 27.50 150 LYS B C 1
ATOM 2396 O O . LYS B 1 171 ? -13.370 17.036 44.536 1.00 29.33 150 LYS B O 1
ATOM 2402 N N . ASP B 1 172 ? -13.478 17.884 42.456 1.00 27.00 151 ASP B N 1
ATOM 2403 C CA . ASP B 1 172 ? -12.485 18.925 42.706 1.00 27.32 151 ASP B CA 1
ATOM 2404 C C . ASP B 1 172 ? -12.840 19.834 43.881 1.00 30.70 151 ASP B C 1
ATOM 2405 O O . ASP B 1 172 ? -11.955 20.313 44.596 1.00 33.44 151 ASP B O 1
ATOM 2410 N N . GLU B 1 173 ? -14.135 20.046 44.079 1.00 28.63 152 GLU B N 1
ATOM 2411 C CA . GLU B 1 173 ? -14.664 20.843 45.188 1.00 35.72 152 GLU B CA 1
ATOM 2412 C C . GLU B 1 173 ? -14.126 20.371 46.555 1.00 35.61 152 GLU B C 1
ATOM 2413 O O . GLU B 1 173 ? -13.805 21.178 47.443 1.00 34.18 152 GLU B O 1
ATOM 2419 N N . TYR B 1 174 ? -14.011 19.058 46.712 1.00 32.50 153 TYR B N 1
ATOM 2420 C CA . TYR B 1 174 ? -13.569 18.469 47.975 1.00 28.34 153 TYR B CA 1
ATOM 2421 C C . TYR B 1 174 ? -12.122 18.782 48.339 1.00 28.31 153 TYR B C 1
ATOM 2422 O O . TYR B 1 174 ? -11.675 18.425 49.433 1.00 28.16 153 TYR B O 1
ATOM 2431 N N . TYR B 1 175 ? -11.386 19.424 47.432 1.00 25.23 154 TYR B N 1
ATOM 2432 C CA . TYR B 1 175 ? -9.980 19.744 47.676 1.00 29.02 154 TYR B CA 1
ATOM 2433 C C . TYR B 1 175 ? -9.721 21.238 47.870 1.00 30.43 154 TYR B C 1
ATOM 2434 O O . TYR B 1 175 ? -8.585 21.640 48.104 1.00 29.45 154 TYR B O 1
ATOM 2443 N N . LYS B 1 176 ? -10.766 22.050 47.744 1.00 29.96 155 LYS B N 1
ATOM 2444 C CA . LYS B 1 176 ? -10.625 23.504 47.850 1.00 35.03 155 LYS B CA 1
ATOM 2445 C C . LYS B 1 176 ? -9.883 23.987 49.099 1.00 35.15 155 LYS B C 1
ATOM 2446 O O . LYS B 1 176 ? -9.181 24.996 49.042 1.00 32.13 155 LYS B O 1
ATOM 2452 N N . ASP B 1 177 ? -10.036 23.274 50.217 1.00 34.62 156 ASP B N 1
ATOM 2453 C CA . ASP B 1 177 ? -9.373 23.651 51.464 1.00 35.15 156 ASP B CA 1
ATOM 2454 C C . ASP B 1 177 ? -7.873 23.642 51.329 1.00 37.82 156 ASP B C 1
ATOM 2455 O O . ASP B 1 177 ? -7.174 24.321 52.084 1.00 35.07 156 ASP B O 1
ATOM 2460 N N . PHE B 1 178 ? -7.379 22.836 50.390 1.00 32.06 157 PHE B N 1
ATOM 2461 C CA . PHE B 1 178 ? -5.965 22.477 50.362 1.00 29.83 157 PHE B CA 1
ATOM 2462 C C . PHE B 1 178 ? -5.158 23.054 49.191 1.00 35.35 157 PHE B C 1
ATOM 2463 O O . PHE B 1 178 ? -3.937 22.896 49.132 1.00 37.50 157 PHE B O 1
ATOM 2471 N N . LEU B 1 179 ? -5.828 23.724 48.260 1.00 32.45 158 LEU B N 1
ATOM 2472 C CA . LEU B 1 179 ? -5.130 24.274 47.100 1.00 41.93 158 LEU B CA 1
ATOM 2473 C C . LEU B 1 179 ? -5.157 25.802 47.062 1.00 47.15 158 LEU B C 1
ATOM 2474 O O . LEU B 1 179 ? -5.066 26.467 48.094 1.00 51.59 158 LEU B O 1
ATOM 2480 N N . SER C 1 24 ? 14.447 11.905 38.960 1.00 37.30 3 SER C N 1
ATOM 2481 C CA . SER C 1 24 ? 15.387 12.782 39.656 1.00 37.84 3 SER C CA 1
ATOM 2482 C C . SER C 1 24 ? 14.959 14.249 39.597 1.00 35.69 3 SER C C 1
ATOM 2483 O O . SER C 1 24 ? 15.204 15.017 40.529 1.00 33.42 3 SER C O 1
ATOM 2486 N N . VAL C 1 25 ? 14.338 14.637 38.489 1.00 31.37 4 VAL C N 1
ATOM 2487 C CA . VAL C 1 25 ? 13.925 16.021 38.290 1.00 28.16 4 VAL C CA 1
ATOM 2488 C C . VAL C 1 25 ? 12.452 16.080 37.932 1.00 27.25 4 VAL C C 1
ATOM 2489 O O . VAL C 1 25 ? 12.004 15.400 37.014 1.00 27.64 4 VAL C O 1
ATOM 2493 N N . ASN C 1 26 ? 11.696 16.893 38.653 1.00 26.24 5 ASN C N 1
ATOM 2494 C CA . ASN C 1 26 ? 10.268 17.019 38.394 1.00 28.41 5 ASN C CA 1
ATOM 2495 C C . ASN C 1 26 ? 9.944 18.401 37.854 1.00 26.93 5 ASN C C 1
ATOM 2496 O O . ASN C 1 26 ? 10.230 19.404 38.495 1.00 26.14 5 ASN C O 1
ATOM 2501 N N . THR C 1 27 ? 9.345 18.438 36.673 1.00 25.09 6 THR C N 1
ATOM 2502 C CA . THR C 1 27 ? 9.049 19.678 35.976 1.00 26.90 6 THR C CA 1
ATOM 2503 C C . THR C 1 27 ? 7.560 19.811 35.787 1.00 27.54 6 THR C C 1
ATOM 2504 O O . THR C 1 27 ? 6.898 18.852 35.387 1.00 26.78 6 THR C O 1
ATOM 2508 N N . SER C 1 28 ? 7.032 20.998 36.072 1.00 25.04 7 SER C N 1
ATOM 2509 C CA . SER C 1 28 ? 5.611 21.259 35.928 1.00 27.24 7 SER C CA 1
ATOM 2510 C C . SER C 1 28 ? 5.384 22.605 35.248 1.00 29.06 7 SER C C 1
ATOM 2511 O O . SER C 1 28 ? 6.073 23.583 35.559 1.00 26.62 7 SER C O 1
ATOM 2514 N N . PHE C 1 29 ? 4.420 22.648 34.325 1.00 27.45 8 PHE C N 1
ATOM 2515 C CA . PHE C 1 29 ? 4.003 23.890 33.677 1.00 25.47 8 PHE C CA 1
ATOM 2516 C C . PHE C 1 29 ? 2.825 24.501 34.414 1.00 26.96 8 PHE C C 1
ATOM 2517 O O . PHE C 1 29 ? 1.729 23.936 34.419 1.00 28.30 8 PHE C O 1
ATOM 2525 N N . LEU C 1 30 ? 3.040 25.645 35.060 1.00 27.77 9 LEU C N 1
ATOM 2526 C CA . LEU C 1 30 ? 1.940 26.348 35.719 1.00 24.57 9 LEU C CA 1
ATOM 2527 C C . LEU C 1 30 ? 1.226 27.173 34.668 1.00 27.84 9 LEU C C 1
ATOM 2528 O O . LEU C 1 30 ? 0.061 27.532 34.812 1.00 28.22 9 LEU C O 1
ATOM 2533 N N . SER C 1 31 ? 1.956 27.463 33.600 1.00 27.14 10 SER C N 1
ATOM 2534 C CA . SER C 1 31 ? 1.424 28.178 32.448 1.00 30.21 10 SER C CA 1
ATOM 2535 C C . SER C 1 31 ? 2.436 27.924 31.353 1.00 27.25 10 SER C C 1
ATOM 2536 O O . SER C 1 31 ? 3.479 27.325 31.614 1.00 31.01 10 SER C O 1
ATOM 2539 N N . PRO C 1 32 ? 2.151 28.362 30.120 1.00 28.61 11 PRO C N 1
ATOM 2540 C CA . PRO C 1 32 ? 3.143 28.128 29.076 1.00 28.21 11 PRO C CA 1
ATOM 2541 C C . PRO C 1 32 ? 4.524 28.674 29.431 1.00 24.40 11 PRO C C 1
ATOM 2542 O O . PRO C 1 32 ? 5.525 28.065 29.068 1.00 29.58 11 PRO C O 1
ATOM 2546 N N . SER C 1 33 ? 4.575 29.821 30.094 1.00 27.35 12 SER C N 1
ATOM 2547 C CA . SER C 1 33 ? 5.845 30.524 30.296 1.00 29.52 12 SER C CA 1
ATOM 2548 C C . SER C 1 33 ? 6.371 30.426 31.728 1.00 29.90 12 SER C C 1
ATOM 2549 O O . SER C 1 33 ? 7.374 31.057 32.070 1.00 28.00 12 SER C O 1
ATOM 2552 N N . LEU C 1 34 ? 5.699 29.640 32.564 1.00 27.67 13 LEU C N 1
ATOM 2553 C CA . LEU C 1 34 ? 6.089 29.548 33.967 1.00 29.54 13 LEU C CA 1
ATOM 2554 C C . LEU C 1 34 ? 6.156 28.080 34.387 1.00 29.92 13 LEU C C 1
ATOM 2555 O O . LEU C 1 34 ? 5.128 27.392 34.434 1.00 27.71 13 LEU C O 1
ATOM 2560 N N . VAL C 1 35 ? 7.373 27.622 34.682 1.00 26.34 14 VAL C N 1
ATOM 2561 C CA . VAL C 1 35 ? 7.659 26.218 34.937 1.00 26.48 14 VAL C CA 1
ATOM 2562 C C . VAL C 1 35 ? 8.384 26.076 36.286 1.00 29.65 14 VAL C C 1
ATOM 2563 O O . VAL C 1 35 ? 9.308 26.842 36.582 1.00 25.98 14 VAL C O 1
ATOM 2567 N N . THR C 1 36 ? 7.941 25.129 37.114 1.00 25.14 15 THR C N 1
ATOM 2568 C CA . THR C 1 36 ? 8.665 24.803 38.336 1.00 24.35 15 THR C CA 1
ATOM 2569 C C . THR C 1 36 ? 9.530 23.593 38.079 1.00 23.68 15 THR C C 1
ATOM 2570 O O . THR C 1 36 ? 9.093 22.617 37.464 1.00 24.97 15 THR C O 1
ATOM 2574 N N . ILE C 1 37 ? 10.763 23.658 38.550 1.00 21.99 16 ILE C N 1
ATOM 2575 C CA . ILE C 1 37 ? 11.731 22.580 38.356 1.00 23.91 16 ILE C CA 1
ATOM 2576 C C . ILE C 1 37 ? 12.335 22.173 39.692 1.00 29.71 16 ILE C C 1
ATOM 2577 O O . ILE C 1 37 ? 13.099 22.938 40.318 1.00 27.23 16 ILE C O 1
ATOM 2582 N N . ARG C 1 38 ? 11.972 20.972 40.128 1.00 24.31 17 ARG C N 1
ATOM 2583 C CA . ARG C 1 38 ? 12.423 20.440 41.406 1.00 23.83 17 ARG C CA 1
ATOM 2584 C C . ARG C 1 38 ? 13.463 19.356 41.105 1.00 27.96 17 ARG C C 1
ATOM 2585 O O . ARG C 1 38 ? 13.159 18.352 40.447 1.00 25.29 17 ARG C O 1
ATOM 2593 N N . ASP C 1 39 ? 14.707 19.583 41.524 1.00 25.07 18 ASP C N 1
ATOM 2594 C CA . ASP C 1 39 ? 15.769 18.588 41.334 1.00 27.31 18 ASP C CA 1
ATOM 2595 C C . ASP C 1 39 ? 15.977 17.861 42.662 1.00 29.24 18 ASP C C 1
ATOM 2596 O O . ASP C 1 39 ? 16.559 18.418 43.599 1.00 26.82 18 ASP C O 1
ATOM 2601 N N . PHE C 1 40 ? 15.488 16.629 42.746 1.00 27.85 19 PHE C N 1
ATOM 2602 C CA . PHE C 1 40 ? 15.536 15.888 44.009 1.00 29.62 19 PHE C CA 1
ATOM 2603 C C . PHE C 1 40 ? 16.959 15.481 44.355 1.00 29.08 19 PHE C C 1
ATOM 2604 O O . PHE C 1 40 ? 17.376 15.577 45.510 1.00 30.63 19 PHE C O 1
ATOM 2612 N N . ASP C 1 41 ? 17.686 15.004 43.347 1.00 29.08 20 ASP C N 1
ATOM 2613 C CA . ASP C 1 41 ? 19.033 14.477 43.548 1.00 32.95 20 ASP C CA 1
ATOM 2614 C C . ASP C 1 41 ? 19.968 15.519 44.166 1.00 33.95 20 ASP C C 1
ATOM 2615 O O . ASP C 1 41 ? 20.759 15.205 45.058 1.00 32.86 20 ASP C O 1
ATOM 2620 N N . ASN C 1 42 ? 19.888 16.755 43.687 1.00 29.64 21 ASN C N 1
ATOM 2621 C CA . ASN C 1 42 ? 20.778 17.804 44.181 1.00 30.45 21 ASN C CA 1
ATOM 2622 C C . ASN C 1 42 ? 20.105 18.721 45.198 1.00 30.62 21 ASN C C 1
ATOM 2623 O O . ASN C 1 42 ? 20.710 19.661 45.703 1.00 30.03 21 ASN C O 1
ATOM 2628 N N . GLY C 1 43 ? 18.845 18.439 45.497 1.00 29.16 22 GLY C N 1
ATOM 2629 C CA . GLY C 1 43 ? 18.116 19.207 46.487 1.00 32.04 22 GLY C CA 1
ATOM 2630 C C . GLY C 1 43 ? 18.038 20.671 46.115 1.00 32.84 22 GLY C C 1
ATOM 2631 O O . GLY C 1 43 ? 18.369 21.528 46.921 1.00 28.11 22 GLY C O 1
ATOM 2632 N N . GLN C 1 44 ? 17.626 20.956 44.879 1.00 28.34 23 GLN C N 1
ATOM 2633 C CA . GLN C 1 44 ? 17.412 22.340 44.454 1.00 30.42 23 GLN C CA 1
ATOM 2634 C C . GLN C 1 44 ? 16.016 22.548 43.881 1.00 31.85 23 GLN C C 1
ATOM 2635 O O . GLN C 1 44 ? 15.373 21.601 43.414 1.00 28.30 23 GLN C O 1
ATOM 2641 N N . PHE C 1 45 ? 15.560 23.794 43.899 1.00 26.31 24 PHE C N 1
ATOM 2642 C CA . PHE C 1 45 ? 14.281 24.153 43.294 1.00 28.26 24 PHE C CA 1
ATOM 2643 C C . PHE C 1 45 ? 14.495 25.452 42.532 1.00 29.81 24 PHE C C 1
ATOM 2644 O O . PHE C 1 45 ? 15.095 26.380 43.063 1.00 27.24 24 PHE C O 1
ATOM 2652 N N . ALA C 1 46 ? 14.015 25.513 41.292 1.00 26.75 25 ALA C N 1
ATOM 2653 C CA . ALA C 1 46 ? 14.094 26.735 40.501 1.00 29.16 25 ALA C CA 1
ATOM 2654 C C . ALA C 1 46 ? 12.783 26.977 39.783 1.00 27.02 25 ALA C C 1
ATOM 2655 O O . ALA C 1 46 ? 12.072 26.041 39.408 1.00 26.12 25 ALA C O 1
ATOM 2657 N N . VAL C 1 47 ? 12.459 28.244 39.598 1.00 25.75 26 VAL C N 1
ATOM 2658 C CA . VAL C 1 47 ? 11.331 28.621 38.771 1.00 25.16 26 VAL C CA 1
ATOM 2659 C C . VAL C 1 47 ? 11.901 29.057 37.431 1.00 30.59 26 VAL C C 1
ATOM 2660 O O . VAL C 1 47 ? 12.783 29.923 37.375 1.00 29.20 26 VAL C O 1
ATOM 2664 N N . LEU C 1 48 ? 11.427 28.434 36.357 1.00 29.50 27 LEU C N 1
ATOM 2665 C CA . LEU C 1 48 ? 11.806 28.848 35.024 1.00 25.20 27 LEU C CA 1
ATOM 2666 C C . LEU C 1 48 ? 10.718 29.756 34.481 1.00 29.43 27 LEU C C 1
ATOM 2667 O O . LEU C 1 48 ? 9.541 29.397 34.436 1.00 27.39 27 LEU C O 1
ATOM 2672 N N . ARG C 1 49 ? 11.122 30.953 34.087 1.00 28.28 28 ARG C N 1
ATOM 2673 C CA . ARG C 1 49 ? 10.190 31.933 33.569 1.00 30.21 28 ARG C CA 1
ATOM 2674 C C . ARG C 1 49 ? 10.704 32.464 32.226 1.00 31.77 28 ARG C C 1
ATOM 2675 O O . ARG C 1 49 ? 11.886 32.781 32.079 1.00 28.81 28 ARG C O 1
ATOM 2683 N N . ILE C 1 50 ? 9.819 32.514 31.233 1.00 31.61 29 ILE C N 1
ATOM 2684 C CA . ILE C 1 50 ? 10.157 33.107 29.949 1.00 31.42 29 ILE C CA 1
ATOM 2685 C C . ILE C 1 50 ? 9.532 34.496 29.997 1.00 33.24 29 ILE C C 1
ATOM 2686 O O . ILE C 1 50 ? 8.447 34.735 29.467 1.00 35.10 29 ILE C O 1
ATOM 2691 N N . GLY C 1 51 ? 10.225 35.407 30.667 1.00 34.01 30 GLY C N 1
ATOM 2692 C CA . GLY C 1 51 ? 9.621 36.646 31.122 1.00 37.28 30 GLY C CA 1
ATOM 2693 C C . GLY C 1 51 ? 9.334 37.673 30.043 1.00 36.89 30 GLY C C 1
ATOM 2694 O O . GLY C 1 51 ? 8.209 38.149 29.919 1.00 40.35 30 GLY C O 1
ATOM 2695 N N . ARG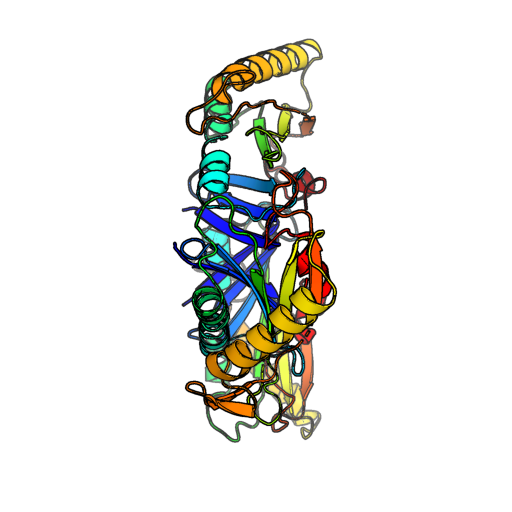 C 1 52 ? 10.344 38.018 29.259 1.00 36.61 31 ARG C N 1
ATOM 2696 C CA . ARG C 1 52 ? 10.182 39.086 28.277 1.00 41.18 31 ARG C CA 1
ATOM 2697 C C . ARG C 1 52 ? 9.068 38.784 27.262 1.00 38.29 31 ARG C C 1
ATOM 2698 O O . ARG C 1 52 ? 8.143 39.577 27.090 1.00 41.88 31 ARG C O 1
ATOM 2706 N N . THR C 1 53 ? 9.155 37.634 26.601 1.00 36.69 32 THR C N 1
ATOM 2707 C CA . THR C 1 53 ? 8.240 37.318 25.505 1.00 36.95 32 THR C CA 1
ATOM 2708 C C . THR C 1 53 ? 6.965 36.614 25.958 1.00 39.94 32 THR C C 1
ATOM 2709 O O . THR C 1 53 ? 5.924 36.719 25.311 1.00 38.35 32 THR C O 1
ATOM 2713 N N . GLY C 1 54 ? 7.037 35.897 27.073 1.00 37.13 33 GLY C N 1
ATOM 2714 C CA . GLY C 1 54 ? 5.933 35.039 27.459 1.00 32.79 33 GLY C CA 1
ATOM 2715 C C . GLY C 1 54 ? 5.757 33.849 26.526 1.00 31.37 33 GLY C C 1
ATOM 2716 O O . GLY C 1 54 ? 4.719 33.203 26.550 1.00 36.76 33 GLY C O 1
ATOM 2717 N N . PHE C 1 55 ? 6.757 33.559 25.697 1.00 29.30 34 PHE C N 1
ATOM 2718 C CA . PHE C 1 55 ? 6.700 32.385 24.838 1.00 32.50 34 PHE C CA 1
ATOM 2719 C C . PHE C 1 55 ? 6.744 31.121 25.705 1.00 33.56 34 PHE C C 1
ATOM 2720 O O . PHE C 1 55 ? 7.277 31.147 26.824 1.00 32.96 34 PHE C O 1
ATOM 2728 N N . PRO C 1 56 ? 6.187 30.015 25.194 1.00 31.60 35 PRO C N 1
ATOM 2729 C CA . PRO C 1 56 ? 6.181 28.772 25.964 1.00 33.33 35 PRO C CA 1
ATOM 2730 C C . PRO C 1 56 ? 7.599 28.249 26.130 1.00 32.51 35 PRO C C 1
ATOM 2731 O O . PRO C 1 56 ? 8.395 28.349 25.199 1.00 30.41 35 PRO C O 1
ATOM 2735 N N . ALA C 1 57 ? 7.909 27.699 27.302 1.00 26.94 36 ALA C N 1
ATOM 2736 C CA . ALA C 1 57 ? 9.206 27.089 27.525 1.00 23.26 36 ALA C CA 1
ATOM 2737 C C . ALA C 1 57 ? 9.361 25.814 26.700 1.00 29.34 36 ALA C C 1
ATOM 2738 O O . ALA C 1 57 ? 8.437 25.014 26.595 1.00 28.52 36 ALA C O 1
ATOM 2740 N N . ASP C 1 58 ? 10.532 25.631 26.104 1.00 28.42 37 ASP C N 1
ATOM 2741 C CA . ASP C 1 58 ? 10.798 24.432 25.320 1.00 28.85 37 ASP C CA 1
ATOM 2742 C C . ASP C 1 58 ? 11.908 23.634 25.985 1.00 31.45 37 ASP C C 1
ATOM 2743 O O . ASP C 1 58 ? 12.410 24.024 27.054 1.00 29.04 37 ASP C O 1
ATOM 2748 N N . LYS C 1 59 ? 12.286 22.518 25.376 1.00 28.05 38 LYS C N 1
ATOM 2749 C CA . LYS C 1 59 ? 13.203 21.592 26.036 1.00 32.77 38 LYS C CA 1
ATOM 2750 C C . LYS C 1 59 ? 14.554 22.248 26.276 1.00 36.27 38 LYS C C 1
ATOM 2751 O O . LYS C 1 59 ? 15.206 21.994 27.298 1.00 30.54 38 LYS C O 1
ATOM 2757 N N . GLY C 1 60 ? 14.962 23.080 25.320 1.00 30.70 39 GLY C N 1
ATOM 2758 C CA . GLY C 1 60 ? 16.177 23.865 25.428 1.00 33.03 39 GLY C CA 1
ATOM 2759 C C . GLY C 1 60 ? 16.180 24.816 26.618 1.00 30.31 39 GLY C C 1
ATOM 2760 O O . GLY C 1 60 ? 17.181 24.914 27.327 1.00 29.93 39 GLY C O 1
ATOM 2761 N N . ASP C 1 61 ? 15.075 25.524 26.838 1.00 31.13 40 ASP C N 1
ATOM 2762 C CA . ASP C 1 61 ? 14.961 26.402 28.006 1.00 29.12 40 ASP C CA 1
ATOM 2763 C C . ASP C 1 61 ? 15.086 25.618 29.316 1.00 30.29 40 ASP C C 1
ATOM 2764 O O . ASP C 1 61 ? 15.656 26.103 30.298 1.00 25.23 40 ASP C O 1
ATOM 2769 N N . ILE C 1 62 ? 14.529 24.415 29.340 1.00 27.95 41 ILE C N 1
ATOM 2770 C CA . ILE C 1 62 ? 14.598 23.616 30.557 1.00 28.24 41 ILE C CA 1
ATOM 2771 C C . ILE C 1 62 ? 16.029 23.130 30.766 1.00 27.69 41 ILE C C 1
ATOM 2772 O O . ILE C 1 62 ? 16.536 23.158 31.883 1.00 28.98 41 ILE C O 1
ATOM 2777 N N . ASP C 1 63 ? 16.676 22.726 29.677 1.00 28.01 42 ASP C N 1
ATOM 2778 C CA . ASP C 1 63 ? 18.078 22.312 29.685 1.00 32.98 42 ASP C CA 1
ATOM 2779 C C . ASP C 1 63 ? 18.964 23.436 30.201 1.00 34.46 42 ASP C C 1
ATOM 2780 O O . ASP C 1 63 ? 19.906 23.206 30.964 1.00 30.66 42 ASP C O 1
ATOM 2785 N N . LEU C 1 64 ? 18.673 24.641 29.727 1.00 32.27 43 LEU C N 1
ATOM 2786 C CA . LEU C 1 64 ? 19.376 25.844 30.145 1.00 32.45 43 LEU C CA 1
ATOM 2787 C C . LEU C 1 64 ? 19.210 26.062 31.647 1.00 30.04 43 LEU C C 1
ATOM 2788 O O . LEU C 1 64 ? 20.190 26.275 32.355 1.00 27.87 43 LEU C O 1
ATOM 2793 N N . CYS C 1 65 ? 17.971 26.002 32.128 1.00 28.31 44 CYS C N 1
ATOM 2794 C CA . CYS C 1 65 ? 17.700 26.149 33.554 1.00 31.47 44 CYS C CA 1
ATOM 2795 C C . CYS C 1 65 ? 18.456 25.108 34.378 1.00 28.15 44 CYS C C 1
ATOM 2796 O O . CYS C 1 65 ? 19.079 25.436 35.380 1.00 27.40 44 CYS C O 1
ATOM 2799 N N . LEU C 1 66 ? 18.416 23.856 33.938 1.00 30.01 45 LEU C N 1
ATOM 2800 C CA . LEU C 1 66 ? 19.169 22.792 34.590 1.00 30.90 45 LEU C CA 1
ATOM 2801 C C . LEU C 1 66 ? 20.674 23.106 34.638 1.00 33.08 45 LEU C C 1
ATOM 2802 O O . LEU C 1 66 ? 21.353 22.849 35.639 1.00 27.80 45 LEU C O 1
ATOM 2807 N N . ASP C 1 67 ? 21.212 23.656 33.557 1.00 27.81 46 ASP C N 1
ATOM 2808 C CA . ASP C 1 67 ? 22.636 23.961 33.565 1.00 27.57 46 ASP C CA 1
ATOM 2809 C C . ASP C 1 67 ? 23.002 25.141 34.469 1.00 28.40 46 ASP C C 1
ATOM 2810 O O . ASP C 1 67 ? 24.088 25.170 35.041 1.00 31.50 46 ASP C O 1
ATOM 2815 N N . LYS C 1 68 ? 22.091 26.089 34.632 1.00 24.88 47 LYS C N 1
ATOM 2816 C CA . LYS C 1 68 ? 22.334 27.199 35.557 1.00 27.37 47 LYS C CA 1
ATOM 2817 C C . LYS C 1 68 ? 22.181 26.727 37.011 1.00 30.52 47 LYS C C 1
ATOM 2818 O O . LYS C 1 68 ? 22.860 27.216 37.907 1.00 28.66 47 LYS C O 1
ATOM 2832 N N . LYS C 1 70 ? 23.032 23.802 37.918 1.00 26.38 49 LYS C N 1
ATOM 2833 C CA . LYS C 1 70 ? 24.309 23.122 38.105 1.00 31.39 49 LYS C CA 1
ATOM 2834 C C . LYS C 1 70 ? 25.427 24.133 38.398 1.00 34.87 49 LYS C C 1
ATOM 2835 O O . LYS C 1 70 ? 26.283 23.912 39.269 1.00 34.69 49 LYS C O 1
ATOM 2841 N N . GLY C 1 71 ? 25.396 25.257 37.692 1.00 31.30 50 GLY C N 1
ATOM 2842 C CA . GLY C 1 71 ? 26.355 26.325 37.917 1.00 30.70 50 GLY C CA 1
ATOM 2843 C C . GLY C 1 71 ? 26.278 26.882 39.332 1.00 32.49 50 GLY C C 1
ATOM 2844 O O . GLY C 1 71 ? 27.314 27.115 39.971 1.00 29.82 50 GLY C O 1
ATOM 2845 N N . VAL C 1 72 ? 25.065 27.102 39.831 1.00 31.70 51 VAL C N 1
ATOM 2846 C CA . VAL C 1 72 ? 24.917 27.590 41.207 1.00 33.20 51 VAL C CA 1
ATOM 2847 C C . VAL C 1 72 ? 25.433 26.606 42.262 1.00 33.73 51 VAL C C 1
ATOM 2848 O O . VAL C 1 72 ? 26.141 27.012 43.181 1.00 38.16 51 VAL C O 1
ATOM 2852 N N . ARG C 1 73 ? 25.089 25.325 42.152 1.00 32.69 52 ARG C N 1
ATOM 2853 C CA . ARG C 1 73 ? 25.571 24.365 43.148 1.00 37.61 52 ARG C CA 1
ATOM 2854 C C . ARG C 1 73 ? 27.093 24.167 43.036 1.00 40.62 52 ARG C C 1
ATOM 2855 O O . ARG C 1 73 ? 27.770 23.878 44.032 1.00 36.48 52 ARG C O 1
ATOM 2863 N N . ASP C 1 74 ? 27.628 24.357 41.830 1.00 36.90 53 ASP C N 1
ATOM 2864 C CA . ASP C 1 74 ? 29.073 24.306 41.608 1.00 37.78 53 ASP C CA 1
ATOM 2865 C C . ASP C 1 74 ? 29.782 25.467 42.305 1.00 40.14 53 ASP C C 1
ATOM 2866 O O . ASP C 1 74 ? 30.815 25.280 42.951 1.00 45.55 53 ASP C O 1
ATOM 2871 N N . ALA C 1 75 ? 29.226 26.664 42.161 1.00 32.16 54 ALA C N 1
ATOM 2872 C CA . ALA C 1 75 ? 29.710 27.828 42.888 1.00 38.59 54 ALA C CA 1
ATOM 2873 C C . ALA C 1 75 ? 29.700 27.549 44.397 1.00 46.44 54 ALA C C 1
ATOM 2874 O O . ALA C 1 75 ? 30.662 27.859 45.111 1.00 44.94 54 ALA C O 1
ATOM 2876 N N . GLN C 1 76 ? 28.597 26.973 44.873 1.00 40.80 55 GLN C N 1
ATOM 2877 C CA . GLN C 1 76 ? 28.442 26.641 46.288 1.00 39.92 55 GLN C CA 1
ATOM 2878 C C . GLN C 1 76 ? 29.593 25.779 46.790 1.00 44.42 55 GLN C C 1
ATOM 2879 O O . GLN C 1 76 ? 30.274 26.138 47.743 1.00 49.98 55 GLN C O 1
ATOM 2885 N N . GLN C 1 77 ? 29.796 24.637 46.148 1.00 45.25 56 GLN C N 1
ATOM 2886 C CA . GLN C 1 77 ? 30.869 23.724 46.519 1.00 51.01 56 GLN C CA 1
ATOM 2887 C C . GLN C 1 77 ? 32.230 24.415 46.519 1.00 56.19 56 GLN C C 1
ATOM 2888 O O . GLN C 1 77 ? 33.155 23.982 47.205 1.00 56.80 56 GLN C O 1
ATOM 2894 N N . SER C 1 78 ? 32.351 25.485 45.740 1.00 54.18 57 SER C N 1
ATOM 2895 C CA . SER C 1 78 ? 33.604 26.226 45.655 1.00 56.45 57 SER C CA 1
ATOM 2896 C C . SER C 1 78 ? 33.783 27.132 46.870 1.00 54.90 57 SER C C 1
ATOM 2897 O O . SER C 1 78 ? 34.909 27.391 47.298 1.00 58.44 57 SER C O 1
ATOM 2900 N N . ILE C 1 79 ? 32.669 27.623 47.407 1.00 50.03 58 ILE C N 1
ATOM 2901 C CA . ILE C 1 79 ? 32.674 28.359 48.667 1.00 55.11 58 ILE C CA 1
ATOM 2902 C C . ILE C 1 79 ? 32.853 27.406 49.845 1.00 57.34 58 ILE C C 1
ATOM 2903 O O . ILE C 1 79 ? 33.494 27.747 50.841 1.00 62.94 58 ILE C O 1
ATOM 2908 N N . GLY C 1 80 ? 32.275 26.212 49.731 1.00 55.50 59 GLY C N 1
ATOM 2909 C CA . GLY C 1 80 ? 32.331 25.232 50.802 1.00 57.04 59 GLY C CA 1
ATOM 2910 C C . GLY C 1 80 ? 31.175 24.245 50.801 1.00 62.58 59 GLY C C 1
ATOM 2911 O O . GLY C 1 80 ? 30.039 24.592 50.468 1.00 58.77 59 GLY C O 1
ATOM 2912 N N . ASP C 1 81 ? 31.469 23.005 51.183 1.00 64.08 60 ASP C N 1
ATOM 2913 C CA . ASP C 1 81 ? 30.470 21.942 51.207 1.00 63.30 60 ASP C CA 1
ATOM 2914 C C . ASP C 1 81 ? 29.324 22.286 52.154 1.00 61.10 60 ASP C C 1
ATOM 2915 O O . ASP C 1 81 ? 29.540 22.457 53.349 1.00 65.14 60 ASP C O 1
ATOM 2920 N N . ASP C 1 82 ? 28.108 22.387 51.622 1.00 58.29 61 ASP C N 1
ATOM 2921 C CA . ASP C 1 82 ? 26.938 22.726 52.436 1.00 57.27 61 ASP C CA 1
ATOM 2922 C C . ASP C 1 82 ? 26.267 21.491 53.049 1.00 56.69 61 ASP C C 1
ATOM 2923 O O . ASP C 1 82 ? 25.225 21.595 53.697 1.00 54.12 61 ASP C O 1
ATOM 2928 N N . THR C 1 83 ? 26.880 20.329 52.836 1.00 59.95 62 THR C N 1
ATOM 2929 C CA . THR C 1 83 ? 26.382 19.057 53.355 1.00 63.25 62 THR C CA 1
ATOM 2930 C C . THR C 1 83 ? 26.826 18.811 54.798 1.00 66.35 62 THR C C 1
ATOM 2931 O O . THR C 1 83 ? 26.068 18.279 55.612 1.00 67.90 62 THR C O 1
ATOM 2935 N N . GLU C 1 84 ? 28.060 19.197 55.108 1.00 66.21 63 GLU C N 1
ATOM 2936 C CA . GLU C 1 84 ? 28.638 18.939 56.424 1.00 63.74 63 GLU C CA 1
ATOM 2937 C C . GLU C 1 84 ? 27.866 19.627 57.556 1.00 62.82 63 GLU C C 1
ATOM 2938 O O . GLU C 1 84 ? 27.494 20.798 57.455 1.00 60.36 63 GLU C O 1
ATOM 2944 N N . PHE C 1 85 ? 27.619 18.892 58.636 1.00 61.49 64 PHE C N 1
ATOM 2945 C CA . PHE C 1 85 ? 26.992 19.490 59.805 1.00 60.21 64 PHE C CA 1
ATOM 2946 C C . PHE C 1 85 ? 27.924 20.544 60.386 1.00 54.69 64 PHE C C 1
ATOM 2947 O O . PHE C 1 85 ? 29.134 20.344 60.442 1.00 55.92 64 PHE C O 1
ATOM 2955 N N . GLY C 1 86 ? 27.354 21.668 60.805 1.00 53.07 65 GLY C N 1
ATOM 2956 C CA . GLY C 1 86 ? 28.139 22.759 61.344 1.00 55.94 65 GLY C CA 1
ATOM 2957 C C . GLY C 1 86 ? 28.418 23.844 60.318 1.00 61.24 65 GLY C C 1
ATOM 2958 O O . GLY C 1 86 ? 28.747 24.972 60.687 1.00 61.92 65 GLY C O 1
ATOM 2959 N N . PHE C 1 87 ? 28.286 23.504 59.035 1.00 59.24 66 PHE C N 1
ATOM 2960 C CA . PHE C 1 87 ? 28.551 24.445 57.944 1.00 55.86 66 PHE C CA 1
ATOM 2961 C C . PHE C 1 87 ? 28.165 25.866 58.337 1.00 55.08 66 PHE C C 1
ATOM 2962 O O . PHE C 1 87 ? 27.011 26.137 58.674 1.00 55.16 66 PHE C O 1
ATOM 2970 N N . LYS C 1 88 ? 29.138 26.770 58.300 1.00 52.52 67 LYS C N 1
ATOM 2971 C CA . LYS C 1 88 ? 28.920 28.133 58.772 1.00 58.72 67 LYS C CA 1
ATOM 2972 C C . LYS C 1 88 ? 28.341 29.032 57.681 1.00 56.58 67 LYS C C 1
ATOM 2973 O O . LYS C 1 88 ? 27.981 30.184 57.939 1.00 56.15 67 LYS C O 1
ATOM 2979 N N . GLY C 1 89 ? 28.240 28.503 56.467 1.00 52.29 68 GLY C N 1
ATOM 2980 C CA . GLY C 1 89 ? 27.774 29.300 55.347 1.00 50.17 68 GLY C CA 1
ATOM 2981 C C . GLY C 1 89 ? 28.924 29.906 54.560 1.00 48.82 68 GLY C C 1
ATOM 2982 O O . GLY C 1 89 ? 30.086 29.608 54.825 1.00 52.52 68 GLY C O 1
ATOM 2983 N N . PRO C 1 90 ? 28.600 30.763 53.583 1.00 43.72 69 PRO C N 1
ATOM 2984 C CA . PRO C 1 90 ? 27.209 31.139 53.318 1.00 42.87 69 PRO C CA 1
ATOM 2985 C C . PRO C 1 90 ? 26.563 30.174 52.325 1.00 38.33 69 PRO C C 1
ATOM 2986 O O . PRO C 1 90 ? 27.251 29.329 51.763 1.00 39.80 69 PRO C O 1
ATOM 2990 N N . HIS C 1 91 ? 25.255 30.304 52.124 1.00 40.13 70 HIS C N 1
ATOM 2991 C CA . HIS C 1 91 ? 24.539 29.514 51.130 1.00 39.06 70 HIS C CA 1
ATOM 2992 C C . HIS C 1 91 ? 24.360 30.343 49.871 1.00 35.73 70 HIS C C 1
ATOM 2993 O O . HIS C 1 91 ? 23.977 31.507 49.951 1.00 36.58 70 HIS C O 1
ATOM 3000 N N . ILE C 1 92 ? 24.630 29.746 48.716 1.00 36.90 71 ILE C N 1
ATOM 3001 C CA . ILE C 1 92 ? 24.241 30.353 47.437 1.00 32.52 71 ILE C CA 1
ATOM 3002 C C . ILE C 1 92 ? 23.173 29.468 46.794 1.00 31.95 71 ILE C C 1
ATOM 3003 O O . ILE C 1 92 ? 23.478 28.365 46.352 1.00 30.87 71 ILE C O 1
ATOM 3008 N N . ARG C 1 93 ? 21.939 29.958 46.731 1.00 29.89 72 ARG C N 1
ATOM 3009 C CA . ARG C 1 93 ? 20.812 29.146 46.288 1.00 32.88 72 ARG C CA 1
ATOM 3010 C C . ARG C 1 93 ? 20.141 29.754 45.066 1.00 31.98 72 ARG C C 1
ATOM 3011 O O . ARG C 1 93 ? 19.821 30.935 45.064 1.00 31.31 72 ARG C O 1
ATOM 3019 N N . ILE C 1 94 ? 19.908 28.950 44.034 1.00 29.82 73 ILE C N 1
ATOM 3020 C CA . ILE C 1 94 ? 19.167 29.448 42.882 1.00 28.36 73 ILE C CA 1
ATOM 3021 C C . ILE C 1 94 ? 17.687 29.604 43.224 1.00 27.48 73 ILE C C 1
ATOM 3022 O O . ILE C 1 94 ? 17.127 28.816 43.995 1.00 26.11 73 ILE C O 1
ATOM 3027 N N . ARG C 1 95 ? 17.064 30.641 42.671 1.00 25.30 74 ARG C N 1
ATOM 3028 C CA . ARG C 1 95 ? 15.632 30.843 42.808 1.00 23.72 74 ARG C CA 1
ATOM 3029 C C . ARG C 1 95 ? 14.881 30.777 41.468 1.00 28.92 74 ARG C C 1
ATOM 3030 O O . ARG C 1 95 ? 13.832 30.127 41.366 1.00 25.91 74 ARG C O 1
ATOM 3038 N N . CYS C 1 96 ? 15.401 31.470 40.455 1.00 27.48 75 CYS C N 1
ATOM 3039 C CA . CYS C 1 96 ? 14.683 31.650 39.193 1.00 27.10 75 CYS C CA 1
ATOM 3040 C C . CYS C 1 96 ? 15.658 31.867 38.046 1.00 29.88 75 CYS C C 1
ATOM 3041 O O . CYS C 1 96 ? 16.681 32.536 38.208 1.00 29.63 75 CYS C O 1
ATOM 3044 N N . VAL C 1 97 ? 15.348 31.274 36.895 1.00 26.42 76 VAL C N 1
ATOM 3045 C CA . VAL C 1 97 ? 16.071 31.536 35.666 1.00 29.19 76 VAL C CA 1
ATOM 3046 C C . VAL C 1 97 ? 15.072 32.194 34.724 1.00 32.32 76 VAL C C 1
ATOM 3047 O O . VAL C 1 97 ? 14.107 31.567 34.302 1.00 33.79 76 VAL C O 1
ATOM 3051 N N . ASP C 1 98 ? 15.282 33.473 34.440 1.00 33.11 77 ASP C N 1
ATOM 3052 C CA . ASP C 1 98 ? 14.383 34.232 33.580 1.00 31.20 77 ASP C CA 1
ATOM 3053 C C . ASP C 1 98 ? 15.001 34.407 32.197 1.00 36.12 77 ASP C C 1
ATOM 3054 O O . ASP C 1 98 ? 16.020 35.094 32.030 1.00 30.79 77 ASP C O 1
ATOM 3059 N N . ILE C 1 99 ? 14.387 33.759 31.214 1.00 33.04 78 ILE C N 1
ATOM 3060 C CA . ILE C 1 99 ? 14.928 33.711 29.872 1.00 33.24 78 ILE C CA 1
ATOM 3061 C C . ILE C 1 99 ? 14.316 34.796 28.990 1.00 35.30 78 ILE C C 1
ATOM 3062 O O . ILE C 1 99 ? 13.100 34.974 28.958 1.00 33.98 78 ILE C O 1
ATOM 3067 N N . ASP C 1 100 ? 15.185 35.542 28.313 1.00 33.77 79 ASP C N 1
ATOM 3068 C CA . ASP C 1 100 ? 14.765 36.520 27.317 1.00 35.65 79 ASP C CA 1
ATOM 3069 C C . ASP C 1 100 ? 15.145 35.959 25.958 1.00 34.75 79 ASP C C 1
ATOM 3070 O O . ASP C 1 100 ? 16.333 35.912 25.605 1.00 32.98 79 ASP C O 1
ATOM 3075 N N . ASP C 1 101 ? 14.131 35.502 25.221 1.00 35.63 80 ASP C N 1
ATOM 3076 C CA . ASP C 1 101 ? 14.328 34.832 23.934 1.00 37.87 80 ASP C CA 1
ATOM 3077 C C . ASP C 1 101 ? 13.697 35.627 22.794 1.00 40.77 80 ASP C C 1
ATOM 3078 O O . ASP C 1 101 ? 13.353 35.070 21.752 1.00 39.16 80 ASP C O 1
ATOM 3083 N N . LYS C 1 102 ? 13.552 36.932 22.992 1.00 39.84 81 LYS C N 1
ATOM 3084 C CA . LYS C 1 102 ? 12.959 37.786 21.973 1.00 42.07 81 LYS C CA 1
ATOM 3085 C C . LYS C 1 102 ? 13.844 37.921 20.718 1.00 46.63 81 LYS C C 1
ATOM 3086 O O . LYS C 1 102 ? 13.478 37.462 19.638 1.00 48.15 81 LYS C O 1
ATOM 3092 N N . HIS C 1 103 ? 15.011 38.538 20.862 1.00 45.45 82 HIS C N 1
ATOM 3093 C CA . HIS C 1 103 ? 15.871 38.788 19.708 1.00 48.00 82 HIS C CA 1
ATOM 3094 C C . HIS C 1 103 ? 17.035 37.820 19.681 1.00 47.88 82 HIS C C 1
ATOM 3095 O O . HIS C 1 103 ? 17.553 37.461 18.623 1.00 45.42 82 HIS C O 1
ATOM 3102 N N . THR C 1 104 ? 17.445 37.411 20.871 1.00 42.01 83 THR C N 1
ATOM 3103 C CA . THR C 1 104 ? 18.621 36.595 21.040 1.00 43.03 83 THR C CA 1
ATOM 3104 C C . THR C 1 104 ? 18.290 35.599 22.150 1.00 44.84 83 THR C C 1
ATOM 3105 O O . THR C 1 104 ? 17.125 35.251 22.339 1.00 42.83 83 THR C O 1
ATOM 3109 N N . TYR C 1 105 ? 19.294 35.148 22.889 1.00 36.65 84 TYR C N 1
ATOM 3110 C CA . TYR C 1 105 ? 19.065 34.162 23.929 1.00 37.25 84 TYR C CA 1
ATOM 3111 C C . TYR C 1 105 ? 19.832 34.573 25.176 1.00 35.46 84 TYR C C 1
ATOM 3112 O O . TYR C 1 105 ? 21.038 34.347 25.286 1.00 38.24 84 TYR C O 1
ATOM 3121 N N . ASN C 1 106 ? 19.115 35.201 26.099 1.00 34.73 85 ASN C N 1
ATOM 3122 C CA . ASN C 1 106 ? 19.703 35.709 27.329 1.00 37.51 85 ASN C CA 1
ATOM 3123 C C . ASN C 1 106 ? 18.991 35.144 28.550 1.00 35.51 85 ASN C C 1
ATOM 3124 O O . ASN C 1 106 ? 17.805 34.795 28.494 1.00 33.26 85 ASN C O 1
ATOM 3129 N N . ALA C 1 107 ? 19.713 35.074 29.659 1.00 31.59 86 ALA C N 1
ATOM 3130 C CA . ALA C 1 107 ? 19.111 34.623 30.905 1.00 30.17 86 ALA C CA 1
ATOM 3131 C C . ALA C 1 107 ? 19.559 35.474 32.083 1.00 31.90 86 ALA C C 1
ATOM 3132 O O . ALA C 1 107 ? 20.742 35.804 32.214 1.00 32.72 86 ALA C O 1
ATOM 3142 N N . VAL C 1 109 ? 19.667 35.025 36.001 1.00 34.21 88 VAL C N 1
ATOM 3143 C CA . VAL C 1 109 ? 19.609 34.052 37.096 1.00 31.62 88 VAL C CA 1
ATOM 3144 C C . VAL C 1 109 ? 19.475 34.740 38.463 1.00 34.20 88 VAL C C 1
ATOM 3145 O O . VAL C 1 109 ? 20.374 35.462 38.900 1.00 33.29 88 VAL C O 1
ATOM 3149 N N . TYR C 1 110 ? 18.357 34.514 39.142 1.00 32.01 89 TYR C N 1
ATOM 3150 C CA . TYR C 1 110 ? 18.153 35.087 40.473 1.00 34.16 89 TYR C CA 1
ATOM 3151 C C . TYR C 1 110 ? 18.608 34.100 41.537 1.00 34.85 89 TYR C C 1
ATOM 3152 O O . TYR C 1 110 ? 18.096 32.976 41.597 1.00 31.21 89 TYR C O 1
ATOM 3161 N N . VAL C 1 111 ? 19.565 34.519 42.365 1.00 35.55 90 VAL C N 1
ATOM 3162 C CA . VAL C 1 111 ? 20.046 33.702 43.480 1.00 31.89 90 VAL C CA 1
ATOM 3163 C C . VAL C 1 111 ? 19.914 34.440 44.816 1.00 36.58 90 VAL C C 1
ATOM 3164 O O . VAL C 1 111 ? 19.772 35.665 44.845 1.00 35.38 90 VAL C O 1
ATOM 3168 N N . ASP C 1 112 ? 19.920 33.673 45.906 1.00 33.06 91 ASP C N 1
ATOM 3169 C CA . ASP C 1 112 ? 19.994 34.207 47.263 1.00 36.10 91 ASP C CA 1
ATOM 3170 C C . ASP C 1 112 ? 21.383 33.890 47.821 1.00 36.91 91 ASP C C 1
ATOM 3171 O O . ASP C 1 112 ? 21.899 32.774 47.636 1.00 35.43 91 ASP C O 1
ATOM 3176 N N . LEU C 1 113 ? 22.002 34.872 48.471 1.00 33.75 92 LEU C N 1
ATOM 3177 C CA . LEU C 1 113 ? 23.194 34.615 49.267 1.00 37.12 92 LEU C CA 1
ATOM 3178 C C . LEU C 1 113 ? 22.766 34.664 50.727 1.00 37.19 92 LEU C C 1
ATOM 3179 O O . LEU C 1 113 ? 22.305 35.692 51.218 1.00 38.86 92 LEU C O 1
ATOM 3184 N N . ILE C 1 114 ? 22.862 33.534 51.404 1.00 36.94 93 ILE C N 1
ATOM 3185 C CA . ILE C 1 114 ? 22.366 33.455 52.770 1.00 37.41 93 ILE C CA 1
ATOM 3186 C C . ILE C 1 114 ? 23.529 33.405 53.753 1.00 39.78 93 ILE C C 1
ATOM 3187 O O . ILE C 1 114 ? 24.337 32.473 53.731 1.00 39.59 93 ILE C O 1
ATOM 3192 N N . VAL C 1 115 ? 23.615 34.419 54.605 1.00 42.93 94 VAL C N 1
ATOM 3193 C CA . VAL C 1 115 ? 24.650 34.454 55.635 1.00 45.87 94 VAL C CA 1
ATOM 3194 C C . VAL C 1 115 ? 24.036 34.229 57.006 1.00 44.43 94 VAL C C 1
ATOM 3195 O O . VAL C 1 115 ? 22.884 34.604 57.251 1.00 44.75 94 VAL C O 1
ATOM 3199 N N . GLY C 1 116 ? 24.807 33.615 57.898 1.00 50.19 95 GLY C N 1
ATOM 3200 C CA . GLY C 1 116 ? 24.390 33.480 59.282 1.00 52.37 95 GLY C CA 1
ATOM 3201 C C . GLY C 1 116 ? 24.235 34.848 59.923 1.00 59.27 95 GLY C C 1
ATOM 3202 O O . GLY C 1 116 ? 24.974 35.780 59.596 1.00 60.42 95 GLY C O 1
ATOM 3203 N N . THR C 1 117 ? 23.271 34.974 60.828 1.00 58.29 96 THR C N 1
ATOM 3204 C CA . THR C 1 117 ? 23.015 36.245 61.501 1.00 65.24 96 THR C CA 1
ATOM 3205 C C . THR C 1 117 ? 24.209 36.669 62.361 1.00 66.24 96 THR C C 1
ATOM 3206 O O . THR C 1 117 ? 24.447 37.859 62.577 1.00 64.65 96 THR C O 1
ATOM 3210 N N . GLY C 1 118 ? 24.961 35.685 62.842 1.00 67.15 97 GLY C N 1
ATOM 3211 C CA . GLY C 1 118 ? 26.173 35.954 63.592 1.00 71.34 97 GLY C CA 1
ATOM 3212 C C . GLY C 1 118 ? 27.351 36.172 62.661 1.00 75.72 97 GLY C C 1
ATOM 3213 O O . GLY C 1 118 ? 28.289 35.371 62.633 1.00 77.31 97 GLY C O 1
ATOM 3214 N N . ALA C 1 119 ? 27.294 37.258 61.892 1.00 76.88 98 ALA C N 1
ATOM 3215 C CA . ALA C 1 119 ? 28.342 37.579 60.926 1.00 77.93 98 ALA C CA 1
ATOM 3216 C C . ALA C 1 119 ? 28.545 39.084 60.791 1.00 78.76 98 ALA C C 1
ATOM 3217 O O . ALA C 1 119 ? 27.604 39.825 60.495 1.00 78.64 98 ALA C O 1
ATOM 3219 N N . SER C 1 120 ? 29.782 39.523 61.001 1.00 79.09 99 SER C N 1
ATOM 3220 C CA . SER C 1 120 ? 30.132 40.938 60.914 1.00 82.18 99 SER C CA 1
ATOM 3221 C C . SER C 1 120 ? 29.913 41.484 59.507 1.00 81.90 99 SER C C 1
ATOM 3222 O O . SER C 1 120 ? 29.853 40.722 58.538 1.00 79.07 99 SER C O 1
ATOM 3225 N N . GLU C 1 121 ? 29.801 42.805 59.396 1.00 80.59 100 GLU C N 1
ATOM 3226 C CA . GLU C 1 121 ? 29.605 43.430 58.093 1.00 81.26 100 GLU C CA 1
ATOM 3227 C C . GLU C 1 121 ? 30.807 43.206 57.183 1.00 80.37 100 GLU C C 1
ATOM 3228 O O . GLU C 1 121 ? 30.663 43.119 55.961 1.00 79.96 100 GLU C O 1
ATOM 3234 N N . VAL C 1 122 ? 31.991 43.113 57.779 1.00 79.70 101 VAL C N 1
ATOM 3235 C CA . VAL C 1 122 ? 33.199 42.832 57.015 1.00 77.59 101 VAL C CA 1
ATOM 3236 C C . VAL C 1 122 ? 33.126 41.425 56.423 1.00 78.46 101 VAL C C 1
ATOM 3237 O O . VAL C 1 122 ? 33.544 41.193 55.285 1.00 75.13 101 VAL C O 1
ATOM 3241 N N . GLU C 1 123 ? 32.580 40.493 57.198 1.00 76.69 102 GLU C N 1
ATOM 3242 C CA . GLU C 1 123 ? 32.406 39.120 56.736 1.00 76.67 102 GLU C CA 1
ATOM 3243 C C . GLU C 1 123 ? 31.335 39.005 55.645 1.00 74.60 102 GLU C C 1
ATOM 3244 O O . GLU C 1 123 ? 31.481 38.218 54.710 1.00 69.78 102 GLU C O 1
ATOM 3250 N N . ARG C 1 124 ? 30.266 39.790 55.765 1.00 72.56 103 ARG C N 1
ATOM 3251 C CA . ARG C 1 124 ? 29.178 39.747 54.790 1.00 71.25 103 ARG C CA 1
ATOM 3252 C C . ARG C 1 124 ? 29.645 40.185 53.404 1.00 72.49 103 ARG C C 1
ATOM 3253 O O . ARG C 1 124 ? 29.539 39.429 52.436 1.00 68.66 103 ARG C O 1
ATOM 3261 N N . GLU C 1 125 ? 30.163 41.404 53.306 1.00 72.91 104 GLU C N 1
ATOM 3262 C CA . GLU C 1 125 ? 30.673 41.893 52.031 1.00 72.61 104 GLU C CA 1
ATOM 3263 C C . GLU C 1 125 ? 31.789 40.987 51.508 1.00 69.57 104 GLU C C 1
ATOM 3264 O O . GLU C 1 125 ? 31.940 40.806 50.297 1.00 65.83 104 GLU C O 1
ATOM 3270 N N . THR C 1 126 ? 32.566 40.416 52.423 1.00 65.19 105 THR C N 1
ATOM 3271 C CA . THR C 1 126 ? 33.632 39.499 52.041 1.00 65.47 105 THR C CA 1
ATOM 3272 C C . THR C 1 126 ? 33.063 38.214 51.454 1.00 64.78 105 THR C C 1
ATOM 3273 O O . THR C 1 126 ? 33.658 37.617 50.558 1.00 63.54 105 THR C O 1
ATOM 3277 N N . ALA C 1 127 ? 31.911 37.792 51.964 1.00 62.01 106 ALA C N 1
ATOM 3278 C CA . ALA C 1 127 ? 31.256 36.585 51.474 1.00 62.95 106 ALA C CA 1
ATOM 3279 C C . ALA C 1 127 ? 30.537 36.852 50.149 1.00 60.39 106 ALA C C 1
ATOM 3280 O O . ALA C 1 127 ? 30.520 36.000 49.257 1.00 55.63 106 ALA C O 1
ATOM 3282 N N . GLU C 1 128 ? 29.944 38.037 50.029 1.00 59.13 107 GLU C N 1
ATOM 3283 C CA . GLU C 1 128 ? 29.329 38.456 48.780 1.00 59.74 107 GLU C CA 1
ATOM 3284 C C . GLU C 1 128 ? 30.347 38.430 47.657 1.00 57.55 107 GLU C C 1
ATOM 3285 O O . GLU C 1 128 ? 30.125 37.820 46.618 1.00 51.86 107 GLU C O 1
ATOM 3291 N N . GLU C 1 129 ? 31.466 39.110 47.876 1.00 58.39 108 GLU C N 1
ATOM 3292 C CA . GLU C 1 129 ? 32.486 39.226 46.852 1.00 57.67 108 GLU C CA 1
ATOM 3293 C C . GLU C 1 129 ? 32.962 37.850 46.430 1.00 55.46 108 GLU C C 1
ATOM 3294 O O . GLU C 1 129 ? 33.145 37.588 45.243 1.00 50.15 108 GLU C O 1
ATOM 3300 N N . LEU C 1 130 ? 33.149 36.966 47.403 1.00 53.27 109 LEU C N 1
ATOM 3301 C CA . LEU C 1 130 ? 33.588 35.615 47.097 1.00 53.47 109 LEU C CA 1
ATOM 3302 C C . LEU C 1 130 ? 32.504 34.881 46.315 1.00 50.68 109 LEU C C 1
ATOM 3303 O O . LEU C 1 130 ? 32.796 34.080 45.429 1.00 48.28 109 LEU C O 1
ATOM 3308 N N . ALA C 1 131 ? 31.251 35.169 46.651 1.00 50.98 110 ALA C N 1
ATOM 3309 C CA . ALA C 1 131 ? 30.114 34.556 45.972 1.00 52.09 110 ALA C CA 1
ATOM 3310 C C . ALA C 1 131 ? 30.025 35.054 44.537 1.00 47.23 110 ALA C C 1
ATOM 3311 O O . ALA C 1 131 ? 29.997 34.259 43.594 1.00 45.04 110 ALA C O 1
ATOM 3313 N N . LYS C 1 132 ? 29.973 36.373 44.387 1.00 46.39 111 LYS C N 1
ATOM 3314 C CA . LYS C 1 132 ? 29.896 36.998 43.072 1.00 48.46 111 LYS C CA 1
ATOM 3315 C C . LYS C 1 132 ? 30.974 36.462 42.137 1.00 45.37 111 LYS C C 1
ATOM 3316 O O . LYS C 1 132 ? 30.724 36.193 40.960 1.00 45.30 111 LYS C O 1
ATOM 3322 N N . GLU C 1 133 ? 32.176 36.283 42.667 1.00 46.50 112 GLU C N 1
ATOM 3323 C CA . GLU C 1 133 ? 33.291 35.818 41.848 1.00 49.84 112 GLU C CA 1
ATOM 3324 C C . GLU C 1 133 ? 33.111 34.374 41.378 1.00 44.36 112 GLU C C 1
ATOM 3325 O O . GLU C 1 133 ? 33.479 34.028 40.259 1.00 43.89 112 GLU C O 1
ATOM 3331 N N . LYS C 1 134 ? 32.548 33.527 42.232 1.00 45.90 113 LYS C N 1
ATOM 3332 C CA . LYS C 1 134 ? 32.360 32.125 41.866 1.00 45.47 113 LYS C CA 1
ATOM 3333 C C . LYS C 1 134 ? 31.206 31.961 40.875 1.00 37.15 113 LYS C C 1
ATOM 3334 O O . LYS C 1 134 ? 31.265 31.128 39.971 1.00 41.04 113 LYS C O 1
ATOM 3340 N N . LEU C 1 135 ? 30.173 32.781 41.046 1.00 36.52 114 LEU C N 1
ATOM 3341 C CA . LEU C 1 135 ? 29.019 32.782 40.151 1.00 37.35 114 LEU C CA 1
ATOM 3342 C C . LEU C 1 135 ? 29.358 33.262 38.744 1.00 38.07 114 LEU C C 1
ATOM 3343 O O . LEU C 1 135 ? 28.879 32.698 37.759 1.00 35.36 114 LEU C O 1
ATOM 3348 N N . ARG C 1 136 ? 30.179 34.303 38.647 1.00 38.48 115 ARG C N 1
ATOM 3349 C CA . ARG C 1 136 ? 30.573 34.829 37.344 1.00 36.43 115 ARG C CA 1
ATOM 3350 C C . ARG C 1 136 ? 31.240 33.752 36.508 1.00 36.51 115 ARG C C 1
ATOM 3351 O O . ARG C 1 136 ? 30.939 33.597 35.326 1.00 36.61 115 ARG C O 1
ATOM 3359 N N . ALA C 1 137 ? 32.134 32.993 37.130 1.00 36.00 116 ALA C N 1
ATOM 3360 C CA . ALA C 1 137 ? 32.810 31.894 36.450 1.00 35.96 116 ALA C CA 1
ATOM 3361 C C . ALA C 1 137 ? 31.862 30.731 36.151 1.00 36.78 116 ALA C C 1
ATOM 3362 O O . ALA C 1 137 ? 31.816 30.236 35.032 1.00 34.41 116 ALA C O 1
ATOM 3364 N N . ALA C 1 138 ? 31.100 30.296 37.155 1.00 35.37 117 ALA C N 1
ATOM 3365 C CA . ALA C 1 138 ? 30.263 29.106 36.998 1.00 33.38 117 ALA C CA 1
ATOM 3366 C C . ALA C 1 138 ? 29.063 29.332 36.083 1.00 34.41 117 ALA C C 1
ATOM 3367 O O . ALA C 1 138 ? 28.683 28.437 35.325 1.00 35.95 117 ALA C O 1
ATOM 3369 N N . LEU C 1 139 ? 28.460 30.514 36.160 1.00 31.26 118 LEU C N 1
ATOM 3370 C CA . LEU C 1 139 ? 27.327 30.839 35.295 1.00 30.50 118 LEU C CA 1
ATOM 3371 C C . LEU C 1 139 ? 27.776 31.443 33.951 1.00 35.82 118 LEU C C 1
ATOM 3372 O O . LEU C 1 139 ? 26.950 31.789 33.101 1.00 33.34 118 LEU C O 1
ATOM 3377 N N . GLN C 1 140 ? 29.084 31.583 33.775 1.00 34.10 119 GLN C N 1
ATOM 3378 C CA . GLN C 1 140 ? 29.631 32.158 32.544 1.00 36.69 119 GLN C CA 1
ATOM 3379 C C . GLN C 1 140 ? 28.976 33.501 32.222 1.00 34.29 119 GLN C C 1
ATOM 3380 O O . GLN C 1 140 ? 28.415 33.676 31.142 1.00 34.66 119 GLN C O 1
ATOM 3386 N N . VAL C 1 141 ? 29.036 34.442 33.160 1.00 33.28 120 VAL C N 1
ATOM 3387 C CA . VAL C 1 141 ? 28.321 35.707 32.997 1.00 38.41 120 VAL C CA 1
ATOM 3388 C C . VAL C 1 141 ? 28.933 36.572 31.889 1.00 35.07 120 VAL C C 1
ATOM 3389 O O . VAL C 1 141 ? 30.150 36.611 31.729 1.00 31.27 120 VAL C O 1
ATOM 3393 N N . ASP C 1 142 ? 28.070 37.236 31.123 1.00 36.77 121 ASP C N 1
ATOM 3394 C CA . ASP C 1 142 ? 28.484 38.139 30.038 1.00 36.58 121 ASP C CA 1
ATOM 3395 C C . ASP C 1 142 ? 29.134 37.475 28.820 1.00 36.18 121 ASP C C 1
ATOM 3396 O O . ASP C 1 142 ? 29.665 38.173 27.946 1.00 36.33 121 ASP C O 1
ATOM 3401 N N . ILE C 1 143 ? 29.066 36.144 28.743 1.00 37.22 122 ILE C N 1
ATOM 3402 C CA . ILE C 1 143 ? 29.617 35.390 27.604 1.00 34.65 122 ILE C CA 1
ATOM 3403 C C . ILE C 1 143 ? 28.566 34.444 27.020 1.00 39.20 122 ILE C C 1
ATOM 3404 O O . ILE C 1 143 ? 27.636 34.058 27.715 1.00 37.36 122 ILE C O 1
ATOM 3409 N N . ALA C 1 144 ? 28.706 34.064 25.747 1.00 44.24 123 ALA C N 1
ATOM 3410 C CA . ALA C 1 144 ? 27.793 33.088 25.134 1.00 39.43 123 ALA C CA 1
ATOM 3411 C C . ALA C 1 144 ? 28.175 31.651 25.502 1.00 44.50 123 ALA C C 1
ATOM 3412 O O . ALA C 1 144 ? 29.213 31.154 25.062 1.00 48.63 123 ALA C O 1
ATOM 3414 N N . ASP C 1 145 ? 27.335 30.984 26.297 1.00 45.87 124 ASP C N 1
ATOM 3415 C CA . ASP C 1 145 ? 27.643 29.640 26.801 1.00 44.88 124 ASP C CA 1
ATOM 3416 C C . ASP C 1 145 ? 27.383 28.522 25.786 1.00 49.77 124 ASP C C 1
ATOM 3417 O O . ASP C 1 145 ? 27.182 28.783 24.592 1.00 49.50 124 ASP C O 1
ATOM 3422 N N . GLU C 1 146 ? 27.385 27.281 26.278 1.00 48.13 125 GLU C N 1
ATOM 3423 C CA . GLU C 1 146 ? 27.156 26.093 25.448 1.00 50.15 125 GLU C CA 1
ATOM 3424 C C . GLU C 1 146 ? 25.788 26.081 24.759 1.00 48.07 125 GLU C C 1
ATOM 3425 O O . GLU C 1 146 ? 25.605 25.416 23.740 1.00 47.80 125 GLU C O 1
ATOM 3431 N N . HIS C 1 147 ? 24.824 26.791 25.336 1.00 45.89 126 HIS C N 1
ATOM 3432 C CA . HIS C 1 147 ? 23.508 26.927 24.726 1.00 49.59 126 HIS C CA 1
ATOM 3433 C C . HIS C 1 147 ? 23.365 28.229 23.939 1.00 44.19 126 HIS C C 1
ATOM 3434 O O . HIS C 1 147 ? 22.248 28.620 23.597 1.00 45.15 126 HIS C O 1
ATOM 3441 N N . SER C 1 148 ? 24.484 28.900 23.666 1.00 44.91 127 SER C N 1
ATOM 3442 C CA . SER C 1 148 ? 24.455 30.201 22.986 1.00 45.80 127 SER C CA 1
ATOM 3443 C C . SER C 1 148 ? 23.642 31.216 23.789 1.00 42.45 127 SER C C 1
ATOM 3444 O O . SER C 1 148 ? 23.007 32.112 23.238 1.00 41.93 127 SER C O 1
ATOM 3447 N N . CYS C 1 149 ? 23.665 31.051 25.105 1.00 41.63 128 CYS C N 1
ATOM 3448 C CA . CYS C 1 149 ? 22.921 31.913 26.001 1.00 38.59 128 CYS C CA 1
ATOM 3449 C C . CYS C 1 149 ? 23.906 32.853 26.667 1.00 40.21 128 CYS C C 1
ATOM 3450 O O . CYS C 1 149 ? 25.011 32.439 27.015 1.00 37.83 128 CYS C O 1
ATOM 3453 N N . VAL C 1 150 ? 23.522 34.120 26.805 1.00 35.58 129 VAL C N 1
ATOM 3454 C CA . VAL C 1 150 ? 24.348 35.077 27.528 1.00 37.58 129 VAL C CA 1
ATOM 3455 C C . VAL C 1 150 ? 23.728 35.306 28.902 1.00 35.02 129 VAL C C 1
ATOM 3456 O O . VAL C 1 150 ? 22.546 35.640 29.020 1.00 30.49 129 VAL C O 1
ATOM 3460 N N . THR C 1 151 ? 24.532 35.112 29.941 1.00 35.17 130 THR C N 1
ATOM 3461 C CA . THR C 1 151 ? 23.993 35.001 31.290 1.00 34.26 130 THR C CA 1
ATOM 3462 C C . THR C 1 151 ? 24.408 36.134 32.226 1.00 33.58 130 THR C C 1
ATOM 3463 O O . THR C 1 151 ? 25.554 36.586 32.213 1.00 35.90 130 THR C O 1
ATOM 3467 N N . GLN C 1 152 ? 23.455 36.582 33.035 1.00 33.88 131 GLN C N 1
ATOM 3468 C CA . GLN C 1 152 ? 23.733 37.510 34.121 1.00 36.39 131 GLN C CA 1
ATOM 3469 C C . GLN C 1 152 ? 23.041 36.998 35.387 1.00 38.20 131 GLN C C 1
ATOM 3470 O O . GLN C 1 152 ? 22.188 36.111 35.319 1.00 35.81 131 GLN C O 1
ATOM 3476 N N . PHE C 1 153 ? 23.406 37.537 36.543 1.00 34.28 132 PHE C N 1
ATOM 3477 C CA . PHE C 1 153 ? 22.710 37.155 37.757 1.00 35.85 132 PHE C CA 1
ATOM 3478 C C . PHE C 1 153 ? 22.438 38.351 38.656 1.00 40.66 132 PHE C C 1
ATOM 3479 O O . PHE C 1 153 ? 23.099 39.393 38.560 1.00 36.60 132 PHE C O 1
ATOM 3487 N N . GLU C 1 154 ? 21.434 38.188 39.507 1.00 36.31 133 GLU C N 1
ATOM 3488 C CA . GLU C 1 154 ? 21.081 39.169 40.511 1.00 37.06 133 GLU C CA 1
ATOM 3489 C C . GLU C 1 154 ? 21.033 38.437 41.833 1.00 39.28 133 GLU C C 1
ATOM 3490 O O . GLU C 1 154 ? 20.414 37.378 41.942 1.00 35.75 133 GLU C O 1
ATOM 3504 N N . LYS C 1 156 ? 20.331 38.355 45.952 1.00 38.03 135 LYS C N 1
ATOM 3505 C CA . LYS C 1 156 ? 19.679 38.951 47.113 1.00 43.73 135 LYS C CA 1
ATOM 3506 C C . LYS C 1 156 ? 20.330 38.489 48.418 1.00 43.92 135 LYS C C 1
ATOM 3507 O O . LYS C 1 156 ? 20.618 37.301 48.598 1.00 41.93 135 LYS C O 1
ATOM 3513 N N . LEU C 1 157 ? 20.574 39.427 49.326 1.00 46.34 136 LEU C N 1
ATOM 3514 C CA . LEU C 1 157 ? 21.219 39.083 50.590 1.00 45.76 136 LEU C CA 1
ATOM 3515 C C . LEU C 1 157 ? 20.192 38.774 51.668 1.00 41.81 136 LEU C C 1
ATOM 3516 O O . LEU C 1 157 ? 19.256 39.539 51.895 1.00 43.21 136 LEU C O 1
ATOM 3521 N N . ARG C 1 158 ? 20.373 37.630 52.315 1.00 46.01 137 ARG C N 1
ATOM 3522 C CA . ARG C 1 158 ? 19.521 37.220 53.425 1.00 46.48 137 ARG C CA 1
ATOM 3523 C C . ARG C 1 158 ? 20.404 36.832 54.593 1.00 44.17 137 ARG C C 1
ATOM 3524 O O . ARG C 1 158 ? 21.527 36.357 54.404 1.00 41.90 137 ARG C O 1
ATOM 3532 N N . GLU C 1 159 ? 19.892 37.025 55.801 1.00 45.61 138 GLU C N 1
ATOM 3533 C CA . GLU C 1 159 ? 20.582 36.534 56.985 1.00 48.83 138 GLU C CA 1
ATOM 3534 C C . GLU C 1 159 ? 19.662 35.601 57.750 1.00 44.07 138 GLU C C 1
ATOM 3535 O O . GLU C 1 159 ? 18.472 35.885 57.931 1.00 44.41 138 GLU C O 1
ATOM 3541 N N . GLU C 1 160 ? 20.212 34.474 58.178 1.00 47.17 139 GLU C N 1
ATOM 3542 C CA . GLU C 1 160 ? 19.418 33.451 58.843 1.00 48.00 139 GLU C CA 1
ATOM 3543 C C . GLU C 1 160 ? 20.222 32.791 59.951 1.00 48.58 139 GLU C C 1
ATOM 3544 O O . GLU C 1 160 ? 21.454 32.769 59.904 1.00 46.82 139 GLU C O 1
ATOM 3550 N N . LEU C 1 161 ? 19.534 32.236 60.942 1.00 47.47 140 LEU C N 1
ATOM 3551 C CA . LEU C 1 161 ? 20.230 31.407 61.911 1.00 50.02 140 LEU C CA 1
ATOM 3552 C C . LEU C 1 161 ? 20.332 30.010 61.325 1.00 46.43 140 LEU C C 1
ATOM 3553 O O . LEU C 1 161 ? 19.401 29.213 61.407 1.00 46.12 140 LEU C O 1
ATOM 3558 N N . LEU C 1 162 ? 21.482 29.732 60.727 1.00 46.73 141 LEU C N 1
ATOM 3559 C CA . LEU C 1 162 ? 21.696 28.506 59.977 1.00 45.65 141 LEU C CA 1
ATOM 3560 C C . LEU C 1 162 ? 21.450 27.241 60.798 1.00 48.31 141 LEU C C 1
ATOM 3561 O O . LEU C 1 162 ? 21.250 26.158 60.247 1.00 41.55 141 LEU C O 1
ATOM 3566 N N . SER C 1 163 ? 21.479 27.369 62.118 1.00 44.72 142 SER C N 1
ATOM 3567 C CA . SER C 1 163 ? 21.390 26.183 62.964 1.00 46.02 142 SER C CA 1
ATOM 3568 C C . SER C 1 163 ? 19.948 25.875 63.362 1.00 41.83 142 SER C C 1
ATOM 3569 O O . SER C 1 163 ? 19.645 24.777 63.812 1.00 46.29 142 SER C O 1
ATOM 3572 N N . SER C 1 164 ? 19.064 26.849 63.178 1.00 44.61 143 SER C N 1
ATOM 3573 C CA . SER C 1 164 ? 17.658 26.691 63.525 1.00 42.38 143 SER C CA 1
ATOM 3574 C C . SER C 1 164 ? 16.942 25.522 62.828 1.00 47.71 143 SER C C 1
ATOM 3575 O O . SER C 1 164 ? 17.236 25.185 61.673 1.00 39.57 143 SER C O 1
ATOM 3578 N N . ASP C 1 165 ? 15.987 24.928 63.543 1.00 46.44 144 ASP C N 1
ATOM 3579 C CA . ASP C 1 165 ? 15.133 23.876 62.999 1.00 44.47 144 ASP C CA 1
ATOM 3580 C C . ASP C 1 165 ? 14.137 24.448 61.996 1.00 39.24 144 ASP C C 1
ATOM 3581 O O . ASP C 1 165 ? 13.520 23.711 61.228 1.00 40.44 144 ASP C O 1
ATOM 3586 N N . SER C 1 166 ? 13.957 25.761 62.019 1.00 35.80 145 SER C N 1
ATOM 3587 C CA . SER C 1 166 ? 12.999 26.398 61.118 1.00 41.67 145 SER C CA 1
ATOM 3588 C C . SER C 1 166 ? 13.663 26.961 59.851 1.00 36.84 145 SER C C 1
ATOM 3589 O O . SER C 1 166 ? 13.019 27.635 59.043 1.00 40.01 145 SER C O 1
ATOM 3592 N N . PHE C 1 167 ? 14.951 26.682 59.683 1.00 37.52 146 PHE C N 1
ATOM 3593 C CA . PHE C 1 167 ? 15.680 27.134 58.506 1.00 37.73 146 PHE C CA 1
ATOM 3594 C C . PHE C 1 167 ? 15.897 26.014 57.506 1.00 37.35 146 PHE C C 1
ATOM 3595 O O . PHE C 1 167 ? 16.343 24.924 57.858 1.00 34.75 146 PHE C O 1
ATOM 3603 N N . HIS C 1 168 ? 15.590 26.307 56.249 1.00 37.92 147 HIS C N 1
ATOM 3604 C CA . HIS C 1 168 ? 16.019 25.474 55.134 1.00 35.24 147 HIS C CA 1
ATOM 3605 C C . HIS C 1 168 ? 16.425 26.434 54.005 1.00 29.31 147 HIS C C 1
ATOM 3606 O O . HIS C 1 168 ? 15.757 27.433 53.778 1.00 32.12 147 HIS C O 1
ATOM 3613 N N . PRO C 1 169 ? 17.538 26.148 53.323 1.00 30.35 148 PRO C N 1
ATOM 3614 C CA . PRO C 1 169 ? 18.036 27.054 52.279 1.00 32.00 148 PRO C CA 1
ATOM 3615 C C . PRO C 1 169 ? 17.047 27.316 51.137 1.00 30.54 148 PRO C C 1
ATOM 3616 O O . PRO C 1 169 ? 17.230 28.298 50.423 1.00 33.97 148 PRO C O 1
ATOM 3620 N N . ASP C 1 170 ? 16.022 26.478 50.979 1.00 32.62 149 ASP C N 1
ATOM 3621 C CA . ASP C 1 170 ? 15.035 26.652 49.898 1.00 30.23 149 ASP C CA 1
ATOM 3622 C C . ASP C 1 170 ? 13.595 26.746 50.409 1.00 32.12 149 ASP C C 1
ATOM 3623 O O . ASP C 1 170 ? 12.648 26.418 49.696 1.00 28.24 149 ASP C O 1
ATOM 3628 N N . LYS C 1 171 ? 13.438 27.194 51.651 1.00 31.06 150 LYS C N 1
ATOM 3629 C CA . LYS C 1 171 ? 12.122 27.495 52.200 1.00 30.68 150 LYS C CA 1
ATOM 3630 C C . LYS C 1 171 ? 11.214 28.137 51.147 1.00 31.66 150 LYS C C 1
ATOM 3631 O O . LYS C 1 171 ? 11.670 28.964 50.369 1.00 33.55 150 LYS C O 1
ATOM 3637 N N . ASP C 1 172 ? 9.929 27.784 51.130 1.00 28.98 151 ASP C N 1
ATOM 3638 C CA . ASP C 1 172 ? 9.031 28.298 50.086 1.00 29.02 151 ASP C CA 1
ATOM 3639 C C . ASP C 1 172 ? 8.978 29.833 50.023 1.00 34.55 151 ASP C C 1
ATOM 3640 O O . ASP C 1 172 ? 8.944 30.416 48.925 1.00 28.48 151 ASP C O 1
ATOM 3645 N N . GLU C 1 173 ? 8.976 30.480 51.191 1.00 32.65 152 GLU C N 1
ATOM 3646 C CA . GLU C 1 173 ? 8.912 31.947 51.267 1.00 36.35 152 GLU C CA 1
ATOM 3647 C C . GLU C 1 173 ? 9.946 32.638 50.380 1.00 31.00 152 GLU C C 1
ATOM 3648 O O . GLU C 1 173 ? 9.666 33.678 49.795 1.00 38.10 152 GLU C O 1
ATOM 3654 N N . TYR C 1 174 ? 11.133 32.054 50.272 1.00 29.97 153 TYR C N 1
ATOM 3655 C CA . TYR C 1 174 ? 12.188 32.613 49.429 1.00 34.13 153 TYR C CA 1
ATOM 3656 C C . TYR C 1 174 ? 11.825 32.682 47.933 1.00 35.15 153 TYR C C 1
ATOM 3657 O O . TYR C 1 174 ? 12.581 33.259 47.140 1.00 32.27 153 TYR C O 1
ATOM 3666 N N . TYR C 1 175 ? 10.695 32.088 47.543 1.00 32.48 154 TYR C N 1
ATOM 3667 C CA . TYR C 1 175 ? 10.322 32.026 46.117 1.00 33.61 154 TYR C CA 1
ATOM 3668 C C . TYR C 1 175 ? 9.121 32.910 45.792 1.00 34.01 154 TYR C C 1
ATOM 3669 O O . TYR C 1 175 ? 8.706 32.988 44.635 1.00 34.86 154 TYR C O 1
ATOM 3678 N N . LYS C 1 176 ? 8.588 33.591 46.806 1.00 34.35 155 LYS C N 1
ATOM 3679 C CA . LYS C 1 176 ? 7.367 34.399 46.667 1.00 38.52 155 LYS C CA 1
ATOM 3680 C C . LYS C 1 176 ? 7.342 35.315 45.437 1.00 40.47 155 LYS C C 1
ATOM 3681 O O . LYS C 1 176 ? 6.299 35.495 44.807 1.00 42.99 155 LYS C O 1
ATOM 3687 N N . ASP C 1 177 ? 8.485 35.911 45.116 1.00 39.43 156 ASP C N 1
ATOM 3688 C CA . ASP C 1 177 ? 8.546 36.892 44.034 1.00 42.21 156 ASP C CA 1
ATOM 3689 C C . ASP C 1 177 ? 8.538 36.266 42.633 1.00 39.33 156 ASP C C 1
ATOM 3690 O O . ASP C 1 177 ? 8.318 36.958 41.643 1.00 38.33 156 ASP C O 1
ATOM 3695 N N . PHE C 1 178 ? 8.764 34.957 42.549 1.00 37.18 157 PHE C N 1
ATOM 3696 C CA . PHE C 1 178 ? 8.859 34.306 41.244 1.00 39.50 157 PHE C CA 1
ATOM 3697 C C . PHE C 1 178 ? 7.668 33.405 40.939 1.00 39.43 157 PHE C C 1
ATOM 3698 O O . PHE C 1 178 ? 7.556 32.881 39.838 1.00 39.54 157 PHE C O 1
ATOM 3706 N N . LEU C 1 179 ? 6.786 33.221 41.915 1.00 40.65 158 LEU C N 1
ATOM 3707 C CA . LEU C 1 179 ? 5.615 32.382 41.700 1.00 47.96 158 LEU C CA 1
ATOM 3708 C C . LEU C 1 179 ? 4.315 33.185 41.651 1.00 53.85 158 LEU C C 1
ATOM 3709 O O . LEU C 1 179 ? 3.733 33.554 42.671 1.00 58.03 158 LEU C O 1
#

B-factor: mean 38.77, std 13.25, range [18.86, 99.29]

Foldseek 3Di:
DWDWDPPDQFWIWIADPVLGAIEIEGQPPPRHGDDPLSVVLVVQLCLQVVLQVVVHDPVDPVPQDWHKGWYYKHWHPPPHTEITEIETEHAPPDDPVRVVVSVVSSVVSSCVSNVAQAQDPSRYHYDYDYYHYDNCVDPPDDRPPPVVNVVPD/DQWDWDPPDQFWIWIAGNVLGAIEIEGQPPPNHGDDPLSVVLVVQLCLQVVLQVVLHDPPDPPDQDFHKGWYYKHWHPPPFTEITEIETEGEPPDDPVRVVVRVVSSVVSSCVSNVAQAQDPSRYHYDYDYYYYDHCVDPPDDRPPVVVRVVRD/DWDWDPPDQFWIWIADPVLGAIEIEGQPPPRHGDDPLSVVLVVQLCLQVQLQVVVHDPPDPPPQDWHKGWYYWHWHPPPFTEITEIETEGEPPADPVRQVVSVVSSVVSSCVSNVAQDQDPSRYHYDYDYYHYDNVVDPPDDRPPPVVRVVRD

Sequence (460 aa):
SVNTSFLSPSLVTIRDFDNGQFAVLRIGRTGFPADKGDIDLCLDKKGVRDAQQSIGDDTEFGFKGPHIRIRCVDIDDKHTYNAVYVDLIVGTGASEVERETAEELAKEKLRAALQVDIADEHSCVTQFEKLREELLSSDSFHPDKDEYYKDFLESVNTSFLSPSLVTIRDFDNGQFAVLRIGRTGFPADKGDIDLCLDKKGVRDAQQSIGDDTEFGFKGPHIRIRCVDIDDKHTYNAVYVDLIVGTGASEVERETAEELAKEKLRAALQVDIADEHSCVTQFEKLREELLSSDSFHPDKDEYYKDFLSVNTSFLSPSLVTIRDFDNGQFAVLRIGRTGFPADKGDIDLCLDKKGVRDAQQSIGDDTEFGFKGPHIRIRCVDIDDKHTYNAVYVDLIVGTGASEVERETAEELAKEKLRAALQVDIADEHSCVTQFEKLREELLSSDSFHPDKDEYYKDFL

Radius of gyration: 25.4 Å; Cα contacts (8 Å, |Δi|>4): 961; chains: 3; bounding box: 64×46×65 Å

Secondary structure (DSSP, 8-state):
-EEEEEEETTEEEEEETTTTEEEEEE-TTT-PPP-HHHHHHHHH--HHHHHHHHH--TTSTT----EEEEEEEE-B-SSS-B--EEEEEEETT--HHHHHHHHHHHHHHHHHHTTBTSB-TTS-BB----EEEE-TT-TT--TT-GGGGTTT-/--EEEEEEETTEEEEEETTTTEEEEEE-TTT-PPP-HHHHHHHHH--HHHHHHHHH--SSSTT----EEEEEEEE-B-SSS-B--EEEEEEETT--HHHHHHHHHHHHHHHHHHTTBTSB-TTS-BB----EEEE-TT-TT--TT-GGGGGGG-/-EEEEEEETTEEEEEETTTTEEEEEE-TTT-PPP-HHHHHHHHH--HHHHHHHHH--SSSTT----EEEEEEEE-B-SSS-B--EEEEEEESS--HHHHHHHHHHHHHHHHHHTTBTSB-TTS-BB----EEEE-TT-TT--TT-GGGGTTT-

CATH classification: 3.30.70.1420

Solvent-accessible surface area: 21252 Å² total

Organism: NCBI:txid77133